Protein AF-A0A7S2K069-F1 (afdb_monomer)

Foldseek 3Di:
DAEQEFDLPAAPLLALVSLLVLLVCVVVQHKYFYDFDDQPCLPVQLVVQLVVLLVLLVVLLVVLVVVPVVDPPCLVVLVLVLVLVLLVLVLCDQQVDDPPPVVVVVSVVSPSVSSSSVSSSLSVVDPDPLNVLLSVLVSVLSSLVSSQVSSVVRLVSRLVSNVGQDPLFSVSRDHPDVVVSVVSVVVCVVVVCRVVSSVSSVLCSFQSIDGPLVVLLCVLQPRLGHQLDDRVSLLSVLCVVQASVLVSVLVVQDPDPVLVVDPVSCVQRVLSVLSNVLSVLLVVLLVVDDSSLNLLLSLLSSVLVVVVSVQVVVVVVVVVVVDDDPRVVSSVSCVPSSVVSVCDSNCGLNNLSPPPPVSSQVSSCSRRVDGDD

Radius of gyration: 24.57 Å; Cα contacts (8 Å, |Δi|>4): 417; chains: 1; bounding box: 62×46×74 Å

Structure (mmCIF, N/CA/C/O backbone):
data_AF-A0A7S2K069-F1
#
_entry.id   AF-A0A7S2K069-F1
#
loop_
_atom_site.group_PDB
_atom_site.id
_atom_site.type_symbol
_atom_site.label_atom_id
_atom_site.label_alt_id
_atom_site.label_comp_id
_atom_site.label_asym_id
_atom_site.label_entity_id
_atom_site.label_seq_id
_atom_site.pdbx_PDB_ins_code
_atom_site.Cartn_x
_atom_site.Cartn_y
_atom_site.Cartn_z
_atom_site.occupancy
_atom_site.B_iso_or_equiv
_atom_site.auth_seq_id
_atom_site.auth_comp_id
_atom_site.auth_asym_id
_atom_site.auth_atom_id
_atom_site.pdbx_PDB_model_num
ATOM 1 N N . HIS A 1 1 ? -22.646 -4.389 7.339 1.00 95.19 1 HIS A N 1
ATOM 2 C CA . HIS A 1 1 ? -21.597 -3.369 7.170 1.00 95.19 1 HIS A CA 1
ATOM 3 C C . HIS A 1 1 ? -21.745 -2.362 8.297 1.00 95.19 1 HIS A C 1
ATOM 5 O O . HIS A 1 1 ? -22.885 -2.029 8.597 1.00 95.19 1 HIS A O 1
ATOM 11 N N . VAL A 1 2 ? -20.655 -1.921 8.921 1.00 97.44 2 VAL A N 1
ATOM 12 C CA . VAL A 1 2 ? -20.641 -0.862 9.943 1.00 97.44 2 VAL A CA 1
ATOM 13 C C . VAL A 1 2 ? -19.599 0.175 9.540 1.00 97.44 2 VAL A C 1
ATOM 15 O O . VAL A 1 2 ? -18.517 -0.182 9.082 1.00 97.44 2 VAL A O 1
ATOM 18 N N . LEU A 1 3 ? -19.941 1.456 9.660 1.00 97.25 3 LEU A N 1
ATOM 19 C CA . LEU A 1 3 ? -19.052 2.563 9.322 1.00 97.25 3 LEU A CA 1
ATOM 20 C C . LEU A 1 3 ? -18.735 3.353 10.594 1.00 97.25 3 LEU A C 1
ATOM 22 O O . LEU A 1 3 ? -19.615 3.992 11.166 1.00 97.25 3 LEU A O 1
ATOM 26 N N . ALA A 1 4 ? -17.479 3.318 11.023 1.00 96.56 4 ALA A N 1
ATOM 27 C CA . ALA A 1 4 ? -16.981 4.088 12.154 1.00 96.56 4 ALA A CA 1
ATOM 28 C C . ALA A 1 4 ? -16.591 5.492 11.678 1.00 96.56 4 ALA A C 1
ATOM 30 O O . ALA A 1 4 ? -15.644 5.644 10.912 1.00 96.56 4 ALA A O 1
ATOM 31 N N . VAL A 1 5 ? -17.309 6.531 12.105 1.00 96.56 5 VAL A N 1
ATOM 32 C CA . VAL A 1 5 ? -17.039 7.914 11.673 1.00 96.56 5 VAL A CA 1
ATOM 33 C C . VAL A 1 5 ? -16.258 8.655 12.761 1.00 96.56 5 VAL A C 1
ATOM 35 O O . VAL A 1 5 ? -16.829 8.911 13.819 1.00 96.56 5 VAL A O 1
ATOM 38 N N . PRO A 1 6 ? -14.979 9.025 12.545 1.00 94.38 6 PRO A N 1
ATOM 39 C CA . PRO A 1 6 ? -14.208 9.775 13.535 1.00 94.38 6 PRO A CA 1
ATOM 40 C C . PRO A 1 6 ? -14.870 11.112 13.895 1.00 94.38 6 PRO A C 1
ATOM 42 O O . PRO A 1 6 ? -15.441 11.788 13.038 1.00 94.38 6 PRO A O 1
ATOM 45 N N . ASN A 1 7 ? -14.754 11.518 15.159 1.00 94.94 7 ASN A N 1
ATOM 46 C CA . ASN A 1 7 ? -15.235 12.806 15.656 1.00 94.94 7 ASN A CA 1
ATOM 47 C C . ASN A 1 7 ? -14.039 13.674 16.075 1.00 94.94 7 ASN A C 1
ATOM 49 O O . ASN A 1 7 ? -13.056 13.177 16.617 1.00 94.94 7 ASN A O 1
ATOM 53 N N . GLU A 1 8 ? -14.105 14.981 15.814 1.00 93.69 8 GLU A N 1
ATOM 54 C CA . GLU A 1 8 ? -13.014 15.903 16.140 1.00 93.69 8 GLU A CA 1
ATOM 55 C C . GLU A 1 8 ? -12.857 16.169 17.642 1.00 93.69 8 GLU A C 1
ATOM 57 O O . GLU A 1 8 ? -11.775 16.572 18.060 1.00 93.69 8 GLU A O 1
ATOM 62 N N . LYS A 1 9 ? -13.912 15.962 18.444 1.00 94.50 9 LYS A N 1
ATOM 63 C CA . LYS A 1 9 ? -13.909 16.291 19.881 1.00 94.50 9 LYS A CA 1
ATOM 64 C C . LYS A 1 9 ? -13.379 15.166 20.770 1.00 94.50 9 LYS A C 1
ATOM 66 O O . LYS A 1 9 ? -12.636 15.432 21.707 1.00 94.50 9 LYS A O 1
ATOM 71 N N . SER A 1 10 ? -13.789 13.933 20.504 1.00 95.38 10 SER A N 1
ATOM 72 C CA . SER A 1 10 ? -13.394 12.745 21.262 1.00 95.38 10 SER A CA 1
ATOM 73 C C . SER A 1 10 ? -13.538 11.500 20.393 1.00 95.38 10 SER A C 1
ATOM 75 O O . SER A 1 10 ? -14.251 11.514 19.386 1.00 95.38 10 SER A O 1
ATOM 77 N N . SER A 1 11 ? -12.884 10.412 20.792 1.00 96.81 11 SER A N 1
ATOM 78 C CA . SER A 1 11 ? -13.058 9.106 20.170 1.00 96.81 11 SER A CA 1
ATOM 79 C C . SER A 1 11 ? -14.520 8.689 20.221 1.00 96.81 11 SER A C 1
ATOM 81 O O . SER A 1 11 ? -15.169 8.798 21.261 1.00 96.81 11 SER A O 1
ATOM 83 N N . ILE A 1 12 ? -15.048 8.142 19.128 1.00 97.25 12 ILE A N 1
ATOM 84 C CA . ILE A 1 12 ? -16.388 7.545 19.150 1.00 97.25 12 ILE A CA 1
ATOM 85 C C . ILE A 1 12 ? -16.473 6.360 20.116 1.00 97.25 12 ILE A C 1
ATOM 87 O O . ILE A 1 12 ? -17.543 6.110 20.657 1.00 97.25 12 ILE A O 1
ATOM 91 N N . TYR A 1 13 ? -15.351 5.691 20.398 1.00 97.62 13 TYR A N 1
ATOM 92 C CA . TYR A 1 13 ? -15.283 4.566 21.331 1.00 97.62 13 TYR A CA 1
ATOM 93 C C . TYR A 1 13 ? -15.236 4.997 22.800 1.00 97.62 13 TYR A C 1
ATOM 95 O O . TYR A 1 13 ? -15.395 4.161 23.678 1.00 97.62 13 TYR A O 1
ATOM 103 N N . SER A 1 14 ? -15.133 6.304 23.079 1.00 96.94 14 SER A N 1
ATOM 104 C CA . SER A 1 14 ? -15.450 6.841 24.412 1.00 96.94 14 SER A CA 1
ATOM 105 C C . SER A 1 14 ? -16.944 6.741 24.745 1.00 96.94 14 SER A C 1
ATOM 107 O O . SER A 1 14 ? -17.342 7.089 25.849 1.00 96.94 14 SER A O 1
ATOM 109 N N . ARG A 1 15 ? -17.791 6.284 23.808 1.00 97.50 15 ARG A N 1
ATOM 110 C CA . ARG A 1 15 ? -19.217 6.019 24.022 1.00 97.50 15 ARG A CA 1
ATOM 111 C C . ARG A 1 15 ? -19.457 4.517 24.078 1.00 97.50 15 ARG A C 1
ATOM 113 O O . ARG A 1 15 ? -19.206 3.829 23.086 1.00 97.50 15 ARG A O 1
ATOM 120 N N . VAL A 1 16 ? -20.010 4.031 25.189 1.00 97.94 16 VAL A N 1
ATOM 121 C CA . VAL A 1 16 ? -20.201 2.589 25.435 1.00 97.94 16 VAL A CA 1
ATOM 122 C C . VAL A 1 16 ? -21.003 1.911 24.318 1.00 97.94 16 VAL A C 1
ATOM 124 O O . VAL A 1 16 ? -20.618 0.850 23.838 1.00 97.94 16 VAL A O 1
ATOM 127 N N . TRP A 1 17 ? -22.050 2.576 23.812 1.00 97.94 17 TRP A N 1
ATOM 128 C CA . TRP A 1 17 ? -22.872 2.065 22.712 1.00 97.94 17 TRP A CA 1
ATOM 129 C C . TRP A 1 17 ? -22.066 1.843 21.427 1.00 97.94 17 TRP A C 1
ATOM 131 O O . TRP A 1 17 ? -22.192 0.801 20.795 1.00 97.94 17 TRP A O 1
ATOM 141 N N . CYS A 1 18 ? -21.210 2.795 21.041 1.00 97.81 18 CYS A N 1
ATOM 142 C CA . CYS A 1 18 ? -20.425 2.695 19.808 1.00 97.81 18 CYS A CA 1
ATOM 143 C C . CYS A 1 18 ? -19.369 1.584 19.887 1.00 97.81 18 CYS A C 1
ATOM 145 O O . CYS A 1 18 ? -19.125 0.895 18.898 1.00 97.81 18 CYS A O 1
ATOM 147 N N . ALA A 1 19 ? -18.739 1.409 21.050 1.00 97.75 19 ALA A N 1
ATOM 148 C CA . ALA A 1 19 ? -17.783 0.331 21.271 1.00 97.75 19 ALA A CA 1
ATOM 149 C C . ALA A 1 19 ? -18.469 -1.046 21.283 1.00 97.75 19 ALA A C 1
ATOM 151 O O . ALA A 1 19 ? -18.004 -1.970 20.616 1.00 97.75 19 ALA A O 1
ATOM 152 N N . TYR A 1 20 ? -19.623 -1.159 21.945 1.00 97.94 20 TYR A N 1
ATOM 153 C CA . TYR A 1 20 ? -20.433 -2.376 21.948 1.00 97.94 20 TYR A CA 1
ATOM 154 C C . TYR A 1 20 ? -20.986 -2.721 20.551 1.00 97.94 20 TYR A C 1
ATOM 156 O O . TYR A 1 20 ? -20.905 -3.869 20.125 1.00 97.94 20 TYR A O 1
ATOM 164 N N . GLU A 1 21 ? -21.449 -1.741 19.766 1.00 98.19 21 GLU A N 1
ATOM 165 C CA . GLU A 1 21 ? -21.883 -1.960 18.376 1.00 98.19 21 GLU A CA 1
ATOM 166 C C . GLU A 1 21 ? -20.733 -2.449 17.479 1.00 98.19 21 GLU A C 1
ATOM 168 O O . GLU A 1 21 ? -20.917 -3.359 16.664 1.00 98.19 21 GLU A O 1
ATOM 173 N N . ALA A 1 22 ? -19.533 -1.880 17.639 1.00 97.44 22 ALA A N 1
ATOM 174 C CA . ALA A 1 22 ? -18.343 -2.346 16.933 1.00 97.44 22 ALA A CA 1
ATOM 175 C C . ALA A 1 22 ? -17.983 -3.791 17.316 1.00 97.44 22 ALA A C 1
ATOM 177 O O . ALA A 1 22 ? -17.635 -4.581 16.435 1.00 97.44 22 ALA A O 1
ATOM 178 N N . PHE A 1 23 ? -18.122 -4.155 18.595 1.00 97.69 23 PHE A N 1
ATOM 179 C CA . PHE A 1 23 ? -17.945 -5.526 19.074 1.00 97.69 23 PHE A CA 1
ATOM 180 C C . PHE A 1 23 ? -18.984 -6.490 18.482 1.00 97.69 23 PHE A C 1
ATOM 182 O O . PHE A 1 23 ? -18.597 -7.492 17.887 1.00 97.69 23 PHE A O 1
ATOM 189 N N . LEU A 1 24 ? -20.280 -6.165 18.521 1.00 97.94 24 LEU A N 1
ATOM 190 C CA . LEU A 1 24 ? -21.319 -7.000 17.902 1.00 97.94 24 LEU A CA 1
ATOM 191 C C . LEU A 1 24 ? -21.077 -7.189 16.400 1.00 97.94 24 LEU A C 1
ATOM 193 O O . LEU A 1 24 ? -21.254 -8.274 15.847 1.00 97.94 24 LEU A O 1
ATOM 197 N N . ALA A 1 25 ? -20.646 -6.133 15.709 1.00 97.88 25 ALA A N 1
ATOM 198 C CA . ALA A 1 25 ? -20.280 -6.221 14.304 1.00 97.88 25 ALA A CA 1
ATOM 199 C C . ALA A 1 25 ? -19.058 -7.118 14.075 1.00 97.88 25 ALA A C 1
ATOM 201 O O . ALA A 1 25 ? -19.031 -7.862 13.093 1.00 97.88 25 ALA A O 1
ATOM 202 N N . TYR A 1 26 ? -18.077 -7.066 14.977 1.00 96.12 26 TYR A N 1
ATOM 203 C CA . TYR A 1 26 ? -16.918 -7.947 14.968 1.00 96.12 26 TYR A CA 1
ATOM 204 C C . TYR A 1 26 ? -17.343 -9.406 15.181 1.00 96.12 26 TYR A C 1
ATOM 206 O O . TYR A 1 26 ? -16.935 -10.260 14.400 1.00 96.12 26 TYR A O 1
ATOM 214 N N . GLU A 1 27 ? -18.176 -9.712 16.176 1.00 96.12 27 GLU A N 1
ATOM 215 C CA . GLU A 1 27 ? -18.647 -11.080 16.434 1.00 96.12 27 GLU A CA 1
ATOM 216 C C . GLU A 1 27 ? -19.476 -11.643 15.281 1.00 96.12 27 GLU A C 1
ATOM 218 O O . GLU A 1 27 ? -19.268 -12.776 14.851 1.00 96.12 27 GLU A O 1
ATOM 223 N N . TRP A 1 28 ? -20.363 -10.832 14.705 1.00 97.69 28 TRP A N 1
ATOM 224 C CA . TRP A 1 28 ? -21.208 -11.225 13.573 1.00 97.69 28 TRP A CA 1
ATOM 225 C C . TRP A 1 28 ? -20.493 -11.215 12.221 1.00 97.69 28 TRP A C 1
ATOM 227 O O . TRP A 1 28 ? -21.134 -11.200 11.168 1.00 97.69 28 TRP A O 1
ATOM 237 N N . ASP A 1 29 ? -19.166 -11.182 12.230 1.00 96.81 29 ASP A N 1
ATOM 238 C CA . ASP A 1 29 ? -18.331 -11.206 11.040 1.00 96.81 29 ASP A CA 1
ATOM 239 C C . ASP A 1 29 ? -18.619 -10.087 10.013 1.00 96.81 29 ASP A C 1
ATOM 241 O O . ASP A 1 29 ? -18.309 -10.211 8.823 1.00 96.81 29 ASP A O 1
ATOM 245 N N . LYS A 1 30 ? -19.173 -8.952 10.457 1.00 97.62 30 LYS A N 1
ATOM 246 C CA . LYS A 1 30 ? -19.497 -7.821 9.579 1.00 97.62 30 LYS A CA 1
ATOM 247 C C . LYS A 1 30 ? -18.222 -7.086 9.150 1.00 97.62 30 LYS A C 1
ATOM 249 O O . LYS A 1 30 ? -17.250 -6.981 9.890 1.00 97.62 30 LYS A O 1
ATOM 254 N N . HIS A 1 31 ? -18.250 -6.527 7.940 1.00 97.25 31 HIS A N 1
ATOM 255 C CA . HIS A 1 31 ? -17.245 -5.558 7.498 1.00 97.25 31 HIS A CA 1
ATOM 256 C C . HIS A 1 31 ? -17.415 -4.249 8.280 1.00 97.25 31 HIS A C 1
ATOM 258 O O . HIS A 1 31 ? -18.514 -3.678 8.259 1.00 97.25 31 HIS A O 1
ATOM 264 N N . ILE A 1 32 ? -16.344 -3.810 8.947 1.00 97.69 32 ILE A N 1
ATOM 265 C CA . ILE A 1 32 ? -16.249 -2.529 9.649 1.00 97.69 32 ILE A CA 1
ATOM 266 C C . ILE A 1 32 ? -15.162 -1.676 8.988 1.00 97.69 32 ILE A C 1
ATOM 268 O O . ILE A 1 32 ? -14.015 -2.112 8.898 1.00 97.69 32 ILE A O 1
ATOM 272 N N . GLU A 1 33 ? -15.498 -0.467 8.550 1.00 96.38 33 GLU A N 1
ATOM 273 C CA . GLU A 1 33 ? -14.560 0.482 7.931 1.00 96.38 33 GLU A CA 1
ATOM 274 C C . GLU A 1 33 ? -14.578 1.798 8.716 1.00 96.38 33 GLU A C 1
ATOM 276 O O . GLU A 1 33 ? -15.638 2.262 9.139 1.00 96.38 33 GLU A O 1
ATOM 281 N N . THR A 1 34 ? -13.411 2.406 8.930 1.00 96.19 34 THR A N 1
ATOM 282 C CA . THR A 1 34 ? -13.328 3.782 9.432 1.00 96.19 34 THR A CA 1
ATOM 283 C C . THR A 1 34 ? -13.507 4.751 8.274 1.00 96.19 34 THR A C 1
ATOM 285 O O . THR A 1 34 ? -12.792 4.672 7.279 1.00 96.19 34 THR A O 1
ATOM 288 N N . ALA A 1 35 ? -14.437 5.692 8.401 1.00 95.31 35 ALA A N 1
ATOM 289 C CA . ALA A 1 35 ? -14.651 6.715 7.393 1.00 95.31 35 ALA A CA 1
ATOM 290 C C . ALA A 1 35 ? -13.431 7.647 7.275 1.00 95.31 35 ALA A C 1
ATOM 292 O O . ALA A 1 35 ? -12.976 8.242 8.257 1.00 95.31 35 ALA A O 1
ATOM 293 N N . GLU A 1 36 ? -12.943 7.831 6.050 1.00 92.62 36 GLU A N 1
ATOM 294 C CA . GLU A 1 36 ? -11.881 8.789 5.737 1.00 92.62 36 GLU A CA 1
ATOM 295 C C . GLU A 1 36 ? -12.479 10.155 5.367 1.00 92.62 36 GLU A C 1
ATOM 297 O O . GLU A 1 36 ? -13.353 10.263 4.501 1.00 92.62 36 GLU A O 1
ATOM 302 N N . SER A 1 37 ? -12.013 11.225 6.014 1.00 90.62 37 SER A N 1
ATOM 303 C CA . SER A 1 37 ? -12.363 12.593 5.637 1.00 90.62 37 SER A CA 1
ATOM 304 C C . SER A 1 37 ? -11.700 12.930 4.297 1.00 90.62 37 SER A C 1
ATOM 306 O O . SER A 1 37 ? -10.492 12.728 4.130 1.00 90.62 37 SER A O 1
ATOM 308 N N . PRO A 1 38 ? -12.436 13.493 3.320 1.00 90.06 38 PRO A N 1
ATOM 309 C CA . PRO A 1 38 ? -11.809 13.965 2.097 1.00 90.06 38 PRO A CA 1
ATOM 310 C C . PRO A 1 38 ? -10.815 15.072 2.454 1.00 90.06 38 PRO A C 1
ATOM 312 O O . PRO A 1 38 ? -11.170 16.054 3.113 1.00 90.06 38 PRO A O 1
ATOM 315 N N . SER A 1 39 ? -9.558 14.940 2.020 1.00 90.94 39 SER A N 1
ATOM 316 C CA . SER A 1 39 ? -8.572 15.971 2.329 1.00 90.94 39 SER A CA 1
ATOM 317 C C . SER A 1 39 ? -8.910 17.256 1.566 1.00 90.94 39 SER A C 1
ATOM 319 O O . SER A 1 39 ? -8.969 17.307 0.331 1.00 90.94 39 SER A O 1
ATOM 321 N N . ARG A 1 40 ? -9.188 18.324 2.321 1.00 92.38 40 ARG A N 1
ATOM 322 C CA . ARG A 1 40 ? -9.537 19.626 1.746 1.00 92.38 40 ARG A CA 1
ATOM 323 C C . ARG A 1 40 ? -8.384 20.110 0.867 1.00 92.38 40 ARG A C 1
ATOM 325 O O . ARG A 1 40 ? -7.227 20.121 1.289 1.00 92.38 40 ARG A O 1
ATOM 332 N N . HIS A 1 41 ? -8.706 20.529 -0.353 1.00 93.19 41 HIS A N 1
ATOM 333 C CA . HIS A 1 41 ? -7.734 21.019 -1.336 1.00 93.19 41 HIS A CA 1
ATOM 334 C C . HIS A 1 41 ? -6.663 19.990 -1.756 1.00 93.19 41 HIS A C 1
ATOM 336 O O . HIS A 1 41 ? -5.546 20.389 -2.100 1.00 93.19 41 HIS A O 1
ATOM 342 N N . MET A 1 42 ? -6.987 18.687 -1.772 1.00 93.62 42 MET A N 1
ATOM 343 C CA . MET A 1 42 ? -6.084 17.648 -2.291 1.00 93.62 42 MET A CA 1
ATOM 344 C C . MET A 1 42 ? -5.593 17.987 -3.705 1.00 93.62 42 MET A C 1
ATOM 346 O O . MET A 1 42 ? -4.393 18.141 -3.925 1.00 93.62 42 MET A O 1
ATOM 350 N N . TRP A 1 43 ? -6.524 18.182 -4.644 1.00 94.88 43 TRP A N 1
ATOM 351 C CA . TRP A 1 43 ? -6.210 18.381 -6.059 1.00 94.88 43 TRP A CA 1
ATOM 352 C C . TRP A 1 43 ? -5.395 19.646 -6.347 1.00 94.88 43 TRP A C 1
ATOM 354 O O . TRP A 1 43 ? -4.352 19.509 -6.980 1.00 94.88 43 TRP A O 1
ATOM 364 N N . PRO A 1 44 ? -5.743 20.847 -5.838 1.00 96.25 44 PRO A N 1
ATOM 365 C CA . PRO A 1 44 ? -4.901 22.029 -6.032 1.00 96.25 44 PRO A CA 1
ATOM 366 C C . PRO A 1 44 ? -3.459 21.837 -5.542 1.00 96.25 44 PRO A C 1
ATOM 368 O O . PRO A 1 44 ? -2.517 22.296 -6.185 1.00 96.25 44 PRO A O 1
ATOM 371 N N . ARG A 1 45 ? -3.259 21.132 -4.419 1.00 93.06 45 ARG A N 1
ATOM 372 C CA . ARG A 1 45 ? -1.916 20.856 -3.884 1.00 93.06 45 ARG A CA 1
ATOM 373 C C . ARG A 1 45 ? -1.153 19.839 -4.729 1.00 93.06 45 ARG A C 1
ATOM 375 O O . ARG A 1 45 ? 0.037 20.042 -4.959 1.00 93.06 45 ARG A O 1
ATOM 382 N N . VAL A 1 46 ? -1.827 18.787 -5.192 1.00 93.00 46 VAL A N 1
ATOM 383 C CA . VAL A 1 46 ? -1.263 17.780 -6.102 1.00 93.00 46 VAL A CA 1
ATOM 384 C C . VAL A 1 46 ? -0.862 18.428 -7.425 1.00 93.00 46 VAL A C 1
ATOM 386 O O . VAL A 1 46 ? 0.298 18.327 -7.806 1.00 93.00 46 VAL A O 1
ATOM 389 N N . ILE A 1 47 ? -1.764 19.181 -8.062 1.00 93.06 47 ILE A N 1
ATOM 390 C CA . ILE A 1 47 ? -1.512 19.891 -9.326 1.00 93.06 47 ILE A CA 1
ATOM 391 C C . ILE A 1 47 ? -0.350 20.874 -9.173 1.00 93.06 47 ILE A C 1
ATOM 393 O O . ILE A 1 47 ? 0.562 20.877 -9.994 1.00 93.06 47 ILE A O 1
ATOM 397 N N . ARG A 1 48 ? -0.322 21.664 -8.090 1.00 91.19 48 ARG A N 1
ATOM 398 C CA . ARG A 1 48 ? 0.803 22.566 -7.806 1.00 91.19 48 ARG A CA 1
ATOM 399 C C . ARG A 1 48 ? 2.122 21.805 -7.684 1.00 91.19 48 ARG A C 1
ATOM 401 O O . ARG A 1 48 ? 3.130 22.263 -8.208 1.00 91.19 48 ARG A O 1
ATOM 408 N N . SER A 1 49 ? 2.122 20.653 -7.012 1.00 87.25 49 SER A N 1
ATOM 409 C CA . SER A 1 49 ? 3.310 19.801 -6.918 1.00 87.25 49 SER A CA 1
ATOM 410 C C . SER A 1 49 ? 3.743 19.317 -8.302 1.00 87.25 49 SER A C 1
ATOM 412 O O . SER A 1 49 ? 4.900 19.491 -8.668 1.00 87.25 49 SER A O 1
ATOM 414 N N . MET A 1 50 ? 2.817 18.778 -9.099 1.00 89.0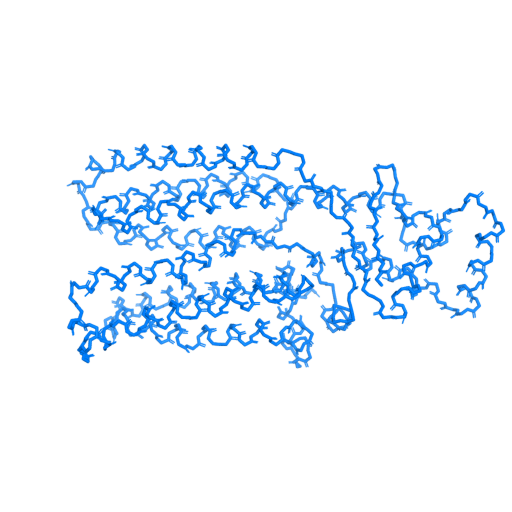0 50 MET A N 1
ATOM 415 C CA . MET A 1 50 ? 3.095 18.328 -10.467 1.00 89.00 50 MET A CA 1
ATOM 416 C C . MET A 1 50 ? 3.691 19.452 -11.320 1.00 89.00 50 MET A C 1
ATOM 418 O O . MET A 1 50 ? 4.691 19.226 -11.996 1.00 89.00 50 MET A O 1
ATOM 422 N N . ALA A 1 51 ? 3.135 20.665 -11.243 1.00 88.06 51 ALA A N 1
ATOM 423 C CA . ALA A 1 51 ? 3.619 21.830 -11.980 1.00 88.06 51 ALA A CA 1
ATOM 424 C C . ALA A 1 51 ? 5.046 22.231 -11.570 1.00 88.06 51 ALA A C 1
ATOM 426 O O . ALA A 1 51 ? 5.897 22.408 -12.436 1.00 88.06 51 ALA A O 1
ATOM 427 N N . VAL A 1 52 ? 5.333 22.312 -10.264 1.00 85.94 52 VAL A N 1
ATOM 428 C CA . VAL A 1 52 ? 6.680 22.638 -9.757 1.00 85.94 52 VAL A CA 1
ATOM 429 C C . VAL A 1 52 ? 7.702 21.599 -10.213 1.00 85.94 52 VAL A C 1
ATOM 431 O O . VAL A 1 52 ? 8.748 21.964 -10.742 1.00 85.94 52 VAL A O 1
ATOM 434 N N . TYR A 1 53 ? 7.397 20.309 -10.059 1.00 82.56 53 TYR A N 1
ATOM 435 C CA . TYR A 1 53 ? 8.311 19.251 -10.484 1.00 82.56 53 TYR A CA 1
ATOM 436 C C . TYR A 1 53 ? 8.511 19.231 -12.000 1.00 82.56 53 TYR A C 1
ATOM 438 O O . TYR A 1 53 ? 9.639 19.059 -12.443 1.00 82.56 53 TYR A O 1
ATOM 446 N N . SER A 1 54 ? 7.461 19.473 -12.788 1.00 83.44 54 SER A N 1
ATOM 447 C CA . SER A 1 54 ? 7.565 19.557 -14.251 1.00 83.44 54 SER A CA 1
ATOM 448 C C . SER A 1 54 ? 8.398 20.761 -14.701 1.00 83.44 54 SER A C 1
ATOM 450 O O . SER A 1 54 ? 9.169 20.650 -15.648 1.00 83.44 54 SER A O 1
ATOM 452 N N . ALA A 1 55 ? 8.293 21.900 -14.008 1.00 84.00 55 ALA A N 1
ATOM 453 C CA . ALA A 1 55 ? 9.112 23.078 -14.288 1.00 84.00 55 ALA A CA 1
ATOM 454 C C . ALA A 1 55 ? 10.597 22.827 -13.983 1.00 84.00 55 ALA A C 1
ATOM 456 O O . ALA A 1 55 ? 11.454 23.158 -14.800 1.00 84.00 55 ALA A O 1
ATOM 457 N N . ILE A 1 56 ? 10.901 22.190 -12.844 1.00 80.88 56 ILE A N 1
ATOM 458 C CA . ILE A 1 56 ? 12.270 21.775 -12.492 1.00 80.88 56 ILE A CA 1
ATOM 459 C C . ILE A 1 56 ? 12.814 20.809 -13.549 1.00 80.88 56 ILE A C 1
ATOM 461 O O . ILE A 1 56 ? 13.919 21.003 -14.047 1.00 80.88 56 ILE A O 1
ATOM 465 N N . LEU A 1 57 ? 12.014 19.810 -13.926 1.00 76.00 57 LEU A N 1
ATOM 466 C CA . LEU A 1 57 ? 12.337 18.831 -14.960 1.00 76.00 57 LEU A CA 1
ATOM 467 C C . LEU A 1 57 ? 12.703 19.529 -16.278 1.00 76.00 57 LEU A C 1
ATOM 469 O O . LEU A 1 57 ? 13.807 19.349 -16.784 1.00 76.00 57 LEU A O 1
ATOM 473 N N . GLY A 1 58 ? 11.835 20.412 -16.777 1.00 77.88 58 GLY A N 1
ATOM 474 C CA . GLY A 1 58 ? 12.076 21.170 -18.007 1.00 77.88 58 GLY A CA 1
ATOM 475 C C . GLY A 1 58 ? 13.334 22.041 -17.946 1.00 77.88 58 GLY A C 1
ATOM 476 O O . GLY A 1 58 ? 14.132 22.023 -18.882 1.00 77.88 58 GLY A O 1
ATOM 477 N N . ALA A 1 59 ? 13.564 22.744 -16.832 1.00 79.12 59 ALA A N 1
ATOM 478 C CA . ALA A 1 59 ? 14.769 23.554 -16.643 1.00 79.12 59 ALA A CA 1
ATOM 479 C C . ALA A 1 59 ? 16.050 22.700 -16.666 1.00 79.12 59 ALA A C 1
ATOM 481 O O . ALA A 1 59 ? 17.035 23.071 -17.301 1.00 79.12 59 ALA A O 1
ATOM 482 N N . THR A 1 60 ? 16.028 21.527 -16.025 1.00 74.31 60 THR A N 1
ATOM 483 C CA . THR A 1 60 ? 17.181 20.609 -16.002 1.00 74.31 60 THR A CA 1
ATOM 484 C C . THR A 1 60 ? 17.475 20.006 -17.372 1.00 74.31 60 THR A C 1
ATOM 486 O O . THR A 1 60 ? 18.639 19.869 -17.735 1.00 74.31 60 THR A O 1
ATOM 489 N N . MET A 1 61 ? 16.441 19.718 -18.168 1.00 71.31 61 MET A N 1
ATOM 490 C CA . MET A 1 61 ? 16.608 19.231 -19.538 1.00 71.31 61 MET A CA 1
ATOM 491 C C . MET A 1 61 ? 17.212 20.297 -20.455 1.00 71.31 61 MET A C 1
ATOM 493 O O . MET A 1 61 ? 18.065 19.969 -21.272 1.00 71.31 61 MET A O 1
ATOM 497 N N . GLN A 1 62 ? 16.830 21.571 -20.303 1.00 77.62 62 GLN A N 1
ATOM 498 C CA . GLN A 1 62 ? 17.430 22.668 -21.075 1.00 77.62 62 GLN A CA 1
ATOM 499 C C . GLN A 1 62 ? 18.903 22.906 -20.717 1.00 77.62 62 GLN A C 1
ATOM 501 O O . GLN A 1 62 ? 19.689 23.282 -21.581 1.00 77.62 62 GLN A O 1
ATOM 506 N N . ALA A 1 63 ? 19.289 22.663 -19.462 1.00 71.38 63 ALA A N 1
ATOM 507 C CA . ALA A 1 63 ? 20.672 22.788 -19.005 1.00 71.38 63 ALA A CA 1
ATOM 508 C C . ALA A 1 63 ? 21.544 21.555 -19.318 1.00 71.38 63 ALA A C 1
ATOM 510 O O . ALA A 1 63 ? 22.760 21.620 -19.178 1.00 71.38 63 ALA A O 1
ATOM 511 N N . ALA A 1 64 ? 20.955 20.423 -19.716 1.00 69.38 64 ALA A N 1
ATOM 512 C CA . ALA A 1 64 ? 21.677 19.167 -19.910 1.00 69.38 64 ALA A CA 1
ATOM 513 C C . ALA A 1 64 ? 22.714 19.194 -21.058 1.00 69.38 64 ALA A C 1
ATOM 515 O O . ALA A 1 64 ? 23.829 18.719 -20.833 1.00 69.38 64 ALA A O 1
ATOM 516 N N . PRO A 1 65 ? 22.440 19.759 -22.254 1.00 68.25 65 PRO A N 1
ATOM 517 C CA . PRO A 1 65 ? 23.382 19.707 -23.377 1.00 68.25 65 PRO A CA 1
ATOM 518 C C . PRO A 1 65 ? 24.760 20.302 -23.058 1.00 68.25 65 PRO A C 1
ATOM 520 O O . PRO A 1 65 ? 25.778 19.708 -23.404 1.00 68.25 65 PRO A O 1
ATOM 523 N N . SER A 1 66 ? 24.809 21.408 -22.307 1.00 68.31 66 SER A N 1
ATOM 524 C CA . SER A 1 66 ? 26.065 22.051 -21.893 1.00 68.31 66 SER A CA 1
ATOM 525 C C . SER A 1 66 ? 26.858 21.248 -20.856 1.00 68.31 66 SER A C 1
ATOM 527 O O . SER A 1 66 ? 28.058 21.458 -20.699 1.00 68.31 66 SER A O 1
ATOM 529 N N . ILE A 1 67 ? 26.208 20.315 -20.155 1.00 64.69 67 ILE A N 1
ATOM 530 C CA . ILE A 1 67 ? 26.829 19.429 -19.164 1.00 64.69 67 ILE A CA 1
ATOM 531 C C . ILE A 1 67 ? 27.328 18.135 -19.831 1.00 64.69 67 ILE A C 1
ATOM 533 O O . ILE A 1 67 ? 28.366 17.597 -19.438 1.00 64.69 67 ILE A O 1
ATOM 537 N N . TYR A 1 68 ? 26.615 17.633 -20.846 1.00 63.03 68 TYR A N 1
ATOM 538 C CA . TYR A 1 68 ? 26.864 16.309 -21.428 1.00 63.03 68 TYR A CA 1
ATOM 539 C C . TYR A 1 68 ? 27.880 16.270 -22.571 1.00 63.03 68 TYR A C 1
ATOM 541 O O . TYR A 1 68 ? 28.542 15.238 -22.710 1.00 63.03 68 TYR A O 1
ATOM 549 N N . GLU A 1 69 ? 28.096 17.362 -23.318 1.00 64.19 69 GLU A N 1
ATOM 550 C CA . GLU A 1 69 ? 29.171 17.425 -24.332 1.00 64.19 69 GLU A CA 1
ATOM 551 C C . GLU A 1 69 ? 30.563 17.103 -23.748 1.00 64.19 69 GLU A C 1
ATOM 553 O O . GLU A 1 69 ? 31.466 16.690 -24.471 1.00 64.19 69 GLU A O 1
ATOM 558 N N . ALA A 1 70 ? 30.731 17.187 -22.425 1.00 58.09 70 ALA A N 1
ATOM 559 C CA . ALA A 1 70 ? 31.982 16.863 -21.759 1.00 58.09 70 ALA A CA 1
ATOM 560 C C . ALA A 1 70 ? 32.207 15.361 -21.466 1.00 58.09 70 ALA A C 1
ATOM 562 O O . ALA A 1 70 ? 33.367 14.981 -21.288 1.00 58.09 70 ALA A O 1
ATOM 563 N N . ARG A 1 71 ? 31.174 14.497 -21.324 1.00 62.22 71 ARG A N 1
ATOM 564 C CA . ARG A 1 71 ? 31.339 13.169 -20.663 1.00 62.22 71 ARG A CA 1
ATOM 565 C C . ARG A 1 71 ? 30.276 12.091 -20.988 1.00 62.22 71 ARG A C 1
ATOM 567 O O . ARG A 1 71 ? 29.549 11.644 -20.101 1.00 62.22 71 ARG A O 1
ATOM 574 N N . LEU A 1 72 ? 30.265 11.554 -22.213 1.00 65.56 72 LEU A N 1
ATOM 575 C CA . LEU A 1 72 ? 29.369 10.450 -22.632 1.00 65.56 72 LEU A CA 1
ATOM 576 C C . LEU A 1 72 ? 29.496 9.166 -21.770 1.00 65.56 72 LEU A C 1
ATOM 578 O O . LEU A 1 72 ? 28.504 8.494 -21.494 1.00 65.56 72 LEU A O 1
ATOM 582 N N . ASN A 1 73 ? 30.697 8.860 -21.263 1.00 67.94 73 ASN A N 1
ATOM 583 C CA . ASN A 1 73 ? 30.961 7.647 -20.468 1.00 67.94 73 ASN A CA 1
ATOM 584 C C . ASN A 1 73 ? 30.270 7.621 -19.087 1.00 67.94 73 ASN A C 1
ATOM 586 O O . ASN A 1 73 ? 30.246 6.578 -18.438 1.00 67.94 73 ASN A O 1
ATOM 590 N N . TRP A 1 74 ? 29.710 8.742 -18.617 1.00 67.31 74 TRP A N 1
ATOM 591 C CA . TRP A 1 74 ? 29.104 8.842 -17.281 1.00 67.31 74 TRP A CA 1
ATOM 592 C C . TRP A 1 74 ? 27.590 8.602 -17.256 1.00 67.31 74 TRP A C 1
ATOM 594 O O . TRP A 1 74 ? 27.022 8.417 -16.180 1.00 67.31 74 TRP A O 1
ATOM 604 N N . ILE A 1 75 ? 26.943 8.530 -18.423 1.00 66.19 75 ILE A N 1
ATOM 605 C CA . ILE A 1 75 ? 25.484 8.414 -18.539 1.00 66.19 75 ILE A CA 1
ATOM 606 C C . ILE A 1 75 ? 24.971 7.121 -17.888 1.00 66.19 75 ILE A C 1
ATOM 608 O O . ILE A 1 75 ? 24.078 7.159 -17.043 1.00 66.19 75 ILE A O 1
ATOM 612 N N . ILE A 1 76 ? 25.557 5.969 -18.233 1.00 65.69 76 ILE A N 1
ATOM 613 C CA . ILE A 1 76 ? 25.096 4.661 -17.737 1.00 65.69 76 ILE A CA 1
ATOM 614 C C . ILE A 1 76 ? 25.275 4.533 -16.209 1.00 65.69 76 ILE A C 1
ATOM 616 O O . ILE A 1 76 ? 24.287 4.224 -15.536 1.00 65.69 76 ILE A O 1
ATOM 620 N N . PRO A 1 77 ? 26.457 4.823 -15.615 1.00 65.12 77 PRO A N 1
ATOM 621 C CA . PRO A 1 77 ? 26.617 4.820 -14.159 1.00 65.12 77 PRO A CA 1
ATOM 622 C C . PRO A 1 77 ? 25.641 5.757 -13.440 1.00 65.12 77 PRO A C 1
ATOM 624 O O . PRO A 1 77 ? 25.115 5.408 -12.385 1.00 65.12 77 PRO A O 1
ATOM 627 N N . GLN A 1 78 ? 25.352 6.925 -14.020 1.00 67.81 78 GLN A N 1
ATOM 628 C CA . GLN A 1 78 ? 24.412 7.885 -13.450 1.00 67.81 78 GLN A CA 1
ATOM 629 C C . GLN A 1 78 ? 22.973 7.354 -13.451 1.00 67.81 78 GLN A C 1
ATOM 631 O O . GLN A 1 78 ? 22.280 7.505 -12.446 1.00 67.81 78 GLN A O 1
ATOM 636 N N . PHE A 1 79 ? 22.522 6.687 -14.518 1.00 67.19 79 PHE A N 1
ATOM 637 C CA . PHE A 1 79 ? 21.207 6.036 -14.542 1.00 67.19 79 PHE A CA 1
ATOM 638 C C . PHE A 1 79 ? 21.090 4.924 -13.500 1.00 67.19 79 PHE A C 1
ATOM 640 O O . PHE A 1 79 ? 20.107 4.891 -12.759 1.00 67.19 79 PHE A O 1
ATOM 647 N N . VAL A 1 80 ? 22.104 4.059 -13.394 1.00 67.31 80 VAL A N 1
ATOM 648 C CA . VAL A 1 80 ? 22.130 2.977 -12.397 1.00 67.31 80 VAL A CA 1
ATOM 649 C C . VAL A 1 80 ? 22.103 3.552 -10.981 1.00 67.31 80 VAL A C 1
ATOM 651 O O . VAL A 1 80 ? 21.269 3.154 -10.169 1.00 67.31 80 VAL A O 1
ATOM 654 N N . PHE A 1 81 ? 22.953 4.541 -10.694 1.00 69.75 81 PHE A N 1
ATOM 655 C CA . PHE A 1 81 ? 23.004 5.194 -9.388 1.00 69.75 81 PHE A CA 1
ATOM 656 C C . PHE A 1 81 ? 21.680 5.888 -9.048 1.00 69.75 81 PHE A C 1
ATOM 658 O O . PHE A 1 81 ? 21.170 5.772 -7.933 1.00 69.75 81 PHE A O 1
ATOM 665 N N . THR A 1 82 ? 21.077 6.579 -10.013 1.00 70.19 82 THR A N 1
ATOM 666 C CA . THR A 1 82 ? 19.821 7.300 -9.787 1.00 70.19 82 THR A CA 1
ATOM 667 C C . THR A 1 82 ? 18.650 6.339 -9.587 1.00 70.19 82 THR A C 1
ATOM 669 O O . THR A 1 82 ? 17.846 6.544 -8.682 1.00 70.19 82 THR A O 1
ATOM 672 N N . GLY A 1 83 ? 18.588 5.243 -10.349 1.00 70.62 83 GLY A N 1
ATOM 673 C CA . GLY A 1 83 ? 17.604 4.177 -10.153 1.00 70.62 83 GLY A CA 1
ATOM 674 C C . GLY A 1 83 ? 17.743 3.496 -8.789 1.00 70.62 83 GLY A C 1
ATOM 675 O O . GLY A 1 83 ? 16.765 3.395 -8.048 1.00 70.62 83 GLY A O 1
ATOM 676 N N . ALA A 1 84 ? 18.963 3.107 -8.407 1.00 69.50 84 ALA A N 1
ATOM 677 C CA . ALA A 1 84 ? 19.236 2.477 -7.114 1.00 69.50 84 ALA A CA 1
ATOM 678 C C . ALA A 1 84 ? 18.880 3.401 -5.941 1.00 69.50 84 ALA A C 1
ATOM 680 O O . ALA A 1 84 ? 18.231 2.986 -4.981 1.00 69.50 84 ALA A O 1
ATOM 681 N N . THR A 1 85 ? 19.251 4.678 -6.030 1.00 72.44 85 THR A N 1
ATOM 682 C CA . THR A 1 85 ? 18.950 5.651 -4.977 1.00 72.44 85 THR A CA 1
ATOM 683 C C . THR A 1 85 ? 17.463 6.019 -4.927 1.00 72.44 85 THR A C 1
ATOM 685 O O . THR A 1 85 ? 16.956 6.298 -3.838 1.00 72.44 85 THR A O 1
ATOM 688 N N . LEU A 1 86 ? 16.735 5.980 -6.049 1.00 72.00 86 LEU A N 1
ATOM 689 C CA . LEU A 1 86 ? 15.279 6.158 -6.091 1.00 72.00 86 LEU A CA 1
ATOM 690 C C . LEU A 1 86 ? 14.564 5.016 -5.370 1.00 72.00 86 LEU A C 1
ATOM 692 O O . LEU A 1 86 ? 13.740 5.259 -4.487 1.00 72.00 86 LEU A O 1
ATOM 696 N N . VAL A 1 87 ? 14.936 3.776 -5.691 1.00 71.00 87 VAL A N 1
ATOM 697 C CA . VAL A 1 87 ? 14.420 2.577 -5.018 1.00 71.00 87 VAL A CA 1
ATOM 698 C C . VAL A 1 87 ? 14.744 2.635 -3.532 1.00 71.00 87 VAL A C 1
ATOM 700 O O . VAL A 1 87 ? 13.854 2.438 -2.708 1.00 71.00 87 VAL A O 1
ATOM 703 N N . LEU A 1 88 ? 15.985 2.979 -3.175 1.00 77.12 88 LEU A N 1
ATOM 704 C CA . LEU A 1 88 ? 16.388 3.133 -1.782 1.00 77.12 88 LEU A CA 1
ATOM 705 C C . LEU A 1 88 ? 15.573 4.225 -1.083 1.00 77.12 88 LEU A C 1
ATOM 707 O O . LEU A 1 88 ? 15.173 4.041 0.055 1.00 77.12 88 LEU A O 1
ATOM 711 N N . THR A 1 89 ? 15.263 5.337 -1.747 1.00 77.31 89 THR A N 1
ATOM 712 C CA . THR A 1 89 ? 14.438 6.414 -1.171 1.00 77.31 89 THR A CA 1
ATOM 713 C C . THR A 1 89 ? 13.012 5.932 -0.897 1.00 77.31 89 THR A C 1
ATOM 715 O O . THR A 1 89 ? 12.466 6.199 0.176 1.00 77.31 89 THR A O 1
ATOM 718 N N . VAL A 1 90 ? 12.418 5.179 -1.829 1.00 72.31 90 VAL A N 1
ATOM 719 C CA . VAL A 1 90 ? 11.101 4.544 -1.653 1.00 72.31 90 VAL A CA 1
ATOM 720 C C . VAL A 1 90 ? 11.140 3.516 -0.518 1.00 72.31 90 VAL A C 1
ATOM 722 O O . VAL A 1 90 ? 10.265 3.519 0.346 1.00 72.31 90 VAL A O 1
ATOM 725 N N . PHE A 1 91 ? 12.187 2.694 -0.460 1.00 75.44 91 PHE A N 1
ATOM 726 C CA . PHE A 1 91 ? 12.402 1.696 0.584 1.00 75.44 91 PHE A CA 1
ATOM 727 C C . PHE A 1 91 ? 12.566 2.335 1.961 1.00 75.44 91 PHE A C 1
ATOM 729 O O . PHE A 1 91 ? 11.830 2.028 2.892 1.00 75.44 91 PHE A O 1
ATOM 736 N N . VAL A 1 92 ? 13.487 3.284 2.090 1.00 80.25 92 VAL A N 1
ATOM 737 C CA . VAL A 1 92 ? 13.742 4.023 3.324 1.00 80.25 92 VAL A CA 1
ATOM 738 C C . VAL A 1 92 ? 12.462 4.711 3.795 1.00 80.25 92 VAL A C 1
ATOM 740 O O . VAL A 1 92 ? 12.148 4.659 4.982 1.00 80.25 92 VAL A O 1
ATOM 743 N N . ARG A 1 93 ? 11.669 5.283 2.881 1.00 78.00 93 ARG A N 1
ATOM 744 C CA . ARG A 1 93 ? 10.352 5.843 3.208 1.00 78.00 93 ARG A CA 1
ATOM 745 C C . ARG A 1 93 ? 9.375 4.783 3.725 1.00 78.00 93 ARG A C 1
ATOM 747 O O . ARG A 1 93 ? 8.626 5.070 4.657 1.00 78.00 93 ARG A O 1
ATOM 754 N N . HIS A 1 94 ? 9.354 3.600 3.117 1.00 79.69 94 HIS A N 1
ATOM 755 C CA . HIS A 1 94 ? 8.495 2.497 3.536 1.00 79.69 94 HIS A CA 1
ATOM 756 C C . HIS A 1 94 ? 8.882 1.974 4.933 1.00 79.69 94 HIS A C 1
ATOM 758 O O . HIS A 1 94 ? 8.013 1.813 5.787 1.00 79.69 94 HIS A O 1
ATOM 764 N N . PHE A 1 95 ? 10.179 1.778 5.193 1.00 78.31 95 PHE A N 1
ATOM 765 C CA . PHE A 1 95 ? 10.692 1.098 6.390 1.00 78.31 95 PHE A CA 1
ATOM 766 C C . PHE A 1 95 ? 10.979 2.013 7.586 1.00 78.31 95 PHE A C 1
ATOM 768 O O . PHE A 1 95 ? 10.696 1.633 8.721 1.00 78.31 95 PHE A O 1
ATOM 775 N N . LEU A 1 96 ? 11.495 3.232 7.381 1.00 75.44 96 LEU A N 1
ATOM 776 C CA . LEU A 1 96 ? 11.806 4.142 8.500 1.00 75.44 96 LEU A CA 1
ATOM 777 C C . LEU A 1 96 ? 10.563 4.772 9.144 1.00 75.44 96 LEU A C 1
ATOM 779 O O . LEU A 1 96 ? 10.677 5.532 10.109 1.00 75.44 96 LEU A O 1
ATOM 783 N N . GLY A 1 97 ? 9.374 4.405 8.668 1.00 63.69 97 GLY A N 1
ATOM 784 C CA . GLY A 1 97 ? 8.111 4.812 9.250 1.00 63.69 97 GLY A CA 1
ATOM 785 C C . GLY A 1 97 ? 7.810 6.296 9.042 1.00 63.69 97 GLY A C 1
ATOM 786 O O . GLY A 1 97 ? 8.639 7.122 8.660 1.00 63.69 97 GLY A O 1
ATOM 787 N N . ARG A 1 98 ? 6.552 6.656 9.283 1.00 62.16 98 ARG A N 1
ATOM 788 C CA . ARG A 1 98 ? 6.036 7.996 8.971 1.00 62.16 98 ARG A CA 1
ATOM 789 C C . ARG A 1 98 ? 6.349 9.052 10.022 1.00 62.16 98 ARG A C 1
ATOM 791 O O . ARG A 1 98 ? 6.160 10.230 9.743 1.00 62.16 98 ARG A O 1
ATOM 798 N N . GLU A 1 99 ? 6.847 8.655 11.186 1.00 62.97 99 GLU A N 1
ATOM 799 C CA . GLU A 1 99 ? 6.905 9.523 12.366 1.00 62.97 99 GLU A CA 1
ATOM 800 C C . GLU A 1 99 ? 8.057 10.536 12.355 1.00 62.97 99 GLU A C 1
ATOM 802 O O . GLU A 1 99 ? 8.020 11.517 13.093 1.00 62.97 99 GLU A O 1
ATOM 807 N N . ARG A 1 100 ? 9.067 10.370 11.491 1.00 75.38 100 ARG A N 1
ATOM 808 C CA . ARG A 1 100 ? 10.201 11.305 11.418 1.00 75.38 100 ARG A CA 1
ATOM 809 C C . ARG A 1 100 ? 10.000 12.352 10.322 1.00 75.38 100 ARG A C 1
ATOM 811 O O . ARG A 1 100 ? 10.550 12.229 9.232 1.00 75.38 100 ARG A O 1
ATOM 818 N N . GLU A 1 101 ? 9.271 13.430 10.623 1.00 71.06 101 GLU A N 1
ATOM 819 C CA . GLU A 1 101 ? 9.066 14.569 9.699 1.00 71.06 101 GLU A CA 1
ATOM 820 C C . GLU A 1 101 ? 10.369 15.110 9.082 1.00 71.06 101 GLU A C 1
ATOM 822 O O . GLU A 1 101 ? 10.403 15.429 7.894 1.00 71.06 101 GLU A O 1
ATOM 827 N N . ARG A 1 102 ? 11.466 15.149 9.851 1.00 74.50 102 ARG A N 1
ATOM 828 C CA . ARG A 1 102 ? 12.781 15.611 9.366 1.00 74.50 102 ARG A CA 1
ATOM 829 C C . ARG A 1 102 ? 13.349 14.730 8.250 1.00 74.50 102 ARG A C 1
ATOM 831 O O . ARG A 1 102 ? 13.939 15.243 7.304 1.00 74.50 102 ARG A O 1
ATOM 838 N N . LEU A 1 103 ? 13.130 13.418 8.332 1.00 76.94 103 LEU A N 1
ATOM 839 C CA . LEU A 1 103 ? 13.573 12.476 7.308 1.00 76.94 103 LEU A CA 1
ATOM 840 C C . LEU A 1 103 ? 12.784 12.670 6.006 1.00 76.94 103 LEU A C 1
ATOM 842 O O . LEU A 1 103 ? 13.355 12.574 4.926 1.00 76.94 103 LEU A O 1
ATOM 846 N N . HIS A 1 104 ? 11.495 13.017 6.092 1.00 73.38 104 HIS A N 1
ATOM 847 C CA . HIS A 1 104 ? 10.676 13.285 4.904 1.00 73.38 104 HIS A CA 1
ATOM 848 C C . HIS A 1 104 ? 11.193 14.466 4.088 1.00 73.38 104 HIS A C 1
ATOM 850 O O . HIS A 1 104 ? 11.106 14.429 2.863 1.00 73.38 104 HIS A O 1
ATOM 856 N N . LEU A 1 105 ? 11.738 15.503 4.731 1.00 75.19 105 LEU A N 1
ATOM 857 C CA . LEU A 1 105 ? 12.335 16.630 4.013 1.00 75.19 105 LEU A CA 1
ATOM 858 C C . LEU A 1 105 ? 13.586 16.196 3.241 1.00 75.19 105 LEU A C 1
ATOM 860 O O . LEU A 1 105 ? 13.697 16.504 2.056 1.00 75.19 105 LEU A O 1
ATOM 864 N N . ALA A 1 106 ? 14.477 15.438 3.888 1.00 75.19 106 ALA A N 1
ATOM 865 C CA . ALA A 1 106 ? 15.671 14.896 3.245 1.00 75.19 106 ALA A CA 1
ATOM 866 C C . ALA A 1 106 ? 15.299 13.975 2.074 1.00 75.19 106 ALA A C 1
ATOM 868 O O . ALA A 1 106 ? 15.761 14.197 0.962 1.00 75.19 106 ALA A O 1
ATOM 869 N N . LEU A 1 107 ? 14.376 13.027 2.277 1.00 74.75 107 LEU A N 1
ATOM 870 C CA . LEU A 1 107 ? 13.904 12.122 1.223 1.00 74.75 107 LEU A CA 1
ATOM 871 C C . LEU A 1 107 ? 13.261 12.876 0.052 1.00 74.75 107 LEU A C 1
ATOM 873 O O . LEU A 1 107 ? 13.482 12.514 -1.098 1.00 74.75 107 LEU A O 1
ATOM 877 N N . ARG A 1 108 ? 12.495 13.946 0.312 1.00 74.06 108 ARG A N 1
ATOM 878 C CA . ARG A 1 108 ? 11.961 14.811 -0.755 1.00 74.06 108 ARG A CA 1
ATOM 879 C C . ARG A 1 108 ? 13.071 15.509 -1.525 1.00 74.06 108 ARG A C 1
ATOM 881 O O . ARG A 1 108 ? 12.991 15.574 -2.748 1.00 74.06 108 ARG A O 1
ATOM 888 N N . ALA A 1 109 ? 14.070 16.050 -0.832 1.00 72.69 109 ALA A N 1
ATOM 889 C CA . ALA A 1 109 ? 15.199 16.711 -1.472 1.00 72.69 109 ALA A CA 1
ATOM 890 C C . ALA A 1 109 ? 15.976 15.719 -2.347 1.00 72.69 109 ALA A C 1
ATOM 892 O O . ALA A 1 109 ? 16.182 15.988 -3.526 1.00 72.69 109 ALA A O 1
ATOM 893 N N . THR A 1 110 ? 16.295 14.536 -1.817 1.00 76.25 110 THR A N 1
ATOM 894 C CA . THR A 1 110 ? 16.963 13.459 -2.556 1.00 76.25 110 THR A CA 1
ATOM 895 C C . THR A 1 110 ? 16.147 13.021 -3.772 1.00 76.25 110 THR A C 1
ATOM 897 O O . THR A 1 110 ? 16.684 12.980 -4.873 1.00 76.25 110 THR A O 1
ATOM 900 N N . PHE A 1 111 ? 14.840 12.792 -3.613 1.00 73.69 111 PHE A N 1
ATOM 901 C CA . PHE A 1 111 ? 13.945 12.455 -4.722 1.00 73.69 111 PHE A CA 1
ATOM 902 C C . PHE A 1 111 ? 13.931 13.553 -5.796 1.00 73.69 111 PHE A C 1
ATOM 904 O O . PHE A 1 111 ? 14.012 13.264 -6.983 1.00 73.69 111 PHE A O 1
ATOM 911 N N . THR A 1 112 ? 13.883 14.825 -5.391 1.00 72.00 112 THR A N 1
ATOM 912 C CA . THR A 1 112 ? 13.896 15.971 -6.318 1.00 72.00 112 THR A CA 1
ATOM 913 C C . THR A 1 112 ? 15.209 16.045 -7.101 1.00 72.00 112 THR A C 1
ATOM 915 O O . THR A 1 112 ? 15.184 16.238 -8.314 1.00 72.00 112 THR A O 1
ATOM 918 N N . VAL A 1 113 ? 16.346 15.843 -6.427 1.00 73.00 113 VAL A N 1
ATOM 919 C CA . VAL A 1 113 ? 17.672 15.789 -7.063 1.00 73.00 113 VAL A CA 1
ATOM 920 C C . VAL A 1 113 ? 17.759 14.618 -8.042 1.00 73.00 113 VAL A C 1
ATOM 922 O O . VAL A 1 113 ? 18.230 14.790 -9.160 1.00 73.00 113 VAL A O 1
ATOM 925 N N . GLN A 1 114 ? 17.255 13.442 -7.670 1.00 70.50 114 GLN A N 1
ATOM 926 C CA . GLN A 1 114 ? 17.223 12.280 -8.560 1.00 70.50 114 GLN A CA 1
ATOM 927 C C . GLN A 1 114 ? 16.367 12.535 -9.795 1.00 70.50 114 GLN A C 1
ATOM 929 O O . GLN A 1 114 ? 16.812 12.258 -10.903 1.00 70.50 114 GLN A O 1
ATOM 934 N N . VAL A 1 115 ? 15.170 13.106 -9.627 1.00 66.25 115 VAL A N 1
ATOM 935 C CA . VAL A 1 115 ? 14.297 13.465 -10.753 1.00 66.25 115 VAL A CA 1
ATOM 936 C C . VAL A 1 115 ? 15.031 14.389 -11.724 1.00 66.25 115 VAL A C 1
ATOM 938 O O . VAL A 1 115 ? 15.029 14.118 -12.921 1.00 66.25 115 VAL A O 1
ATOM 941 N N . ALA A 1 116 ? 15.720 15.416 -11.220 1.00 67.56 116 ALA A N 1
ATOM 942 C CA . ALA A 1 116 ? 16.531 16.315 -12.042 1.00 67.56 116 ALA A CA 1
ATOM 943 C C . ALA A 1 116 ? 17.650 15.578 -12.808 1.00 67.56 116 ALA A C 1
ATOM 945 O O . ALA A 1 116 ? 17.864 15.829 -13.994 1.00 67.56 116 ALA A O 1
ATOM 946 N N . LEU A 1 117 ? 18.341 14.638 -12.154 1.00 68.62 117 LEU A N 1
ATOM 947 C CA . LEU A 1 117 ? 19.428 13.866 -12.765 1.00 68.62 117 LEU A CA 1
ATOM 948 C C . LEU A 1 117 ? 18.933 12.895 -13.848 1.00 68.62 117 LEU A C 1
ATOM 950 O O . LEU A 1 117 ? 19.557 12.818 -14.908 1.00 68.62 117 LEU A O 1
ATOM 954 N N . VAL A 1 118 ? 17.817 12.187 -13.621 1.00 68.06 118 VAL A N 1
ATOM 955 C CA . VAL A 1 118 ? 17.225 11.292 -14.636 1.00 68.06 118 VAL A CA 1
ATOM 956 C C . VAL A 1 118 ? 16.755 12.088 -15.849 1.00 68.06 118 VAL A C 1
ATOM 958 O O . VAL A 1 118 ? 16.997 11.683 -16.984 1.00 68.06 118 VAL A O 1
ATOM 961 N N . ALA A 1 119 ? 16.121 13.238 -15.623 1.00 64.75 119 ALA A N 1
ATOM 962 C CA . ALA A 1 119 ? 15.626 14.102 -16.690 1.00 64.75 119 ALA A CA 1
ATOM 963 C C . ALA A 1 119 ? 16.738 14.568 -17.623 1.00 64.75 119 ALA A C 1
ATOM 965 O O . ALA A 1 119 ? 16.608 14.455 -18.841 1.00 64.75 119 ALA A O 1
ATOM 966 N N . GLY A 1 120 ? 17.844 15.045 -17.044 1.00 64.69 120 GLY A N 1
ATOM 967 C CA . GLY A 1 120 ? 19.007 15.472 -17.811 1.00 64.69 120 GLY A CA 1
ATOM 968 C C . GLY A 1 120 ? 19.598 14.332 -18.640 1.00 64.69 120 GLY A C 1
ATOM 969 O O . GLY A 1 120 ? 19.912 14.535 -19.805 1.00 64.69 120 GLY A O 1
ATOM 970 N N . GLY A 1 121 ? 19.700 13.122 -18.075 1.00 64.88 121 GLY A N 1
ATOM 971 C CA . GLY A 1 121 ? 20.191 11.950 -18.811 1.00 64.88 121 GLY A CA 1
ATOM 972 C C . GLY A 1 121 ? 19.259 11.501 -19.941 1.00 64.88 121 GLY A C 1
ATOM 973 O O . GLY A 1 121 ? 19.724 11.167 -21.028 1.00 64.88 121 GLY A O 1
ATOM 974 N N . LEU A 1 122 ? 17.941 11.509 -19.711 1.00 64.56 122 LEU A N 1
ATOM 975 C CA . LEU A 1 122 ? 16.939 11.109 -20.709 1.00 64.56 122 LEU A CA 1
ATOM 976 C C . LEU A 1 122 ? 16.866 12.088 -21.881 1.00 64.56 122 LEU A C 1
ATOM 978 O O . LEU A 1 122 ? 16.742 11.646 -23.022 1.00 64.56 122 LEU A O 1
ATOM 982 N N . ALA A 1 123 ? 16.976 13.392 -21.607 1.00 63.00 123 ALA A N 1
ATOM 983 C CA . ALA A 1 123 ? 16.972 14.440 -22.628 1.00 63.00 123 ALA A CA 1
ATOM 984 C C . ALA A 1 123 ? 18.082 14.253 -23.673 1.00 63.00 123 ALA A C 1
ATOM 986 O O . ALA A 1 123 ? 17.902 14.612 -24.833 1.00 63.00 123 ALA A O 1
ATOM 987 N N . CYS A 1 124 ? 19.213 13.665 -23.276 1.00 59.69 124 CYS A N 1
ATOM 988 C CA . CYS A 1 124 ? 20.337 13.402 -24.171 1.00 59.69 124 CYS A CA 1
ATOM 989 C C . CYS A 1 124 ? 20.188 12.118 -24.997 1.00 59.69 124 CYS A C 1
ATOM 991 O O . CYS A 1 124 ? 20.862 11.979 -26.014 1.00 59.69 124 CYS A O 1
ATOM 993 N N . LEU A 1 125 ? 19.340 11.176 -24.574 1.00 59.47 125 LEU A N 1
ATOM 994 C CA . LEU A 1 125 ? 19.226 9.858 -25.206 1.00 59.47 125 LEU A CA 1
ATOM 995 C C . LEU A 1 125 ? 18.019 9.722 -26.139 1.00 59.47 125 LEU A C 1
ATOM 997 O O . LEU A 1 125 ? 18.003 8.816 -26.970 1.00 59.47 125 LEU A O 1
ATOM 1001 N N . ILE A 1 126 ? 16.984 10.554 -25.988 1.00 57.66 126 ILE A N 1
ATOM 1002 C CA . ILE A 1 126 ? 15.682 10.298 -26.614 1.00 57.66 126 ILE A CA 1
ATOM 1003 C C . ILE A 1 126 ? 15.080 11.593 -27.171 1.00 57.66 126 ILE A C 1
ATOM 1005 O O . ILE A 1 126 ? 14.564 12.419 -26.428 1.00 57.66 126 ILE A O 1
ATOM 1009 N N . THR A 1 127 ? 15.065 11.735 -28.498 1.00 58.78 127 THR A N 1
ATOM 1010 C CA . THR A 1 127 ? 14.451 12.869 -29.220 1.00 58.78 127 THR A CA 1
ATOM 1011 C C . THR A 1 127 ? 12.975 12.647 -29.600 1.00 58.78 127 THR A C 1
ATOM 1013 O O . THR A 1 127 ? 12.377 13.488 -30.266 1.00 58.78 127 THR A O 1
ATOM 1016 N N . ASN A 1 128 ? 12.357 11.541 -29.165 1.00 65.12 128 ASN A N 1
ATOM 1017 C CA . ASN A 1 128 ? 11.056 11.059 -29.657 1.00 65.12 128 ASN A CA 1
ATOM 1018 C C . ASN A 1 128 ? 9.917 11.083 -28.615 1.00 65.12 128 ASN A C 1
ATOM 1020 O O . ASN A 1 128 ? 10.117 11.357 -27.433 1.00 65.12 128 ASN A O 1
ATOM 1024 N N . ALA A 1 129 ? 8.701 10.734 -29.065 1.00 66.62 129 ALA A N 1
ATOM 1025 C CA . ALA A 1 129 ? 7.461 10.618 -28.280 1.00 66.62 129 ALA A CA 1
ATOM 1026 C C . ALA A 1 129 ? 7.588 9.822 -26.960 1.00 66.62 129 ALA A C 1
ATOM 1028 O O . ALA A 1 129 ? 6.857 10.079 -26.002 1.00 66.62 129 ALA A O 1
ATOM 1029 N N . THR A 1 130 ? 8.542 8.895 -26.877 1.00 69.81 130 THR A N 1
ATOM 1030 C CA . THR A 1 130 ? 8.872 8.141 -25.660 1.00 69.81 130 THR A CA 1
ATOM 1031 C C . THR A 1 130 ? 9.369 9.025 -24.517 1.00 69.81 130 THR A C 1
ATOM 1033 O O . THR A 1 130 ? 9.050 8.748 -23.361 1.00 69.81 130 THR A O 1
ATOM 1036 N N . MET A 1 131 ? 10.055 10.132 -24.817 1.00 72.38 131 MET A N 1
ATOM 1037 C CA . MET A 1 131 ? 10.460 11.123 -23.819 1.00 72.38 131 MET A CA 1
ATOM 1038 C C . MET A 1 131 ? 9.233 11.715 -23.120 1.00 72.38 131 MET A C 1
ATOM 1040 O O . MET A 1 131 ? 9.163 11.720 -21.894 1.00 72.38 131 MET A O 1
ATOM 1044 N N . TRP A 1 132 ? 8.218 12.133 -23.882 1.00 78.19 132 TRP A N 1
ATOM 1045 C CA . TRP A 1 132 ? 7.007 12.745 -23.332 1.00 78.19 132 TRP A CA 1
ATOM 1046 C C . TRP A 1 132 ? 6.246 11.815 -22.387 1.00 78.19 132 TRP A C 1
ATOM 1048 O O . TRP A 1 132 ? 5.810 12.259 -21.327 1.00 78.19 132 TRP A O 1
ATOM 1058 N N . MET A 1 133 ? 6.138 10.524 -22.714 1.00 79.62 133 MET A N 1
ATOM 1059 C CA . MET A 1 133 ? 5.492 9.546 -21.830 1.00 79.62 133 MET A CA 1
ATOM 1060 C C . MET A 1 133 ? 6.226 9.403 -20.495 1.00 79.62 133 MET A C 1
ATOM 1062 O O . MET A 1 133 ? 5.590 9.365 -19.441 1.00 79.62 133 MET A O 1
ATOM 1066 N N . VAL A 1 134 ? 7.561 9.387 -20.523 1.00 75.19 134 VAL A N 1
ATOM 1067 C CA . VAL A 1 134 ? 8.373 9.341 -19.303 1.00 75.19 134 VAL A CA 1
ATOM 1068 C C . VAL A 1 134 ? 8.196 10.624 -18.485 1.00 75.19 134 VAL A C 1
ATOM 1070 O O . VAL A 1 134 ? 7.970 10.542 -17.280 1.00 75.19 134 VAL A O 1
ATOM 1073 N N . LEU A 1 135 ? 8.201 11.805 -19.116 1.00 77.69 135 LEU A N 1
ATOM 1074 C CA . LEU A 1 135 ? 7.964 13.079 -18.421 1.00 77.69 135 LEU A CA 1
ATOM 1075 C C . LEU A 1 135 ? 6.579 13.128 -17.756 1.00 77.69 135 LEU A C 1
ATOM 1077 O O . LEU A 1 135 ? 6.468 13.533 -16.597 1.00 77.69 135 LEU A O 1
ATOM 1081 N N . VAL A 1 136 ? 5.532 12.676 -18.454 1.00 83.69 136 VAL A N 1
ATOM 1082 C CA . VAL A 1 136 ? 4.165 12.593 -17.910 1.00 83.69 136 VAL A CA 1
ATOM 1083 C C . VAL A 1 136 ? 4.126 11.662 -16.704 1.00 83.69 136 VAL A C 1
ATOM 1085 O O . VAL A 1 136 ? 3.606 12.033 -15.653 1.00 83.69 136 VAL A O 1
ATOM 1088 N N . LEU A 1 137 ? 4.723 10.477 -16.819 1.00 84.06 137 LEU A N 1
ATOM 1089 C CA . LEU A 1 137 ? 4.804 9.515 -15.727 1.00 84.06 137 LEU A CA 1
ATOM 1090 C C . LEU A 1 137 ? 5.538 10.091 -14.506 1.00 84.06 137 LEU A C 1
ATOM 1092 O O . LEU A 1 137 ? 5.070 9.919 -13.380 1.00 84.06 137 LEU A O 1
ATOM 1096 N N . TYR A 1 138 ? 6.645 10.808 -14.710 1.00 81.25 138 TYR A N 1
ATOM 1097 C CA . TYR A 1 138 ? 7.361 11.493 -13.631 1.00 81.25 138 TYR A CA 1
ATOM 1098 C C . TYR A 1 138 ? 6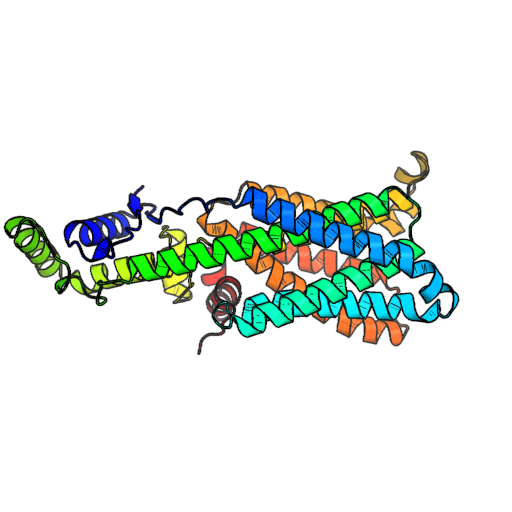.487 12.543 -12.950 1.00 81.25 138 TYR A C 1
ATOM 1100 O O . TYR A 1 138 ? 6.385 12.557 -11.720 1.00 81.25 138 TYR A O 1
ATOM 1108 N N . ALA A 1 139 ? 5.810 13.388 -13.730 1.00 85.50 139 ALA A N 1
ATOM 1109 C CA . ALA A 1 139 ? 4.876 14.369 -13.192 1.00 85.50 139 ALA A CA 1
ATOM 1110 C C . ALA A 1 139 ? 3.768 13.682 -12.374 1.00 85.50 139 ALA A C 1
ATOM 1112 O O . ALA A 1 139 ? 3.499 14.089 -11.241 1.00 85.50 139 ALA A O 1
ATOM 1113 N N . CYS A 1 140 ? 3.183 12.596 -12.889 1.00 89.75 140 CYS A N 1
ATOM 1114 C CA . CYS A 1 140 ? 2.201 11.779 -12.178 1.00 89.75 140 CYS A CA 1
ATOM 1115 C C . CYS A 1 140 ? 2.767 11.180 -10.884 1.00 89.75 140 CYS A C 1
ATOM 1117 O O . CYS A 1 140 ? 2.093 11.224 -9.857 1.00 89.75 140 CYS A O 1
ATOM 1119 N N . GLY A 1 141 ? 4.003 10.674 -10.895 1.00 87.44 141 GLY A N 1
ATOM 1120 C CA . GLY A 1 141 ? 4.679 10.127 -9.717 1.00 87.44 141 GLY A CA 1
ATOM 1121 C C . GLY A 1 141 ? 4.862 11.174 -8.617 1.00 87.44 141 GLY A C 1
ATOM 1122 O O . GLY A 1 141 ? 4.538 10.922 -7.455 1.00 87.44 141 GLY A O 1
ATOM 1123 N N . CYS A 1 142 ? 5.284 12.386 -8.985 1.00 86.38 142 CYS A N 1
ATOM 1124 C CA . CYS A 1 142 ? 5.383 13.526 -8.072 1.00 86.38 142 CYS A CA 1
ATOM 1125 C C . CYS A 1 142 ? 4.016 13.954 -7.515 1.00 86.38 142 CYS A C 1
ATOM 1127 O O . CYS A 1 142 ? 3.891 14.266 -6.328 1.00 86.38 142 CYS A O 1
ATOM 1129 N N . GLY A 1 143 ? 2.980 13.957 -8.357 1.00 90.75 143 GLY A N 1
ATOM 1130 C CA . GLY A 1 143 ? 1.605 14.220 -7.936 1.00 90.75 143 GLY A CA 1
ATOM 1131 C C . GLY A 1 143 ? 1.095 13.178 -6.940 1.00 90.75 143 GLY A C 1
ATOM 1132 O O . GLY A 1 143 ? 0.566 13.535 -5.885 1.00 90.75 143 GLY A O 1
ATOM 1133 N N . ALA A 1 144 ? 1.328 11.897 -7.227 1.00 92.56 144 ALA A N 1
ATOM 1134 C CA . ALA A 1 144 ? 1.004 10.787 -6.340 1.00 92.56 144 ALA A CA 1
ATOM 1135 C C . ALA A 1 144 ? 1.727 10.909 -4.992 1.00 92.56 144 ALA A C 1
ATOM 1137 O O . ALA A 1 144 ? 1.104 10.766 -3.944 1.00 92.56 144 ALA A O 1
ATOM 1138 N N . LEU A 1 145 ? 3.005 11.300 -5.006 1.00 88.19 145 LEU A N 1
ATOM 1139 C CA . LEU A 1 145 ? 3.796 11.511 -3.793 1.00 88.19 145 LEU A CA 1
ATOM 1140 C C . LEU A 1 145 ? 3.192 12.586 -2.887 1.00 88.19 145 LEU A C 1
ATOM 1142 O O . LEU A 1 145 ? 3.132 12.414 -1.665 1.00 88.19 145 LEU A O 1
ATOM 1146 N N . ALA A 1 146 ? 2.748 13.694 -3.481 1.00 90.12 146 ALA A N 1
ATOM 1147 C CA . ALA A 1 146 ? 2.071 14.765 -2.765 1.00 90.12 146 ALA A CA 1
ATOM 1148 C C . ALA A 1 146 ? 0.710 14.307 -2.217 1.00 90.12 146 ALA A C 1
ATOM 1150 O O . ALA A 1 146 ? 0.371 14.630 -1.075 1.00 90.12 146 ALA A O 1
ATOM 1151 N N . ALA A 1 147 ? -0.048 13.527 -2.994 1.00 93.56 147 ALA A N 1
ATOM 1152 C CA . ALA A 1 147 ? -1.317 12.951 -2.557 1.00 93.56 147 ALA A CA 1
ATOM 1153 C C . ALA A 1 147 ? -1.123 12.031 -1.342 1.00 93.56 147 ALA A C 1
ATOM 1155 O O . ALA A 1 147 ? -1.813 12.194 -0.335 1.00 93.56 147 ALA A O 1
ATOM 1156 N N . ASP A 1 148 ? -0.132 11.141 -1.388 1.00 92.44 148 ASP A N 1
ATOM 1157 C CA . ASP A 1 148 ? 0.180 10.213 -0.299 1.00 92.44 148 ASP A CA 1
ATOM 1158 C C . ASP A 1 148 ? 0.567 10.939 0.983 1.00 92.44 148 ASP A C 1
ATOM 1160 O O . ASP A 1 148 ? 0.138 10.566 2.070 1.00 92.44 148 ASP A O 1
ATOM 1164 N N . GLN A 1 149 ? 1.328 12.029 0.875 1.00 89.19 149 GLN A N 1
ATOM 1165 C CA . GLN A 1 149 ? 1.693 12.844 2.034 1.00 89.19 149 GLN A CA 1
ATOM 1166 C C . GLN A 1 149 ? 0.476 13.505 2.682 1.00 89.19 149 GLN A C 1
ATOM 1168 O O . GLN A 1 149 ? 0.402 13.586 3.908 1.00 89.19 149 GLN A O 1
ATOM 1173 N N . LEU A 1 150 ? -0.472 13.991 1.879 1.00 91.75 150 LEU A N 1
ATOM 1174 C CA . LEU A 1 150 ? -1.706 14.578 2.395 1.00 91.75 150 LEU A CA 1
ATOM 1175 C C . LEU A 1 150 ? -2.593 13.514 3.045 1.00 91.75 150 LEU A C 1
ATOM 1177 O O . LEU A 1 150 ? -3.073 13.734 4.154 1.00 91.75 150 LEU A O 1
ATOM 1181 N N . ARG A 1 151 ? -2.751 12.352 2.399 1.00 92.50 151 ARG A N 1
ATOM 1182 C CA . ARG A 1 151 ? -3.504 11.215 2.947 1.00 92.50 151 ARG A CA 1
ATOM 1183 C C . ARG A 1 151 ? -2.883 10.692 4.236 1.00 92.50 151 ARG A C 1
ATOM 1185 O O . ARG A 1 151 ? -3.598 10.446 5.194 1.00 92.50 151 ARG A O 1
ATOM 1192 N N . ALA A 1 152 ? -1.559 10.570 4.296 1.00 89.81 152 ALA A N 1
ATOM 1193 C CA . ALA A 1 152 ? -0.855 10.120 5.492 1.00 89.81 152 ALA A CA 1
ATOM 1194 C C . ALA A 1 152 ? -1.039 11.087 6.673 1.00 89.81 152 ALA A C 1
ATOM 1196 O O . ALA A 1 152 ? -1.226 10.636 7.801 1.00 89.81 152 ALA A O 1
ATOM 1197 N N . LYS A 1 153 ? -1.019 12.405 6.423 1.00 90.56 153 LYS A N 1
ATOM 1198 C CA . LYS A 1 153 ? -1.294 13.417 7.457 1.00 90.56 153 LYS A CA 1
ATOM 1199 C C . LYS A 1 153 ? -2.727 13.333 7.973 1.00 90.56 153 LYS A C 1
ATOM 1201 O O . LYS A 1 153 ? -2.927 13.373 9.184 1.00 90.56 153 LYS A O 1
ATOM 1206 N N . GLU A 1 154 ? -3.699 13.196 7.074 1.00 92.00 154 GLU A N 1
ATOM 1207 C CA . GLU A 1 154 ? -5.105 13.072 7.464 1.00 92.00 154 GLU A CA 1
ATOM 1208 C C . GLU A 1 154 ? -5.353 11.763 8.224 1.00 92.00 154 GLU A C 1
ATOM 1210 O O . GLU A 1 154 ? -5.898 11.796 9.321 1.00 92.00 154 GLU A O 1
ATOM 1215 N N . ALA A 1 155 ? -4.836 10.634 7.734 1.00 90.44 155 ALA A N 1
ATOM 1216 C CA . ALA A 1 155 ? -4.933 9.344 8.415 1.00 90.44 155 ALA A CA 1
ATOM 1217 C C . ALA A 1 155 ? -4.307 9.383 9.821 1.00 90.44 155 ALA A C 1
ATOM 1219 O O . ALA A 1 155 ? -4.874 8.845 10.769 1.00 90.44 155 ALA A O 1
ATOM 1220 N N . ALA A 1 156 ? -3.167 10.065 9.993 1.00 90.00 156 ALA A N 1
ATOM 1221 C CA . ALA A 1 156 ? -2.561 10.259 11.310 1.00 90.00 156 ALA A CA 1
ATOM 1222 C C . ALA A 1 156 ? -3.429 11.133 12.234 1.00 90.00 156 ALA A C 1
ATOM 1224 O O . ALA A 1 156 ? -3.533 10.840 13.424 1.00 90.00 156 ALA A O 1
ATOM 1225 N N . LYS A 1 157 ? -4.071 12.186 11.705 1.00 92.62 157 LYS A N 1
ATOM 1226 C CA . LYS A 1 157 ? -5.036 13.008 12.457 1.00 92.62 157 LYS A CA 1
ATOM 1227 C C . LYS A 1 157 ? -6.227 12.157 12.911 1.00 92.62 157 LYS A C 1
ATOM 1229 O O . LYS A 1 157 ? -6.569 12.188 14.089 1.00 92.62 157 LYS A O 1
ATOM 1234 N N . GLN A 1 158 ? -6.812 11.373 12.008 1.00 92.50 158 GLN A N 1
ATOM 1235 C CA . GLN A 1 158 ? -7.959 10.512 12.300 1.00 92.50 158 GLN A CA 1
ATOM 1236 C C . GLN A 1 158 ? -7.625 9.415 13.316 1.00 92.50 158 GLN A C 1
ATOM 1238 O O . GLN A 1 158 ? -8.388 9.196 14.252 1.00 92.50 158 GLN A O 1
ATOM 1243 N N . ALA A 1 159 ? -6.458 8.775 13.192 1.00 91.06 159 ALA A N 1
ATOM 1244 C CA . ALA A 1 159 ? -5.999 7.787 14.167 1.00 91.06 159 ALA A CA 1
ATOM 1245 C C . ALA A 1 159 ? -5.887 8.392 15.577 1.00 91.06 159 ALA A C 1
ATOM 1247 O O . ALA A 1 159 ? -6.368 7.800 16.540 1.00 91.06 159 ALA A O 1
ATOM 1248 N N . ARG A 1 160 ? -5.337 9.611 15.702 1.00 92.81 160 ARG A N 1
ATOM 1249 C CA . ARG A 1 160 ? -5.292 10.329 16.989 1.00 92.81 160 ARG A CA 1
ATOM 1250 C C . ARG A 1 160 ? -6.689 10.657 17.510 1.00 92.81 160 ARG A C 1
ATOM 1252 O O . ARG A 1 160 ? -6.939 10.493 18.699 1.00 92.81 160 ARG A O 1
ATOM 1259 N N . GLN A 1 161 ? -7.608 11.090 16.646 1.00 94.31 161 GLN A N 1
ATOM 1260 C CA . GLN A 1 161 ? -8.998 11.369 17.032 1.00 94.31 161 GLN A CA 1
ATOM 1261 C C . GLN A 1 161 ? -9.700 10.122 17.584 1.00 94.31 161 GLN A C 1
ATOM 1263 O O . GLN A 1 161 ? -10.367 10.206 18.609 1.00 94.31 161 GLN A O 1
ATOM 1268 N N . LEU A 1 162 ? -9.485 8.955 16.970 1.00 94.94 162 LEU A N 1
ATOM 1269 C CA . LEU A 1 162 ? -10.011 7.676 17.459 1.00 94.94 162 LEU A CA 1
ATOM 1270 C C . LEU A 1 162 ? -9.377 7.206 18.776 1.00 94.94 162 LEU A C 1
ATOM 1272 O O . LEU A 1 162 ? -9.986 6.410 19.484 1.00 94.94 162 LEU A O 1
ATOM 1276 N N . GLN A 1 163 ? -8.185 7.689 19.120 1.00 94.56 163 GLN A N 1
ATOM 1277 C CA . GLN A 1 163 ? -7.528 7.398 20.400 1.00 94.56 163 GLN A CA 1
ATOM 1278 C C . GLN A 1 163 ? -7.861 8.430 21.488 1.00 94.56 163 GLN A C 1
ATOM 1280 O O . GLN A 1 163 ? -7.748 8.141 22.673 1.00 94.56 163 GLN A O 1
ATOM 1285 N N . THR A 1 164 ? -8.273 9.643 21.113 1.00 95.50 164 THR A N 1
ATOM 1286 C CA . THR A 1 164 ? -8.465 10.745 22.066 1.00 95.50 164 THR A CA 1
ATOM 1287 C C . THR A 1 164 ? -9.617 10.438 23.024 1.00 95.50 164 THR A C 1
ATOM 1289 O O . THR A 1 164 ? -10.773 10.381 22.608 1.00 95.50 164 THR A O 1
ATOM 1292 N N . GLY A 1 165 ? -9.307 10.273 24.310 1.00 93.00 165 GLY A N 1
ATOM 1293 C CA . GLY A 1 165 ? -10.296 9.994 25.357 1.00 93.00 165 GLY A CA 1
ATOM 1294 C C . GLY A 1 165 ? -10.778 8.541 25.422 1.00 93.00 165 GLY A C 1
ATOM 1295 O O . GLY A 1 165 ? -11.749 8.277 26.117 1.00 93.00 165 GLY A O 1
ATOM 1296 N N . PHE A 1 166 ? -10.144 7.613 24.697 1.00 94.88 166 PHE A N 1
ATOM 1297 C CA . PHE A 1 166 ? -10.350 6.177 24.889 1.00 94.88 166 PHE A CA 1
ATOM 1298 C C . PHE A 1 166 ? -9.103 5.588 25.556 1.00 94.88 166 PHE A C 1
ATOM 1300 O O . PHE A 1 166 ? -8.032 5.571 24.953 1.00 94.88 166 PHE A O 1
ATOM 1307 N N . GLU A 1 167 ? -9.235 5.119 26.797 1.00 94.81 167 GLU A N 1
ATOM 1308 C CA . GLU A 1 167 ? -8.110 4.633 27.617 1.00 94.81 167 GLU A CA 1
ATOM 1309 C C . GLU A 1 167 ? -7.733 3.168 27.332 1.00 94.81 167 GLU A C 1
ATOM 1311 O O . GLU A 1 167 ? -6.842 2.605 27.964 1.00 94.81 167 GLU A O 1
ATOM 1316 N N . GLY A 1 168 ? -8.377 2.552 26.336 1.00 94.50 168 GLY A N 1
ATOM 1317 C CA . GLY A 1 168 ? -8.139 1.163 25.949 1.00 94.50 168 GLY A CA 1
ATOM 1318 C C . GLY A 1 168 ? -9.061 0.157 26.631 1.00 94.50 168 GLY A C 1
ATOM 1319 O O . GLY A 1 168 ? -8.953 -1.024 26.322 1.00 94.50 168 GLY A O 1
ATOM 1320 N N . ARG A 1 169 ? -9.958 0.606 27.521 1.00 97.56 169 ARG A N 1
ATOM 1321 C CA . ARG A 1 169 ? -10.926 -0.248 28.218 1.00 97.56 169 ARG A CA 1
ATOM 1322 C C . ARG A 1 169 ? -12.351 0.258 28.049 1.00 97.56 169 ARG A C 1
ATOM 1324 O O . ARG A 1 169 ? -12.615 1.457 28.137 1.00 97.56 169 ARG A O 1
ATOM 1331 N N . ILE A 1 170 ? -13.290 -0.664 27.871 1.00 97.62 170 ILE A N 1
ATOM 1332 C CA . ILE A 1 170 ? -14.717 -0.375 27.719 1.00 97.62 170 ILE A CA 1
ATOM 1333 C C . ILE A 1 170 ? -15.330 0.216 28.991 1.00 97.62 170 ILE A C 1
ATOM 1335 O O . ILE A 1 170 ? -16.266 1.007 28.907 1.00 97.62 170 ILE A O 1
ATOM 1339 N N . ARG A 1 171 ? -14.776 -0.107 30.168 1.00 97.56 171 ARG A N 1
ATOM 1340 C CA . ARG A 1 171 ? -15.232 0.435 31.461 1.00 97.56 171 ARG A CA 1
ATOM 1341 C C . ARG A 1 171 ? -15.146 1.956 31.538 1.00 97.56 171 ARG A C 1
ATOM 1343 O O . ARG A 1 171 ? -15.991 2.559 32.195 1.00 97.56 171 ARG A O 1
ATOM 1350 N N . ASP A 1 172 ? -14.181 2.547 30.839 1.00 96.69 172 ASP A N 1
ATOM 1351 C CA . ASP A 1 172 ? -13.933 3.992 30.841 1.00 96.69 172 ASP A CA 1
ATOM 1352 C C . ASP A 1 172 ? -14.823 4.732 29.823 1.00 96.69 172 ASP A C 1
ATOM 1354 O O . ASP A 1 172 ? -14.852 5.965 29.776 1.00 96.69 172 ASP A O 1
ATOM 1358 N N . ALA A 1 173 ? -15.578 3.992 29.002 1.00 97.25 173 ALA A N 1
ATOM 1359 C CA . ALA A 1 173 ? -16.531 4.568 28.068 1.00 97.25 173 ALA A CA 1
ATOM 1360 C C . ALA A 1 173 ? -17.757 5.134 28.802 1.00 97.25 173 ALA A C 1
ATOM 1362 O O . ALA A 1 173 ? -18.248 4.591 29.785 1.00 97.25 173 ALA A O 1
ATOM 1363 N N . GLN A 1 174 ? -18.294 6.232 28.286 1.00 97.38 174 GLN A N 1
ATOM 1364 C CA . GLN A 1 174 ? -19.401 6.975 28.875 1.00 97.38 174 GLN A CA 1
ATOM 1365 C C . GLN A 1 174 ? -20.711 6.720 28.118 1.00 97.38 174 GLN A C 1
ATOM 1367 O O . GLN A 1 174 ? -20.727 6.326 26.948 1.00 97.38 174 GLN A O 1
ATOM 1372 N N . SER A 1 175 ? -21.835 6.998 28.775 1.00 97.50 175 SER A N 1
ATOM 1373 C CA . SER A 1 175 ? -23.161 7.046 28.156 1.00 97.50 175 SER A CA 1
ATOM 1374 C C . SER A 1 175 ? -23.887 8.306 28.601 1.00 97.50 175 SER A C 1
ATOM 1376 O O . SER A 1 175 ? -23.795 8.703 29.758 1.00 97.50 175 SER A O 1
ATOM 1378 N N . SER A 1 176 ? -24.654 8.920 27.699 1.00 97.19 176 SER A N 1
ATOM 1379 C CA . SER A 1 176 ? -25.597 9.976 28.084 1.00 97.19 176 SER A CA 1
ATOM 1380 C C . SER A 1 176 ? -26.804 9.429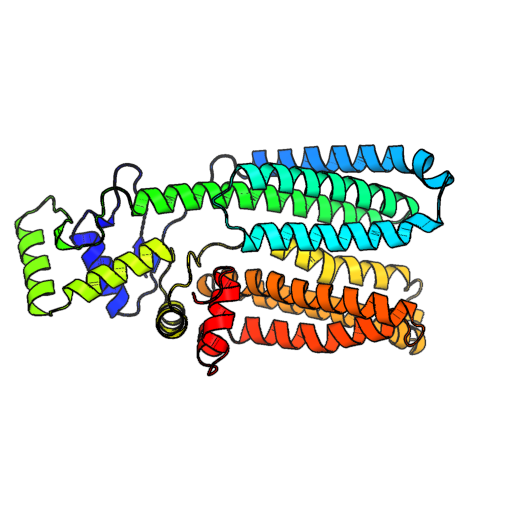 28.853 1.00 97.19 176 SER A C 1
ATOM 1382 O O . SER A 1 176 ? -27.505 10.195 29.506 1.00 97.19 176 SER A O 1
ATOM 1384 N N . VAL A 1 177 ? -27.059 8.120 28.761 1.00 97.94 177 VAL A N 1
ATOM 1385 C CA . VAL A 1 177 ? -28.154 7.420 29.440 1.00 97.94 177 VAL A CA 1
ATOM 1386 C C . VAL A 1 177 ? -27.553 6.331 30.324 1.00 97.94 177 VAL A C 1
ATOM 1388 O O . VAL A 1 177 ? -27.068 5.313 29.828 1.00 97.94 177 VAL A O 1
ATOM 1391 N N . GLN A 1 178 ? -27.579 6.549 31.639 1.00 98.06 178 GLN A N 1
ATOM 1392 C CA . GLN A 1 178 ? -26.955 5.653 32.619 1.00 98.06 178 GLN A CA 1
ATOM 1393 C C . GLN A 1 178 ? -27.538 4.230 32.576 1.00 98.06 178 GLN A C 1
ATOM 1395 O O . GLN A 1 178 ? -26.791 3.258 32.609 1.00 98.06 178 GLN A O 1
ATOM 1400 N N . ALA A 1 179 ? -28.856 4.104 32.396 1.00 98.19 179 ALA A N 1
ATOM 1401 C CA . ALA A 1 179 ? -29.521 2.805 32.276 1.00 98.19 179 ALA A CA 1
ATOM 1402 C C . ALA A 1 179 ? -29.010 1.975 31.079 1.00 98.19 179 ALA A C 1
ATOM 1404 O O . ALA A 1 179 ? -28.899 0.754 31.176 1.00 98.19 179 ALA A O 1
ATOM 1405 N N . ASP A 1 180 ? -28.657 2.623 29.960 1.00 98.31 180 ASP A N 1
ATOM 1406 C CA . ASP A 1 180 ? -28.077 1.933 28.803 1.00 98.31 180 ASP A CA 1
ATOM 1407 C C . ASP A 1 180 ? -26.652 1.461 29.086 1.00 98.31 180 ASP A C 1
ATOM 1409 O O . ASP A 1 180 ? -26.302 0.346 28.706 1.00 98.31 180 ASP A O 1
ATOM 1413 N N . TYR A 1 181 ? -25.850 2.274 29.784 1.00 98.19 181 TYR A N 1
ATOM 1414 C CA . TYR A 1 181 ? -24.509 1.874 30.216 1.00 98.19 181 TYR A CA 1
ATOM 1415 C C . TYR A 1 181 ? -24.570 0.629 31.096 1.00 98.19 181 TYR A C 1
ATOM 1417 O O . TYR A 1 181 ? -23.912 -0.362 30.798 1.00 98.19 181 TYR A O 1
ATOM 1425 N N . GLU A 1 182 ? -25.401 0.655 32.137 1.00 98.31 182 GLU A N 1
ATOM 1426 C CA . GLU A 1 182 ? -25.541 -0.458 33.078 1.00 98.31 182 GLU A CA 1
ATOM 1427 C C . GLU A 1 182 ? -26.018 -1.729 32.381 1.00 98.31 182 GLU A C 1
ATOM 1429 O O . GLU A 1 182 ? -25.453 -2.796 32.608 1.00 98.31 182 GLU A O 1
ATOM 1434 N N . ARG A 1 183 ? -26.998 -1.619 31.476 1.00 98.38 183 ARG A N 1
ATOM 1435 C CA . ARG A 1 183 ? -27.493 -2.755 30.693 1.00 98.38 183 ARG A CA 1
ATOM 1436 C C . ARG A 1 183 ? -26.406 -3.365 29.806 1.00 98.38 183 ARG A C 1
ATOM 1438 O O . ARG A 1 183 ? -26.227 -4.578 29.830 1.00 98.38 183 ARG A O 1
ATOM 1445 N N . ILE A 1 184 ? -25.686 -2.542 29.044 1.00 98.38 184 ILE A N 1
ATOM 1446 C CA . ILE A 1 184 ? -24.633 -3.008 28.128 1.00 98.38 184 ILE A CA 1
ATOM 1447 C C . ILE A 1 184 ? -23.469 -3.611 28.915 1.00 98.38 184 ILE A C 1
ATOM 1449 O O . ILE A 1 184 ? -22.985 -4.686 28.573 1.00 98.38 184 ILE A O 1
ATOM 1453 N N . MET A 1 185 ? -23.042 -2.960 29.998 1.00 98.44 185 MET A N 1
ATOM 1454 C CA . MET A 1 185 ? -21.971 -3.475 30.848 1.00 98.44 185 MET A CA 1
ATOM 1455 C C . MET A 1 185 ? -22.367 -4.779 31.535 1.00 98.44 185 MET A C 1
ATOM 1457 O O . MET A 1 185 ? -21.553 -5.697 31.576 1.00 98.44 185 MET A O 1
ATOM 1461 N N . ALA A 1 186 ? -23.606 -4.897 32.017 1.00 98.25 186 ALA A N 1
ATOM 1462 C CA . ALA A 1 186 ? -24.113 -6.142 32.582 1.00 98.25 186 ALA A CA 1
ATOM 1463 C C . ALA A 1 186 ? -24.114 -7.274 31.546 1.00 98.25 186 ALA A C 1
ATOM 1465 O O . ALA A 1 186 ? -23.729 -8.391 31.873 1.00 98.25 186 ALA A O 1
ATOM 1466 N N . GLU A 1 187 ? -24.487 -6.994 30.295 1.00 98.31 187 GLU A N 1
ATOM 1467 C CA . GLU A 1 187 ? -24.449 -7.980 29.211 1.00 98.31 187 GLU A CA 1
ATOM 1468 C C . GLU A 1 187 ? -23.014 -8.416 28.872 1.00 98.31 187 GLU A C 1
ATOM 1470 O O . GLU A 1 187 ? -22.724 -9.613 28.833 1.00 98.31 187 GLU A O 1
ATOM 1475 N N . ILE A 1 188 ? -22.093 -7.459 28.704 1.00 97.62 188 ILE A N 1
ATOM 1476 C CA . ILE A 1 188 ? -20.669 -7.729 28.445 1.00 97.62 188 ILE A CA 1
ATOM 1477 C C . ILE A 1 188 ? -20.058 -8.561 29.582 1.00 97.62 188 ILE A C 1
ATOM 1479 O O . ILE A 1 188 ? -19.324 -9.520 29.325 1.00 97.62 188 ILE A O 1
ATOM 1483 N N . GLN A 1 189 ? -20.370 -8.215 30.836 1.00 97.50 189 GLN A N 1
ATOM 1484 C CA . GLN A 1 189 ? -19.894 -8.927 32.024 1.00 97.50 189 GLN A CA 1
ATOM 1485 C C . GLN A 1 189 ? -20.494 -10.330 32.129 1.00 97.50 189 GLN A C 1
ATOM 1487 O O . GLN A 1 189 ? -19.757 -11.283 32.376 1.00 97.50 189 GLN A O 1
ATOM 1492 N N . ALA A 1 190 ? -21.802 -10.481 31.897 1.00 97.75 190 ALA A N 1
ATOM 1493 C CA . ALA A 1 190 ? -22.474 -11.778 31.909 1.00 97.75 190 ALA A CA 1
ATOM 1494 C C . ALA A 1 190 ? -21.917 -12.725 30.834 1.00 97.75 190 ALA A C 1
ATOM 1496 O O . ALA A 1 190 ? -21.806 -13.926 31.072 1.00 97.75 190 ALA A O 1
ATOM 1497 N N . GLY A 1 191 ? -21.522 -12.187 29.676 1.00 96.25 191 GLY A N 1
ATOM 1498 C CA . GLY A 1 191 ? -20.858 -12.937 28.610 1.00 96.25 191 GLY A CA 1
ATOM 1499 C C . GLY A 1 191 ? -19.350 -13.133 28.797 1.00 96.25 191 GLY A C 1
ATOM 1500 O O . GLY A 1 191 ? -18.723 -13.746 27.935 1.00 96.25 191 GLY A O 1
ATOM 1501 N N . GLY A 1 192 ? -18.732 -12.580 29.850 1.00 95.00 192 GLY A N 1
ATOM 1502 C CA . GLY A 1 192 ? -17.275 -12.613 30.040 1.00 95.00 192 GLY A CA 1
ATOM 1503 C C . GLY A 1 192 ? -16.485 -12.006 28.871 1.00 95.00 192 GLY A C 1
ATOM 1504 O O . GLY A 1 192 ? -15.340 -12.381 28.637 1.00 95.00 192 GLY A O 1
ATOM 1505 N N . SER A 1 193 ? -17.104 -11.104 28.105 1.00 96.19 193 SER A N 1
ATOM 1506 C CA . SER A 1 193 ? -16.613 -10.646 26.797 1.00 96.19 193 SER A CA 1
ATOM 1507 C C . SER A 1 193 ? -15.882 -9.305 26.856 1.00 96.19 193 SER A C 1
ATOM 1509 O O . SER A 1 193 ? -15.593 -8.712 25.823 1.00 96.19 193 SER A O 1
ATOM 1511 N N . GLU A 1 194 ? -15.565 -8.809 28.051 1.00 97.19 194 GLU A N 1
ATOM 1512 C CA . GLU A 1 194 ? -14.959 -7.488 28.237 1.00 97.19 194 GLU A CA 1
ATOM 1513 C C . GLU A 1 194 ? -13.626 -7.338 27.486 1.00 97.19 194 GLU A C 1
ATOM 1515 O O . GLU A 1 194 ? -13.469 -6.426 26.678 1.00 97.19 194 GLU A O 1
ATOM 1520 N N . GLU A 1 195 ? -12.706 -8.293 27.657 1.00 97.06 195 GLU A N 1
ATOM 1521 C CA . GLU A 1 195 ? -11.419 -8.297 26.948 1.00 97.06 195 GLU A CA 1
ATOM 1522 C C . GLU A 1 195 ? -11.603 -8.423 25.427 1.00 97.06 195 GLU A C 1
ATOM 1524 O O . GLU A 1 195 ? -10.851 -7.841 24.646 1.00 97.06 195 GLU A O 1
ATOM 1529 N N . ALA A 1 196 ? -12.637 -9.146 24.983 1.00 95.62 196 ALA A N 1
ATOM 1530 C CA . ALA A 1 196 ? -12.951 -9.287 23.566 1.00 95.62 196 ALA A CA 1
ATOM 1531 C C . ALA A 1 196 ? -13.472 -7.973 22.958 1.00 95.62 196 ALA A C 1
ATOM 1533 O O . ALA A 1 196 ? -13.121 -7.653 21.819 1.00 95.62 196 ALA A O 1
ATOM 1534 N N . VAL A 1 197 ? -14.260 -7.196 23.712 1.00 97.12 197 VAL A N 1
ATOM 1535 C CA . VAL A 1 197 ? -14.708 -5.849 23.323 1.00 97.12 197 VAL A CA 1
ATOM 1536 C C . VAL A 1 197 ? -13.506 -4.915 23.201 1.00 97.12 197 VAL A C 1
ATOM 1538 O O . VAL A 1 197 ? -13.326 -4.291 22.151 1.00 97.12 197 VAL A O 1
ATOM 1541 N N . ASP A 1 198 ? -12.650 -4.874 24.224 1.00 97.19 198 ASP A N 1
ATOM 1542 C CA . ASP A 1 198 ? -11.441 -4.042 24.244 1.00 97.19 198 ASP A CA 1
ATOM 1543 C C . ASP A 1 198 ? -10.525 -4.375 23.064 1.00 97.19 198 ASP A C 1
ATOM 1545 O O . ASP A 1 198 ? -10.112 -3.491 22.307 1.00 97.19 198 ASP A O 1
ATOM 1549 N N . HIS A 1 199 ? -10.293 -5.669 22.828 1.00 95.31 199 HIS A N 1
ATOM 1550 C CA . HIS A 1 199 ? -9.497 -6.147 21.707 1.00 95.31 199 HIS A CA 1
ATOM 1551 C C . HIS A 1 199 ? -10.113 -5.785 20.347 1.00 95.31 199 HIS A C 1
ATOM 1553 O O . HIS A 1 199 ? -9.399 -5.354 19.438 1.00 95.31 199 HIS A O 1
ATOM 1559 N N . ALA A 1 200 ? -11.431 -5.937 20.173 1.00 95.38 200 ALA A N 1
ATOM 1560 C CA . ALA A 1 200 ? -12.106 -5.602 18.919 1.00 95.38 200 ALA A CA 1
ATOM 1561 C C . ALA A 1 200 ? -11.978 -4.106 18.586 1.00 95.38 200 ALA A C 1
ATOM 1563 O O . ALA A 1 200 ? -11.685 -3.751 17.437 1.00 95.38 200 ALA A O 1
ATOM 1564 N N . VAL A 1 201 ? -12.145 -3.238 19.589 1.00 96.81 201 VAL A N 1
ATOM 1565 C CA . VAL A 1 201 ? -11.976 -1.787 19.446 1.00 96.81 201 VAL A CA 1
ATOM 1566 C C . VAL A 1 201 ? -10.515 -1.433 19.164 1.00 96.81 201 VAL A C 1
ATOM 1568 O O . VAL A 1 201 ? -10.248 -0.672 18.232 1.00 96.81 201 VAL A O 1
ATOM 1571 N N . GLU A 1 202 ? -9.559 -2.018 19.891 1.00 95.81 202 GLU A N 1
ATOM 1572 C CA . GLU A 1 202 ? -8.125 -1.798 19.664 1.00 95.81 202 GLU A CA 1
ATOM 1573 C C . GLU A 1 202 ? -7.725 -2.165 18.226 1.00 95.81 202 GLU A C 1
ATOM 1575 O O . GLU A 1 202 ? -7.083 -1.376 17.523 1.00 95.81 202 GLU A O 1
ATOM 1580 N N . VAL A 1 203 ? -8.151 -3.343 17.757 1.00 93.19 203 VAL A N 1
ATOM 1581 C CA . VAL A 1 203 ? -7.919 -3.816 16.387 1.00 93.19 203 VAL A CA 1
ATOM 1582 C C . VAL A 1 203 ? -8.466 -2.815 15.376 1.00 93.19 203 VAL A C 1
ATOM 1584 O O . VAL A 1 203 ? -7.754 -2.458 14.436 1.00 93.19 203 VAL A O 1
ATOM 1587 N N . LEU A 1 204 ? -9.689 -2.321 15.573 1.00 95.38 204 LEU A N 1
ATOM 1588 C CA . LEU A 1 204 ? -10.331 -1.387 14.653 1.00 95.38 204 LEU A CA 1
ATOM 1589 C C . LEU A 1 204 ? -9.646 -0.013 14.632 1.00 95.38 204 LEU A C 1
ATOM 1591 O O . LEU A 1 204 ? -9.387 0.510 13.547 1.00 95.38 204 LEU A O 1
ATOM 1595 N N . ILE A 1 205 ? -9.283 0.539 15.795 1.00 95.38 205 ILE A N 1
ATOM 1596 C CA . ILE A 1 205 ? -8.525 1.798 15.904 1.00 95.38 205 ILE A CA 1
ATOM 1597 C C . ILE A 1 205 ? -7.182 1.676 15.179 1.00 95.38 205 ILE A C 1
ATOM 1599 O O . ILE A 1 205 ? -6.764 2.586 14.462 1.00 95.38 205 ILE A O 1
ATOM 1603 N N . ARG A 1 206 ? -6.490 0.549 15.360 1.00 94.00 206 ARG A N 1
ATOM 1604 C CA . ARG A 1 206 ? -5.137 0.353 14.840 1.00 94.00 206 ARG A CA 1
ATOM 1605 C C . ARG A 1 206 ? -5.110 0.038 13.349 1.00 94.00 206 ARG A C 1
ATOM 1607 O O . ARG A 1 206 ? -4.245 0.541 12.632 1.00 94.00 206 ARG A O 1
ATOM 1614 N N . MET A 1 207 ? -6.028 -0.809 12.894 1.00 95.75 207 MET A N 1
ATOM 1615 C CA . MET A 1 207 ? -6.086 -1.264 11.507 1.00 95.75 207 MET A CA 1
ATOM 1616 C C . MET A 1 207 ? -6.846 -0.300 10.599 1.00 95.75 207 MET A C 1
ATOM 1618 O O . MET A 1 207 ? -6.588 -0.280 9.397 1.00 95.75 207 MET A O 1
ATOM 1622 N N . GLY A 1 208 ? -7.750 0.510 11.156 1.00 95.75 208 GLY A N 1
ATOM 1623 C CA . GLY A 1 208 ? -8.653 1.391 10.409 1.00 95.75 208 GLY A CA 1
ATOM 1624 C C . GLY A 1 208 ? -9.795 0.643 9.708 1.00 95.75 208 GLY A C 1
ATOM 1625 O O . GLY A 1 208 ? -10.742 1.263 9.228 1.00 95.75 208 GLY A O 1
ATOM 1626 N N . MET A 1 209 ? -9.735 -0.689 9.664 1.00 96.75 209 MET A N 1
ATOM 1627 C CA . MET A 1 209 ? -10.712 -1.566 9.030 1.00 96.75 209 MET A CA 1
ATOM 1628 C C . MET A 1 209 ? -10.650 -2.960 9.658 1.00 96.75 209 MET A C 1
ATOM 1630 O O . MET A 1 209 ? -9.586 -3.426 10.066 1.00 96.75 209 MET A O 1
ATOM 1634 N N . SER A 1 210 ? -11.793 -3.640 9.697 1.00 97.06 210 SER A N 1
ATOM 1635 C CA . SER A 1 210 ? -11.927 -5.018 10.151 1.00 97.06 210 SER A CA 1
ATOM 1636 C C . SER A 1 210 ? -12.793 -5.812 9.172 1.00 97.06 210 SER A C 1
ATOM 1638 O O . SER A 1 210 ? -13.996 -5.580 9.036 1.00 97.06 210 SER A O 1
ATOM 1640 N N . THR A 1 211 ? -12.177 -6.771 8.480 1.00 97.38 211 THR A N 1
ATOM 1641 C CA . THR A 1 211 ? -12.856 -7.794 7.669 1.00 97.38 211 THR A CA 1
ATOM 1642 C C . THR A 1 211 ? -12.571 -9.175 8.246 1.00 97.38 211 THR A C 1
ATOM 1644 O O . THR A 1 211 ? -11.662 -9.346 9.061 1.00 97.38 211 THR A O 1
ATOM 1647 N N . ARG A 1 212 ? -13.346 -10.191 7.849 1.00 97.00 212 ARG A N 1
ATOM 1648 C CA . ARG A 1 212 ? -13.088 -11.582 8.264 1.00 97.00 212 ARG A CA 1
ATOM 1649 C C . ARG A 1 212 ? -11.665 -12.020 7.902 1.00 97.00 212 ARG A C 1
ATOM 1651 O O . ARG A 1 212 ? -10.989 -12.656 8.705 1.00 97.00 212 ARG A O 1
ATOM 1658 N N . GLU A 1 213 ? -11.199 -11.639 6.717 1.00 97.25 213 GLU A N 1
ATOM 1659 C CA . GLU A 1 213 ? -9.864 -11.972 6.225 1.00 97.25 213 GLU A CA 1
ATOM 1660 C C . GLU A 1 213 ? -8.752 -11.263 7.005 1.00 97.25 213 GLU A C 1
ATOM 1662 O O . GLU A 1 213 ? -7.780 -11.894 7.426 1.00 97.25 213 GLU A O 1
ATOM 1667 N N . LEU A 1 214 ? -8.916 -9.965 7.262 1.00 97.31 214 LEU A N 1
ATOM 1668 C CA . LEU A 1 214 ? -7.974 -9.183 8.057 1.00 97.31 214 LEU A CA 1
ATOM 1669 C C . LEU A 1 214 ? -7.880 -9.683 9.503 1.00 97.31 214 LEU A C 1
ATOM 1671 O O . LEU A 1 214 ? -6.782 -9.763 10.047 1.00 97.31 214 LEU A O 1
ATOM 1675 N N . ARG A 1 215 ? -9.001 -10.097 10.105 1.00 96.81 215 ARG A N 1
ATOM 1676 C CA . ARG A 1 215 ? -9.025 -10.693 11.450 1.00 96.81 215 ARG A CA 1
ATOM 1677 C C . ARG A 1 215 ? -8.307 -12.039 11.496 1.00 96.81 215 ARG A C 1
ATOM 1679 O O . ARG A 1 215 ? -7.522 -12.272 12.410 1.00 96.81 215 ARG A O 1
ATOM 1686 N N . GLN A 1 216 ? -8.505 -12.901 10.497 1.00 96.69 216 GLN A N 1
ATOM 1687 C CA . GLN A 1 216 ? -7.738 -14.150 10.379 1.00 96.69 216 GLN A CA 1
ATOM 1688 C C . GLN A 1 216 ? -6.241 -13.879 10.213 1.00 96.69 216 GLN A C 1
ATOM 1690 O O . GLN A 1 216 ? -5.425 -14.487 10.900 1.00 96.69 216 GLN A O 1
ATOM 1695 N N . THR A 1 217 ? -5.889 -12.932 9.343 1.00 97.12 217 THR A N 1
ATOM 1696 C CA . THR A 1 217 ? -4.501 -12.512 9.136 1.00 97.12 217 THR A CA 1
ATOM 1697 C C . THR A 1 217 ? -3.885 -11.993 10.437 1.00 97.12 217 THR A C 1
ATOM 1699 O O . THR A 1 217 ? -2.782 -12.397 10.783 1.00 97.12 217 THR A O 1
ATOM 1702 N N . ALA A 1 218 ? -4.598 -11.154 11.194 1.00 96.50 218 ALA A N 1
ATOM 1703 C CA . ALA A 1 218 ? -4.111 -10.581 12.448 1.00 96.50 218 ALA A CA 1
ATOM 1704 C C . ALA A 1 218 ? -3.933 -11.634 13.555 1.00 96.50 218 ALA A C 1
ATOM 1706 O O . ALA A 1 218 ? -2.984 -11.548 14.327 1.00 96.50 218 ALA A O 1
ATOM 1707 N N . ARG A 1 219 ? -4.783 -12.671 13.603 1.00 95.94 219 ARG A N 1
ATOM 1708 C CA . ARG A 1 219 ? -4.598 -13.810 14.525 1.00 95.94 219 ARG A CA 1
ATOM 1709 C C . ARG A 1 219 ? -3.301 -14.579 14.256 1.00 95.94 219 ARG A C 1
ATOM 1711 O O . ARG A 1 219 ? -2.706 -15.093 15.193 1.00 95.94 219 ARG A O 1
ATOM 1718 N N . LEU A 1 220 ? -2.871 -14.660 12.994 1.00 96.75 220 LEU A N 1
ATOM 1719 C CA . LEU A 1 220 ? -1.676 -15.409 12.585 1.00 96.75 220 LEU A CA 1
ATOM 1720 C C . LEU A 1 220 ? -0.401 -14.553 12.597 1.00 96.75 220 LEU A C 1
ATOM 1722 O O . LEU A 1 220 ? 0.639 -14.999 13.065 1.00 96.75 220 LEU A O 1
ATOM 1726 N N . ALA A 1 221 ? -0.473 -13.328 12.074 1.00 96.69 221 ALA A N 1
ATOM 1727 C CA . ALA A 1 221 ? 0.667 -12.424 11.896 1.00 96.69 221 ALA A CA 1
ATOM 1728 C C . ALA A 1 221 ? 0.809 -11.369 13.005 1.00 96.69 221 ALA A C 1
ATOM 1730 O O . ALA A 1 221 ? 1.781 -10.608 13.026 1.00 96.69 221 ALA A O 1
ATOM 1731 N N . GLY A 1 222 ? -0.143 -11.319 13.936 1.00 95.44 222 GLY A N 1
ATOM 1732 C CA . GLY A 1 222 ? -0.199 -10.322 14.992 1.00 95.44 222 GLY A CA 1
ATOM 1733 C C . GLY A 1 222 ? -0.598 -8.949 14.457 1.00 95.44 222 GLY A C 1
ATOM 1734 O O . GLY A 1 222 ? -1.558 -8.783 13.704 1.00 95.44 222 GLY A O 1
ATOM 1735 N N . ASN A 1 223 ? 0.131 -7.920 14.880 1.00 94.88 223 ASN A N 1
ATOM 1736 C CA . ASN A 1 223 ? -0.193 -6.544 14.536 1.00 94.88 223 ASN A CA 1
ATOM 1737 C C . ASN A 1 223 ? 0.096 -6.211 13.064 1.00 94.88 223 ASN A C 1
ATOM 1739 O O . ASN A 1 223 ? 1.256 -6.157 12.660 1.00 94.88 223 ASN A O 1
ATOM 1743 N N . LEU A 1 224 ? -0.963 -5.917 12.299 1.00 95.44 224 LEU A N 1
ATOM 1744 C CA . LEU A 1 224 ? -0.896 -5.562 10.875 1.00 95.44 224 LEU A CA 1
ATOM 1745 C C . LEU A 1 224 ? -0.712 -4.059 10.596 1.00 95.44 224 LEU A C 1
ATOM 1747 O O . LEU A 1 224 ? -0.545 -3.670 9.441 1.00 95.44 224 LEU A O 1
ATOM 1751 N N . GLY A 1 225 ? -0.732 -3.206 11.625 1.00 94.00 225 GLY A N 1
ATOM 1752 C CA . GLY A 1 225 ? -0.744 -1.749 11.473 1.00 94.00 225 GLY A CA 1
ATOM 1753 C C . GLY A 1 225 ? -1.988 -1.248 10.735 1.00 94.00 225 GLY A C 1
ATOM 1754 O O . GLY A 1 225 ? -2.982 -1.960 10.641 1.00 94.00 225 GLY A O 1
ATOM 1755 N N . ASN A 1 226 ? -1.935 -0.026 10.201 1.00 93.62 226 ASN A N 1
ATOM 1756 C CA . ASN A 1 226 ? -3.021 0.522 9.388 1.00 93.62 226 ASN A CA 1
ATOM 1757 C C . ASN A 1 226 ? -3.034 -0.150 7.999 1.00 93.62 226 ASN A C 1
ATOM 1759 O O . ASN A 1 226 ? -2.082 -0.007 7.219 1.00 93.62 226 ASN A O 1
ATOM 1763 N N . VAL A 1 227 ? -4.126 -0.862 7.707 1.00 95.31 227 VAL A N 1
ATOM 1764 C CA . VAL A 1 227 ? -4.329 -1.623 6.463 1.00 95.31 227 VAL A CA 1
ATOM 1765 C C . VAL A 1 227 ? -5.247 -0.917 5.466 1.00 95.31 227 VAL A C 1
ATOM 1767 O O . VAL A 1 227 ? -5.349 -1.371 4.333 1.00 95.31 227 VAL A O 1
ATOM 1770 N N . THR A 1 228 ? -5.876 0.206 5.831 1.00 94.06 228 THR A N 1
ATOM 1771 C CA . THR A 1 228 ? -6.618 1.032 4.858 1.00 94.06 228 THR A CA 1
ATOM 1772 C C . THR A 1 228 ? -5.669 1.807 3.953 1.00 94.06 228 THR A C 1
ATOM 1774 O O . THR A 1 228 ? -6.003 2.157 2.823 1.00 94.06 228 THR A O 1
ATOM 1777 N N . HIS A 1 229 ? -4.449 2.044 4.433 1.00 91.69 229 HIS A N 1
ATOM 1778 C CA . HIS A 1 229 ? -3.525 2.939 3.776 1.00 91.69 229 HIS A CA 1
ATOM 1779 C C . HIS A 1 229 ? -2.509 2.238 2.863 1.00 91.69 229 HIS A C 1
ATOM 1781 O O . HIS A 1 229 ? -1.717 1.389 3.287 1.00 91.69 229 HIS A O 1
ATOM 1787 N N . TRP A 1 230 ? -2.426 2.738 1.633 1.00 94.56 230 TRP A N 1
ATOM 1788 C CA . TRP A 1 230 ? -1.369 2.454 0.668 1.00 94.56 230 TRP A CA 1
ATOM 1789 C C . TRP A 1 230 ? -0.919 3.718 -0.057 1.00 94.56 230 TRP A C 1
ATOM 1791 O O . TRP A 1 230 ? -1.674 4.683 -0.169 1.00 94.56 230 TRP A O 1
ATOM 1801 N N . ASP A 1 231 ? 0.328 3.712 -0.525 1.00 92.31 231 ASP A N 1
ATOM 1802 C CA . ASP A 1 231 ? 0.915 4.840 -1.245 1.00 92.31 231 ASP A CA 1
ATOM 1803 C C . ASP A 1 231 ? 0.631 4.702 -2.755 1.00 92.31 231 ASP A C 1
ATOM 1805 O O . ASP A 1 231 ? 1.056 3.743 -3.408 1.00 92.31 231 ASP A O 1
ATOM 1809 N N . LEU A 1 232 ? -0.076 5.681 -3.320 1.00 93.62 232 LEU A N 1
ATOM 1810 C CA . LEU A 1 232 ? -0.343 5.828 -4.749 1.00 93.62 232 LEU A CA 1
ATOM 1811 C C . LEU A 1 232 ? 0.945 5.933 -5.565 1.00 93.62 232 LEU A C 1
ATOM 1813 O O . LEU A 1 232 ? 0.979 5.468 -6.704 1.00 93.62 232 LEU A O 1
ATOM 1817 N N . THR A 1 233 ? 2.015 6.488 -4.989 1.00 90.25 233 THR A N 1
ATOM 1818 C CA . THR A 1 233 ? 3.332 6.535 -5.628 1.00 90.25 233 THR A CA 1
ATOM 181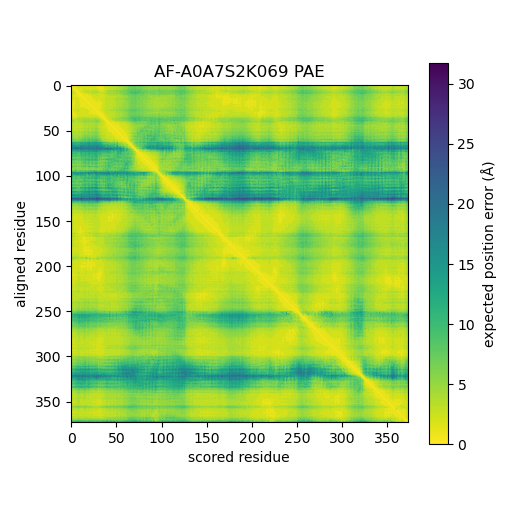9 C C . THR A 1 233 ? 3.803 5.148 -6.046 1.00 90.25 233 THR A C 1
ATOM 1821 O O . THR A 1 233 ? 4.339 5.024 -7.141 1.00 90.25 233 THR A O 1
ATOM 1824 N N . HIS A 1 234 ? 3.576 4.105 -5.239 1.00 89.12 234 HIS A N 1
ATOM 1825 C CA . HIS A 1 234 ? 4.009 2.750 -5.597 1.00 89.12 234 HIS A CA 1
ATOM 1826 C C . HIS A 1 234 ? 3.261 2.223 -6.823 1.00 89.12 234 HIS A C 1
ATOM 1828 O O . HIS A 1 234 ? 3.876 1.629 -7.703 1.00 89.12 234 HIS A O 1
ATOM 1834 N N . VAL A 1 235 ? 1.956 2.489 -6.913 1.00 92.50 235 VAL A N 1
ATOM 1835 C CA . VAL A 1 235 ? 1.127 2.064 -8.051 1.00 92.50 235 VAL A CA 1
ATOM 1836 C C . VAL A 1 235 ? 1.515 2.819 -9.323 1.00 92.50 235 VAL A C 1
ATOM 1838 O O . VAL A 1 235 ? 1.701 2.206 -10.369 1.00 92.50 235 VAL A O 1
ATOM 1841 N N . VAL A 1 236 ? 1.708 4.139 -9.239 1.00 91.31 236 VAL A N 1
ATOM 1842 C CA . VAL A 1 236 ? 2.144 4.945 -10.392 1.00 91.31 236 VAL A CA 1
ATOM 1843 C C . VAL A 1 236 ? 3.542 4.542 -10.852 1.00 91.31 236 VAL A C 1
ATOM 1845 O O . VAL A 1 236 ? 3.768 4.382 -12.049 1.00 91.31 236 VAL A O 1
ATOM 1848 N N . PHE A 1 237 ? 4.471 4.338 -9.917 1.00 84.44 237 PHE A N 1
ATOM 1849 C CA . PHE A 1 237 ? 5.820 3.878 -10.236 1.00 84.44 237 PHE A CA 1
ATOM 1850 C C . PHE A 1 237 ? 5.793 2.510 -10.919 1.00 84.44 237 PHE A C 1
ATOM 1852 O O . PHE A 1 237 ? 6.466 2.306 -11.924 1.00 84.44 237 PHE A O 1
ATOM 1859 N N . MET A 1 238 ? 4.946 1.606 -10.432 1.00 88.06 238 MET A N 1
ATOM 1860 C CA . MET A 1 238 ? 4.742 0.301 -11.038 1.00 88.06 238 MET A CA 1
ATOM 1861 C C . MET A 1 238 ? 4.187 0.402 -12.466 1.00 88.06 238 MET A C 1
ATOM 1863 O O . MET A 1 238 ? 4.731 -0.247 -13.352 1.00 88.06 238 MET A O 1
ATOM 1867 N N . PHE A 1 239 ? 3.184 1.242 -12.741 1.00 89.94 239 PHE A N 1
ATOM 1868 C CA . PHE A 1 239 ? 2.721 1.456 -14.124 1.00 89.94 239 PHE A CA 1
ATOM 1869 C C . PHE A 1 239 ? 3.824 2.029 -15.007 1.00 89.94 239 PHE A C 1
ATOM 1871 O O . PHE A 1 239 ? 3.950 1.679 -16.179 1.00 89.94 239 PHE A O 1
ATOM 1878 N N . GLY A 1 240 ? 4.663 2.872 -14.423 1.00 85.25 240 GLY A N 1
ATOM 1879 C CA . GLY A 1 240 ? 5.831 3.404 -15.084 1.00 85.25 240 GLY A CA 1
ATOM 1880 C C . GLY A 1 240 ? 6.831 2.347 -15.517 1.00 85.25 240 GLY A C 1
ATOM 1881 O O . GLY A 1 240 ? 7.150 2.238 -16.699 1.00 85.25 240 GLY A O 1
ATOM 1882 N N . CYS A 1 241 ? 7.313 1.564 -14.558 1.00 81.50 241 CYS A N 1
ATOM 1883 C CA . CYS A 1 241 ? 8.359 0.572 -14.775 1.00 81.50 241 CYS A CA 1
ATOM 1884 C C . CYS A 1 241 ? 7.851 -0.706 -15.446 1.00 81.50 241 CYS A C 1
ATOM 1886 O O . CYS A 1 241 ? 8.585 -1.306 -16.218 1.00 81.50 241 CYS A O 1
ATOM 1888 N N . GLY A 1 242 ? 6.616 -1.115 -15.160 1.00 85.44 242 GLY A N 1
ATOM 1889 C CA . GLY A 1 242 ? 6.034 -2.370 -15.627 1.00 85.44 242 GLY A CA 1
ATOM 1890 C C . GLY A 1 242 ? 5.174 -2.246 -16.880 1.00 85.44 242 GLY A C 1
ATOM 1891 O O . GLY A 1 242 ? 4.848 -3.264 -17.463 1.00 85.44 242 GLY A O 1
ATOM 1892 N N . ILE A 1 243 ? 4.779 -1.042 -17.313 1.00 89.94 243 ILE A N 1
ATOM 1893 C CA . ILE A 1 243 ? 3.962 -0.868 -18.529 1.00 89.94 243 ILE A CA 1
ATOM 1894 C C . ILE A 1 243 ? 4.617 0.141 -19.465 1.00 89.94 243 ILE A C 1
ATOM 1896 O O . ILE A 1 243 ? 4.988 -0.202 -20.582 1.00 89.94 243 ILE A O 1
ATOM 1900 N N . VAL A 1 244 ? 4.781 1.388 -19.016 1.00 86.69 244 VAL A N 1
ATOM 1901 C CA . VAL A 1 244 ? 5.186 2.490 -19.902 1.00 86.69 244 VAL A CA 1
ATOM 1902 C C . VAL A 1 244 ? 6.611 2.297 -20.415 1.00 86.69 244 VAL A C 1
ATOM 1904 O O . VAL A 1 244 ? 6.831 2.311 -21.621 1.00 86.69 244 VAL A O 1
ATOM 1907 N N . ALA A 1 245 ? 7.582 2.085 -19.526 1.00 81.38 245 ALA A N 1
ATOM 1908 C CA . ALA A 1 245 ? 8.981 1.909 -19.906 1.00 81.38 245 ALA A CA 1
ATOM 1909 C C . ALA A 1 245 ? 9.213 0.721 -20.867 1.00 81.38 245 ALA A C 1
ATOM 1911 O O . ALA A 1 245 ? 9.797 0.945 -21.931 1.00 81.38 245 ALA A O 1
ATOM 1912 N N . PRO A 1 246 ? 8.750 -0.513 -20.578 1.00 84.00 246 PRO A N 1
ATOM 1913 C CA . PRO A 1 246 ? 8.941 -1.636 -21.493 1.00 84.00 246 PRO A CA 1
ATOM 1914 C C . PRO A 1 246 ? 8.160 -1.471 -22.806 1.00 84.00 246 PRO A C 1
ATOM 1916 O O . PRO A 1 246 ? 8.699 -1.803 -23.861 1.00 84.00 246 PRO A O 1
ATOM 1919 N N . ALA A 1 247 ? 6.959 -0.878 -22.793 1.00 86.50 247 ALA A N 1
ATOM 1920 C CA . ALA A 1 247 ? 6.217 -0.582 -24.021 1.00 86.50 247 ALA A CA 1
ATOM 1921 C C . ALA A 1 247 ? 6.933 0.455 -24.904 1.00 86.50 247 ALA A C 1
ATOM 1923 O O . ALA A 1 247 ? 6.967 0.309 -26.125 1.00 86.50 247 ALA A O 1
ATOM 1924 N N . CYS A 1 248 ? 7.555 1.474 -24.302 1.00 82.06 248 CYS A N 1
ATOM 1925 C CA . CYS A 1 248 ? 8.404 2.428 -25.016 1.00 82.06 248 CYS A CA 1
ATOM 1926 C C . CYS A 1 248 ? 9.594 1.728 -25.682 1.00 82.06 248 CYS A C 1
ATOM 1928 O O . CYS A 1 248 ? 9.879 1.991 -26.848 1.00 82.06 248 CYS A O 1
ATOM 1930 N N . LEU A 1 249 ? 10.277 0.828 -24.965 1.00 79.88 249 LEU A N 1
ATOM 1931 C CA . LEU A 1 249 ? 11.408 0.068 -25.511 1.00 79.88 249 LEU A CA 1
ATOM 1932 C C . LEU A 1 249 ? 10.981 -0.858 -26.656 1.00 79.88 249 LEU A C 1
ATOM 1934 O O . LEU A 1 249 ? 11.702 -0.967 -27.646 1.00 79.88 249 LEU A O 1
ATOM 1938 N N . LEU A 1 250 ? 9.797 -1.466 -26.547 1.00 82.75 250 LEU A N 1
ATOM 1939 C CA . LEU A 1 250 ? 9.202 -2.269 -27.611 1.00 82.75 250 LEU A CA 1
ATOM 1940 C C . LEU A 1 250 ? 8.897 -1.412 -28.851 1.00 82.75 250 LEU A C 1
ATOM 1942 O O . LEU A 1 250 ? 9.284 -1.775 -29.957 1.00 82.75 250 LEU A O 1
ATOM 1946 N N . ASN A 1 251 ? 8.255 -0.251 -28.670 1.00 79.69 251 ASN A N 1
ATOM 1947 C CA . ASN A 1 251 ? 7.878 0.647 -29.765 1.00 79.69 251 ASN A CA 1
ATOM 1948 C C . ASN A 1 251 ? 9.094 1.204 -30.519 1.00 79.69 251 ASN A C 1
ATOM 1950 O O . ASN A 1 251 ? 9.088 1.215 -31.742 1.00 79.69 251 ASN A O 1
ATOM 1954 N N . LEU A 1 252 ? 10.165 1.581 -29.811 1.00 72.38 252 LEU A N 1
ATOM 1955 C CA . LEU A 1 252 ? 11.400 2.083 -30.435 1.00 72.38 252 LEU A CA 1
ATOM 1956 C C . LEU A 1 252 ? 12.073 1.068 -31.376 1.00 72.38 252 LEU A C 1
ATOM 1958 O O . LEU A 1 252 ? 12.943 1.444 -32.165 1.00 72.38 252 LEU A O 1
ATOM 1962 N N . ARG A 1 253 ? 11.696 -0.210 -31.287 1.00 70.38 253 ARG A N 1
ATOM 1963 C CA . ARG A 1 253 ? 12.256 -1.306 -32.084 1.00 70.38 253 ARG A CA 1
ATOM 1964 C C . ARG A 1 253 ? 11.320 -1.810 -33.180 1.00 70.38 253 ARG A C 1
ATOM 1966 O O . ARG A 1 253 ? 11.774 -2.584 -34.013 1.00 70.38 253 ARG A O 1
ATOM 1973 N N . VAL A 1 254 ? 10.058 -1.378 -33.198 1.00 77.62 254 VAL A N 1
ATOM 1974 C CA . VAL A 1 254 ? 9.092 -1.710 -34.255 1.00 77.62 254 VAL A CA 1
ATOM 1975 C C . VAL A 1 254 ? 8.978 -0.514 -35.185 1.00 77.62 254 VAL A C 1
ATOM 1977 O O . VAL A 1 254 ? 8.365 0.489 -34.828 1.00 77.62 254 VAL A O 1
ATOM 1980 N N . TRP A 1 255 ? 9.544 -0.624 -36.384 1.00 78.50 255 TRP A N 1
ATOM 1981 C CA . TRP A 1 255 ? 9.422 0.422 -37.403 1.00 78.50 255 TRP A CA 1
ATOM 1982 C C . TRP A 1 255 ? 8.401 0.035 -38.475 1.00 78.50 255 TRP A C 1
ATOM 1984 O O . TRP A 1 255 ? 7.724 0.908 -39.017 1.00 78.50 255 TRP A O 1
ATOM 1994 N N . TYR A 1 256 ? 8.218 -1.268 -38.714 1.00 84.50 256 TYR A N 1
ATOM 1995 C CA . TYR A 1 256 ? 7.276 -1.803 -39.693 1.00 84.50 256 TYR A CA 1
ATOM 1996 C C . TYR A 1 256 ? 6.417 -2.931 -39.111 1.00 84.50 256 TYR A C 1
ATOM 1998 O O . TYR A 1 256 ? 6.838 -3.687 -38.238 1.00 84.50 256 TYR A O 1
ATOM 2006 N N . ALA A 1 257 ? 5.199 -3.098 -39.638 1.00 83.19 257 ALA A N 1
ATOM 2007 C CA . ALA A 1 257 ? 4.311 -4.195 -39.237 1.00 83.19 257 ALA A CA 1
ATOM 2008 C C . ALA A 1 257 ? 4.903 -5.585 -39.541 1.00 83.19 257 ALA A C 1
ATOM 2010 O O . ALA A 1 257 ? 4.584 -6.550 -38.853 1.00 83.19 257 ALA A O 1
ATOM 2011 N N . SER A 1 258 ? 5.786 -5.687 -40.539 1.00 86.81 258 SER A N 1
ATOM 2012 C CA . SER A 1 258 ? 6.540 -6.909 -40.841 1.00 86.81 258 SER A CA 1
ATOM 2013 C C . SER A 1 258 ? 7.462 -7.334 -39.698 1.00 86.81 258 SER A C 1
ATOM 2015 O O . SER A 1 258 ? 7.638 -8.531 -39.478 1.00 86.81 258 SER A O 1
ATOM 2017 N N . ASP A 1 259 ? 8.000 -6.377 -38.935 1.00 84.69 259 ASP A N 1
ATOM 2018 C CA . ASP A 1 259 ? 8.925 -6.658 -37.834 1.00 84.69 259 ASP A CA 1
ATOM 2019 C C . ASP A 1 259 ? 8.209 -7.433 -36.722 1.00 84.69 259 ASP A C 1
ATOM 2021 O O . ASP A 1 259 ? 8.771 -8.378 -36.173 1.00 84.69 259 ASP A O 1
ATOM 2025 N N . LEU A 1 260 ? 6.928 -7.122 -36.478 1.00 84.25 260 LEU A N 1
ATOM 2026 C CA . LEU A 1 260 ? 6.072 -7.805 -35.498 1.00 84.25 260 LEU A CA 1
ATOM 2027 C C . LEU A 1 260 ? 5.833 -9.285 -35.808 1.00 84.25 260 LEU A C 1
ATOM 2029 O O . LEU A 1 260 ? 5.402 -10.018 -34.923 1.00 84.25 260 LEU A O 1
ATOM 2033 N N . VAL A 1 261 ? 6.060 -9.735 -37.042 1.00 88.81 261 VAL A N 1
ATOM 2034 C CA . VAL A 1 261 ? 5.870 -11.144 -37.430 1.00 88.81 261 VAL A CA 1
ATOM 2035 C C . VAL A 1 261 ? 7.207 -11.892 -37.474 1.00 88.81 261 VAL A C 1
ATOM 2037 O O . VAL A 1 261 ? 7.231 -13.120 -37.493 1.00 88.81 261 VAL A O 1
ATOM 2040 N N . SER A 1 262 ? 8.335 -11.178 -37.448 1.00 91.25 262 SER A N 1
ATOM 2041 C CA . SER A 1 262 ? 9.657 -11.800 -37.509 1.00 91.25 262 SER A CA 1
ATOM 2042 C C . SER A 1 262 ? 10.025 -12.495 -36.190 1.00 91.25 262 SER A C 1
ATOM 2044 O O . SER A 1 262 ? 9.849 -11.947 -35.100 1.00 91.25 262 SER A O 1
ATOM 2046 N N . ALA A 1 263 ? 10.561 -13.716 -36.278 1.00 85.62 263 ALA A N 1
ATOM 2047 C CA . ALA A 1 263 ? 11.022 -14.462 -35.105 1.00 85.62 263 ALA A CA 1
ATOM 2048 C C . ALA A 1 263 ? 12.176 -13.738 -34.391 1.00 85.62 263 ALA A C 1
ATOM 2050 O O . ALA A 1 263 ? 12.218 -13.695 -33.163 1.00 85.62 263 ALA A O 1
ATOM 2051 N N . ASP A 1 264 ? 13.064 -13.102 -35.157 1.00 86.62 264 ASP A N 1
ATOM 2052 C CA . ASP A 1 264 ? 14.214 -12.364 -34.629 1.00 86.62 264 ASP A CA 1
ATOM 2053 C C . ASP A 1 264 ? 13.795 -11.165 -33.777 1.00 86.62 264 ASP A C 1
ATOM 2055 O O . ASP A 1 264 ? 14.386 -10.912 -32.723 1.00 86.62 264 ASP A O 1
ATOM 2059 N N . PHE A 1 265 ? 12.724 -10.467 -34.171 1.00 87.25 265 PHE A N 1
ATOM 2060 C CA . PHE A 1 265 ? 12.152 -9.407 -33.351 1.00 87.25 265 PHE A CA 1
ATOM 2061 C C . PHE A 1 265 ? 11.702 -9.945 -31.992 1.00 87.25 265 PHE A C 1
ATOM 2063 O O . PHE A 1 265 ? 12.054 -9.374 -30.959 1.00 87.25 265 PHE A O 1
ATOM 2070 N N . TRP A 1 266 ? 10.955 -11.050 -31.964 1.00 87.62 266 TRP A N 1
ATOM 2071 C CA . TRP A 1 266 ? 10.459 -11.605 -30.706 1.00 87.62 266 TRP A CA 1
ATOM 2072 C C . TRP A 1 266 ? 11.569 -12.193 -29.843 1.00 87.62 266 TRP A C 1
ATOM 2074 O O . TRP A 1 266 ? 11.538 -11.985 -28.633 1.00 87.62 266 TRP A O 1
ATOM 2084 N N . ASN A 1 267 ? 12.592 -12.811 -30.433 1.00 84.25 267 ASN A N 1
ATOM 2085 C CA . ASN A 1 267 ? 13.759 -13.302 -29.696 1.00 84.25 267 ASN A CA 1
ATOM 2086 C C . ASN A 1 267 ? 14.428 -12.191 -28.871 1.00 84.25 267 ASN A C 1
ATOM 2088 O O . ASN A 1 267 ? 14.831 -12.428 -27.734 1.00 84.25 267 ASN A O 1
ATOM 2092 N N . LEU A 1 268 ? 14.477 -10.965 -29.401 1.00 81.69 268 LEU A N 1
ATOM 2093 C CA . LEU A 1 268 ? 15.084 -9.822 -28.719 1.00 81.69 268 LEU A CA 1
ATOM 2094 C C . LEU A 1 268 ? 14.109 -9.041 -27.813 1.00 81.69 268 LEU A C 1
ATOM 2096 O O . LEU A 1 268 ? 14.551 -8.311 -26.922 1.00 81.69 268 LEU A O 1
ATOM 2100 N N . ASN A 1 269 ? 12.796 -9.138 -28.051 1.00 84.81 269 ASN A N 1
ATOM 2101 C CA . ASN A 1 269 ? 11.803 -8.240 -27.444 1.00 84.81 269 ASN A CA 1
ATOM 2102 C C . ASN A 1 269 ? 10.750 -8.909 -26.556 1.00 84.81 269 ASN A C 1
ATOM 2104 O O . ASN A 1 269 ? 10.048 -8.200 -25.826 1.00 84.81 269 ASN A O 1
ATOM 2108 N N . TRP A 1 270 ? 10.656 -10.241 -26.551 1.00 86.94 270 TRP A N 1
ATOM 2109 C CA . TRP A 1 270 ? 9.726 -10.959 -25.681 1.00 86.94 270 TRP A CA 1
ATOM 2110 C C . TRP A 1 270 ? 9.832 -10.572 -24.190 1.00 86.94 270 TRP A C 1
ATOM 2112 O O . TRP A 1 270 ? 8.776 -10.512 -23.562 1.00 86.94 270 TRP A O 1
ATOM 2122 N N . PRO A 1 271 ? 11.003 -10.214 -23.605 1.00 82.56 271 PRO A N 1
ATOM 2123 C CA . PRO A 1 271 ? 11.066 -9.841 -22.191 1.00 82.56 271 PRO A CA 1
ATOM 2124 C C . PRO A 1 271 ? 10.317 -8.541 -21.889 1.00 82.56 271 PRO A C 1
ATOM 2126 O O . PRO A 1 271 ? 9.637 -8.430 -20.872 1.00 82.56 271 PRO A O 1
ATOM 2129 N N . TYR A 1 272 ? 10.398 -7.556 -22.789 1.00 84.50 272 TYR A N 1
ATOM 2130 C CA . TYR A 1 272 ? 9.680 -6.289 -22.641 1.00 84.50 272 TYR A CA 1
ATOM 2131 C C . TYR A 1 272 ? 8.176 -6.487 -22.823 1.00 84.50 272 TYR A C 1
ATOM 2133 O O . TYR A 1 272 ? 7.381 -5.906 -22.084 1.00 84.50 272 TYR A O 1
ATOM 2141 N N . ALA A 1 273 ? 7.777 -7.339 -23.771 1.00 88.06 273 ALA A N 1
ATOM 2142 C CA . ALA A 1 273 ? 6.377 -7.703 -23.956 1.00 88.06 273 ALA A CA 1
ATOM 2143 C C . ALA A 1 273 ? 5.818 -8.447 -22.731 1.00 88.06 273 ALA A C 1
ATOM 2145 O O . ALA A 1 273 ? 4.737 -8.099 -22.259 1.00 88.06 273 ALA A O 1
ATOM 2146 N N . ALA A 1 274 ? 6.573 -9.401 -22.176 1.00 87.94 274 ALA A N 1
ATOM 2147 C CA . ALA A 1 274 ? 6.215 -10.124 -20.958 1.00 87.94 274 ALA A CA 1
ATOM 2148 C C . ALA A 1 274 ? 6.073 -9.173 -19.763 1.00 87.94 274 ALA A C 1
ATOM 2150 O O . ALA A 1 274 ? 5.023 -9.158 -19.128 1.00 87.94 274 ALA A O 1
ATOM 2151 N N . CYS A 1 275 ? 7.060 -8.302 -19.532 1.00 86.75 275 CYS A N 1
ATOM 2152 C CA . CYS A 1 275 ? 7.010 -7.299 -18.466 1.00 86.75 275 CYS A CA 1
ATOM 2153 C C . CYS A 1 275 ? 5.791 -6.370 -18.615 1.00 86.75 275 CYS A C 1
ATOM 2155 O O . CYS A 1 275 ? 5.055 -6.151 -17.654 1.00 86.75 275 CYS A O 1
ATOM 2157 N N . THR A 1 276 ? 5.509 -5.902 -19.839 1.00 90.12 276 THR A N 1
ATOM 2158 C CA . THR A 1 276 ? 4.321 -5.080 -20.140 1.00 90.12 276 THR A CA 1
ATOM 2159 C C . THR A 1 276 ? 3.024 -5.826 -19.824 1.00 90.12 276 THR A C 1
ATOM 2161 O O . THR A 1 276 ? 2.117 -5.271 -19.200 1.00 90.12 276 THR A O 1
ATOM 2164 N N . ALA A 1 277 ? 2.926 -7.093 -20.236 1.00 92.00 277 ALA A N 1
ATOM 2165 C CA . ALA A 1 277 ? 1.765 -7.931 -19.966 1.00 92.00 277 ALA A CA 1
ATOM 2166 C C . ALA A 1 277 ? 1.575 -8.164 -18.459 1.00 92.00 277 ALA A C 1
ATOM 2168 O O . ALA A 1 277 ? 0.464 -8.007 -17.958 1.00 92.00 277 ALA A O 1
ATOM 2169 N N . GLU A 1 278 ? 2.645 -8.457 -17.719 1.00 90.75 278 GLU A N 1
ATOM 2170 C CA . GLU A 1 278 ? 2.639 -8.589 -16.257 1.00 90.75 278 GLU A CA 1
ATOM 2171 C C . GLU A 1 278 ? 2.166 -7.298 -15.579 1.00 90.75 278 GLU A C 1
ATOM 2173 O O . GLU A 1 278 ? 1.324 -7.337 -14.676 1.00 90.75 278 GLU A O 1
ATOM 2178 N N . GLY A 1 279 ? 2.645 -6.148 -16.059 1.00 91.69 279 GLY A N 1
ATOM 2179 C CA . GLY A 1 279 ? 2.220 -4.835 -15.595 1.00 91.69 279 GLY A CA 1
ATOM 2180 C C . GLY A 1 279 ? 0.716 -4.609 -15.765 1.00 91.69 279 GLY A C 1
ATOM 2181 O O . GLY A 1 279 ? 0.025 -4.190 -14.831 1.00 91.69 279 GLY A O 1
ATOM 2182 N N . ILE A 1 280 ? 0.183 -4.945 -16.942 1.00 94.69 280 ILE A N 1
ATOM 2183 C CA . ILE A 1 280 ? -1.251 -4.855 -17.246 1.00 94.69 280 ILE A CA 1
ATOM 2184 C C . ILE A 1 280 ? -2.056 -5.831 -16.380 1.00 94.69 280 ILE A C 1
ATOM 2186 O O . ILE A 1 280 ? -3.078 -5.443 -15.810 1.00 94.69 280 ILE A O 1
ATOM 2190 N N . ILE A 1 281 ? -1.598 -7.078 -16.238 1.00 95.31 281 ILE A N 1
ATOM 2191 C CA . ILE A 1 281 ? -2.253 -8.099 -15.410 1.00 95.31 281 ILE A CA 1
ATOM 2192 C C . ILE A 1 281 ? -2.351 -7.619 -13.962 1.00 95.31 281 ILE A C 1
ATOM 2194 O O . ILE A 1 281 ? -3.436 -7.658 -13.379 1.00 95.31 281 ILE A O 1
ATOM 2198 N N . PHE A 1 282 ? -1.262 -7.100 -13.390 1.00 94.81 282 PHE A N 1
ATOM 2199 C CA . PHE A 1 282 ? -1.306 -6.512 -12.055 1.00 94.81 282 PHE A CA 1
ATOM 2200 C C . PHE A 1 282 ? -2.284 -5.339 -11.988 1.00 94.81 282 PHE A C 1
ATOM 2202 O O . PHE A 1 282 ? -3.049 -5.267 -11.034 1.00 94.81 282 PHE A O 1
ATOM 2209 N N . ALA A 1 283 ? -2.286 -4.427 -12.967 1.00 95.44 283 ALA A N 1
ATOM 2210 C CA . ALA A 1 283 ? -3.195 -3.280 -12.970 1.00 95.44 283 ALA A CA 1
ATOM 2211 C C . ALA A 1 283 ? -4.664 -3.728 -12.910 1.00 95.44 283 ALA A C 1
ATOM 2213 O O . ALA A 1 283 ? -5.453 -3.192 -12.128 1.00 95.44 283 ALA A O 1
ATOM 2214 N N . VAL A 1 284 ? -5.013 -4.758 -13.688 1.00 96.88 284 VAL A N 1
ATOM 2215 C CA . VAL A 1 284 ? -6.345 -5.372 -13.684 1.00 96.88 284 VAL A CA 1
ATOM 2216 C C . VAL A 1 284 ? -6.641 -6.030 -12.338 1.00 96.88 284 VAL A C 1
ATOM 2218 O O . VAL A 1 284 ? -7.702 -5.774 -11.767 1.00 96.88 284 VAL A O 1
ATOM 2221 N N . ILE A 1 285 ? -5.715 -6.832 -11.801 1.00 96.50 285 ILE A N 1
ATOM 2222 C CA . ILE A 1 285 ? -5.870 -7.469 -10.486 1.00 96.50 285 ILE A CA 1
ATOM 2223 C C . ILE A 1 285 ? -6.077 -6.397 -9.417 1.00 96.50 285 ILE A C 1
ATOM 2225 O O . ILE A 1 285 ? -7.075 -6.432 -8.712 1.00 96.50 285 ILE A O 1
ATOM 2229 N N . PHE A 1 286 ? -5.198 -5.399 -9.333 1.00 96.38 286 PHE A N 1
ATOM 2230 C CA . PHE A 1 286 ? -5.261 -4.316 -8.356 1.00 96.38 286 PHE A CA 1
ATOM 2231 C C . PHE A 1 286 ? -6.585 -3.547 -8.421 1.00 96.38 286 PHE A C 1
ATOM 2233 O O . PHE A 1 286 ? -7.193 -3.290 -7.383 1.00 96.38 286 PHE A O 1
ATOM 2240 N N . ALA A 1 287 ? -7.075 -3.239 -9.627 1.00 96.44 287 ALA A N 1
ATOM 2241 C CA . ALA A 1 287 ? -8.355 -2.560 -9.821 1.00 96.44 287 ALA A CA 1
ATOM 2242 C C . ALA A 1 287 ? -9.567 -3.406 -9.386 1.00 96.44 287 ALA A C 1
ATOM 2244 O O . ALA A 1 287 ? -10.600 -2.850 -9.013 1.00 96.44 287 ALA A O 1
ATOM 2245 N N . ARG A 1 288 ? -9.460 -4.740 -9.437 1.00 97.44 288 ARG A N 1
ATOM 2246 C CA . ARG A 1 288 ? -10.509 -5.680 -9.002 1.00 97.44 288 ARG A CA 1
ATOM 2247 C C . ARG A 1 288 ? -10.355 -6.129 -7.548 1.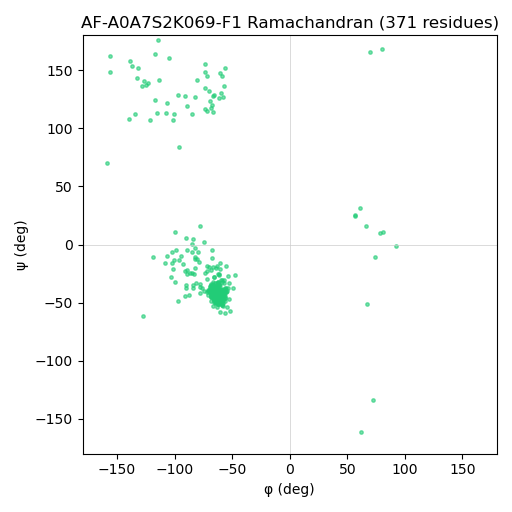00 97.44 288 ARG A C 1
ATOM 2249 O O . ARG A 1 288 ? -11.307 -6.657 -6.978 1.00 97.44 288 ARG A O 1
ATOM 2256 N N . THR A 1 289 ? -9.184 -5.927 -6.954 1.00 96.50 289 THR A N 1
ATOM 2257 C CA . THR A 1 289 ? -8.877 -6.318 -5.582 1.00 96.50 289 THR A CA 1
ATOM 2258 C C . THR A 1 289 ? -9.719 -5.498 -4.595 1.00 96.50 289 THR A C 1
ATOM 2260 O O . THR A 1 289 ? -9.711 -4.261 -4.665 1.00 96.50 289 THR A O 1
ATOM 2263 N N . PRO A 1 290 ? -10.432 -6.154 -3.658 1.00 96.69 290 PRO A N 1
ATOM 2264 C CA . PRO A 1 290 ? -11.175 -5.473 -2.603 1.00 96.69 290 PRO A CA 1
ATOM 2265 C C . PRO A 1 290 ? -10.282 -4.546 -1.768 1.00 96.69 290 PRO A C 1
ATOM 2267 O O . PRO A 1 290 ? -9.082 -4.784 -1.620 1.00 96.69 290 PRO A O 1
ATOM 2270 N N . ARG A 1 291 ? -10.865 -3.478 -1.207 1.00 95.38 291 ARG A N 1
ATOM 2271 C CA . ARG A 1 291 ? -10.115 -2.433 -0.483 1.00 95.38 291 ARG A CA 1
ATOM 2272 C C . ARG A 1 291 ? -9.227 -2.974 0.639 1.00 95.38 291 ARG A C 1
ATOM 2274 O O . ARG A 1 291 ? -8.110 -2.492 0.793 1.00 95.38 291 ARG A O 1
ATOM 2281 N N . ASP A 1 292 ? -9.679 -3.993 1.364 1.00 95.75 292 ASP A N 1
ATOM 2282 C CA . ASP A 1 292 ? -8.937 -4.613 2.469 1.00 95.75 292 ASP A CA 1
ATOM 2283 C C . ASP A 1 292 ? -7.658 -5.344 2.024 1.00 95.75 292 ASP A C 1
ATOM 2285 O O . ASP A 1 292 ? -6.738 -5.537 2.820 1.00 95.75 292 ASP A O 1
ATOM 2289 N N . ARG A 1 293 ? -7.555 -5.697 0.738 1.00 97.00 293 ARG A N 1
ATOM 2290 C CA . ARG A 1 293 ? -6.375 -6.325 0.129 1.00 97.00 293 ARG A CA 1
ATOM 2291 C C . ARG A 1 293 ? -5.514 -5.360 -0.685 1.00 97.00 293 ARG A C 1
ATOM 2293 O O . ARG A 1 293 ? -4.359 -5.679 -0.968 1.00 97.00 293 ARG A O 1
ATOM 2300 N N . GLN A 1 294 ? -6.022 -4.180 -1.049 1.00 96.88 294 GLN A N 1
ATOM 2301 C CA . GLN A 1 294 ? -5.271 -3.211 -1.861 1.00 96.88 294 GLN A CA 1
ATOM 2302 C C . GLN A 1 294 ? -3.981 -2.764 -1.176 1.00 96.88 294 GLN A C 1
ATOM 2304 O O . GLN A 1 294 ? -2.950 -2.643 -1.836 1.00 96.88 294 GLN A O 1
ATOM 2309 N N . ALA A 1 295 ? -4.002 -2.582 0.148 1.00 96.12 295 ALA A N 1
ATOM 2310 C CA . ALA A 1 295 ? -2.795 -2.202 0.867 1.00 96.12 295 ALA A CA 1
ATOM 2311 C C . ALA A 1 295 ? -1.725 -3.288 0.856 1.00 96.12 295 ALA A C 1
ATOM 2313 O O . ALA A 1 295 ? -0.548 -2.976 0.678 1.00 96.12 295 ALA A O 1
ATOM 2314 N N . PHE A 1 296 ? -2.129 -4.552 0.976 1.00 96.88 296 PHE A N 1
ATOM 2315 C CA . PHE A 1 296 ? -1.213 -5.670 0.803 1.00 96.88 296 PHE A CA 1
ATOM 2316 C C . PHE A 1 296 ? -0.647 -5.686 -0.620 1.00 96.88 296 PHE A C 1
ATOM 2318 O O . PHE A 1 296 ? 0.565 -5.659 -0.786 1.00 96.88 296 PHE A O 1
ATOM 2325 N N . ALA A 1 297 ? -1.503 -5.612 -1.643 1.00 96.50 297 ALA A N 1
ATOM 2326 C CA . ALA A 1 297 ? -1.086 -5.625 -3.045 1.00 96.50 297 ALA A CA 1
ATOM 2327 C C . ALA A 1 297 ? -0.077 -4.509 -3.383 1.00 96.50 297 ALA A C 1
ATOM 2329 O O . ALA A 1 297 ? 0.980 -4.771 -3.957 1.00 96.50 297 ALA A O 1
ATOM 2330 N N . ALA A 1 298 ? -0.375 -3.270 -2.980 1.00 94.81 298 ALA A N 1
ATOM 2331 C CA . ALA A 1 298 ? 0.482 -2.114 -3.227 1.00 94.81 298 ALA A CA 1
ATOM 2332 C C . ALA A 1 298 ? 1.804 -2.165 -2.448 1.00 94.81 298 ALA A C 1
ATOM 2334 O O . ALA A 1 298 ? 2.821 -1.682 -2.938 1.00 94.81 298 ALA A O 1
ATOM 2335 N N . LYS A 1 299 ? 1.819 -2.721 -1.231 1.00 93.38 299 LYS A N 1
ATOM 2336 C CA . LYS A 1 299 ? 3.048 -2.829 -0.428 1.00 93.38 299 LYS A CA 1
ATOM 2337 C C . LYS A 1 299 ? 3.906 -4.026 -0.835 1.00 93.38 299 LYS A C 1
ATOM 2339 O O . LYS A 1 299 ? 5.130 -3.908 -0.837 1.00 93.38 299 LYS A O 1
ATOM 2344 N N . SER A 1 300 ? 3.297 -5.129 -1.270 1.00 92.56 300 SER A N 1
ATOM 2345 C CA . SER A 1 300 ? 4.019 -6.269 -1.845 1.00 92.56 300 SER A CA 1
ATOM 2346 C C . SER A 1 300 ? 4.827 -5.846 -3.073 1.00 92.56 300 SER A C 1
ATOM 2348 O O . SER A 1 300 ? 5.913 -6.376 -3.283 1.00 92.56 300 SER A O 1
ATOM 2350 N N . LEU A 1 301 ? 4.349 -4.860 -3.853 1.00 88.81 301 LEU A N 1
ATOM 2351 C CA . LEU A 1 301 ? 5.123 -4.290 -4.964 1.00 88.81 301 LEU A CA 1
ATOM 2352 C C . LEU A 1 301 ? 6.457 -3.721 -4.494 1.00 88.81 301 LEU A C 1
ATOM 2354 O O . LEU A 1 301 ? 7.466 -3.887 -5.169 1.00 88.81 301 LEU A O 1
ATOM 2358 N N . VAL A 1 302 ? 6.475 -3.023 -3.359 1.00 85.38 302 VAL A N 1
ATOM 2359 C CA . VAL A 1 302 ? 7.705 -2.425 -2.826 1.00 85.38 302 VAL A CA 1
ATOM 2360 C C . VAL A 1 302 ? 8.681 -3.524 -2.437 1.00 85.38 302 VAL A C 1
ATOM 2362 O O . VAL A 1 302 ? 9.837 -3.475 -2.842 1.00 85.38 302 VAL A O 1
ATOM 2365 N N . ALA A 1 303 ? 8.204 -4.541 -1.717 1.00 84.38 303 ALA A N 1
ATOM 2366 C CA . ALA A 1 303 ? 9.023 -5.687 -1.339 1.00 84.38 303 ALA A CA 1
ATOM 2367 C C . ALA A 1 303 ? 9.580 -6.420 -2.574 1.00 84.38 303 ALA A C 1
ATOM 2369 O O . ALA A 1 303 ? 10.779 -6.685 -2.638 1.00 84.38 303 ALA A O 1
ATOM 2370 N N . GLY A 1 304 ? 8.741 -6.670 -3.584 1.00 82.75 304 GLY A N 1
ATOM 2371 C CA . GLY A 1 304 ? 9.154 -7.289 -4.845 1.00 82.75 304 GLY A CA 1
ATOM 2372 C C . GLY A 1 304 ? 10.197 -6.460 -5.598 1.00 82.75 304 GLY A C 1
ATOM 2373 O O . GLY A 1 304 ? 11.214 -6.999 -6.025 1.00 82.75 304 GLY A O 1
ATOM 2374 N N . ASN A 1 305 ? 10.008 -5.140 -5.690 1.00 79.12 305 ASN A N 1
ATOM 2375 C CA . ASN A 1 305 ? 10.967 -4.242 -6.340 1.00 79.12 305 ASN A CA 1
ATOM 2376 C C . ASN A 1 305 ? 12.318 -4.188 -5.615 1.00 79.12 305 ASN A C 1
ATOM 2378 O O . ASN A 1 305 ? 13.350 -4.037 -6.259 1.00 79.12 305 ASN A O 1
ATOM 2382 N N . VAL A 1 306 ? 12.340 -4.322 -4.290 1.00 76.06 306 VAL A N 1
ATOM 2383 C CA . VAL A 1 306 ? 13.596 -4.369 -3.525 1.00 76.06 306 VAL A CA 1
ATOM 2384 C C . VAL A 1 306 ? 14.372 -5.636 -3.847 1.00 76.06 306 VAL A C 1
ATOM 2386 O O . VAL A 1 306 ? 15.572 -5.562 -4.092 1.00 76.06 306 VAL A O 1
ATOM 2389 N N . VAL A 1 307 ? 13.687 -6.782 -3.891 1.00 76.38 307 VAL A N 1
ATOM 2390 C CA . VAL A 1 307 ? 14.300 -8.054 -4.297 1.00 76.38 307 VAL A CA 1
ATOM 2391 C C . VAL A 1 307 ? 14.821 -7.955 -5.727 1.00 76.38 307 VAL A C 1
ATOM 2393 O O . VAL A 1 307 ? 15.957 -8.340 -5.985 1.00 76.38 307 VAL A O 1
ATOM 2396 N N . LEU A 1 308 ? 14.032 -7.369 -6.633 1.00 72.69 308 LEU A N 1
ATOM 2397 C CA . LEU A 1 308 ? 14.433 -7.132 -8.016 1.00 72.69 308 LEU A CA 1
ATOM 2398 C C . LEU A 1 308 ? 15.699 -6.272 -8.092 1.00 72.69 308 LEU A C 1
ATOM 2400 O O . LEU A 1 308 ? 16.637 -6.622 -8.795 1.00 72.69 308 LEU A O 1
ATOM 2404 N N . VAL A 1 309 ? 15.757 -5.170 -7.349 1.00 71.81 309 VAL A N 1
ATOM 2405 C CA . VAL A 1 309 ? 16.890 -4.236 -7.391 1.00 71.81 309 VAL A CA 1
ATOM 2406 C C . VAL A 1 309 ? 18.133 -4.831 -6.743 1.00 71.81 309 VAL A C 1
ATOM 2408 O O . VAL A 1 309 ? 19.222 -4.676 -7.288 1.00 71.81 309 VAL A O 1
ATOM 2411 N N . ALA A 1 310 ? 17.991 -5.559 -5.636 1.00 71.19 310 ALA A N 1
ATOM 2412 C CA . ALA A 1 310 ? 19.095 -6.308 -5.042 1.00 71.19 310 ALA A CA 1
ATOM 2413 C C . ALA A 1 310 ? 19.645 -7.351 -6.029 1.00 71.19 310 ALA A C 1
ATOM 2415 O O . ALA A 1 310 ? 20.854 -7.410 -6.247 1.00 71.19 310 ALA A O 1
ATOM 2416 N N . ALA A 1 311 ? 18.756 -8.095 -6.698 1.00 70.00 311 ALA A N 1
ATOM 2417 C CA . ALA A 1 311 ? 19.137 -9.033 -7.747 1.00 70.00 311 ALA A CA 1
ATOM 2418 C C . ALA A 1 311 ? 19.823 -8.323 -8.924 1.00 70.00 311 ALA A C 1
ATOM 2420 O O . ALA A 1 311 ? 20.823 -8.822 -9.423 1.00 70.00 311 ALA A O 1
ATOM 2421 N N . MET A 1 312 ? 19.350 -7.140 -9.332 1.00 66.94 312 MET A N 1
ATOM 2422 C CA . MET A 1 312 ? 19.989 -6.342 -10.383 1.00 66.94 312 MET A CA 1
ATOM 2423 C C . MET A 1 312 ? 21.386 -5.846 -9.989 1.00 66.94 312 MET A C 1
ATOM 2425 O O . MET A 1 312 ? 22.258 -5.801 -10.847 1.00 66.94 312 MET A O 1
ATOM 2429 N N . VAL A 1 313 ? 21.635 -5.477 -8.729 1.00 67.62 313 VAL A N 1
ATOM 2430 C CA . VAL A 1 313 ? 22.961 -5.009 -8.275 1.00 67.62 313 VAL A CA 1
ATOM 2431 C C . VAL A 1 313 ? 23.989 -6.143 -8.284 1.00 67.62 313 VAL A C 1
ATOM 2433 O O . VAL A 1 313 ? 25.066 -5.978 -8.862 1.00 67.62 313 VAL A O 1
ATOM 2436 N N . GLU A 1 314 ? 23.640 -7.295 -7.708 1.00 65.19 314 GLU A N 1
ATOM 2437 C CA . GLU A 1 314 ? 24.463 -8.517 -7.762 1.00 65.19 314 GLU A CA 1
ATOM 2438 C C . GLU A 1 314 ? 24.711 -8.952 -9.206 1.00 65.19 314 GLU A C 1
ATOM 2440 O O . GLU A 1 314 ? 25.807 -9.338 -9.609 1.00 65.19 314 GLU A O 1
ATOM 2445 N N . LEU A 1 315 ? 23.689 -8.806 -10.037 1.00 61.38 315 LEU A N 1
ATOM 2446 C CA . LEU A 1 315 ? 23.785 -9.130 -11.439 1.00 61.38 315 LEU A CA 1
ATOM 2447 C C . LEU A 1 315 ? 24.693 -8.174 -12.211 1.00 61.38 315 LEU A C 1
ATOM 2449 O O . LEU A 1 315 ? 25.457 -8.626 -13.052 1.00 61.38 315 LEU A O 1
ATOM 2453 N N . ILE A 1 316 ? 24.641 -6.868 -11.945 1.00 64.56 316 ILE A N 1
ATOM 2454 C CA . ILE A 1 316 ? 25.565 -5.906 -12.553 1.00 64.56 316 ILE A CA 1
ATOM 2455 C C . ILE A 1 316 ? 27.008 -6.310 -12.226 1.00 64.56 316 ILE A C 1
ATOM 2457 O O . ILE A 1 316 ? 27.852 -6.267 -13.116 1.00 64.56 316 ILE A O 1
ATOM 2461 N N . HIS A 1 317 ? 27.285 -6.793 -11.009 1.00 65.00 317 HIS A N 1
ATOM 2462 C CA . HIS A 1 317 ? 28.589 -7.375 -10.667 1.00 65.00 317 HIS A CA 1
ATOM 2463 C C . HIS A 1 317 ? 28.957 -8.579 -11.553 1.00 65.00 317 HIS A C 1
ATOM 2465 O O . HIS A 1 317 ? 30.072 -8.632 -12.070 1.00 65.00 317 HIS A O 1
ATOM 2471 N N . ILE A 1 318 ? 28.025 -9.507 -11.795 1.00 64.69 318 ILE A N 1
ATOM 2472 C CA . ILE A 1 318 ? 28.241 -10.676 -12.672 1.00 64.69 318 ILE A CA 1
ATOM 2473 C C . ILE A 1 318 ? 28.402 -10.263 -14.148 1.00 64.69 318 ILE A C 1
ATOM 2475 O O . ILE A 1 318 ? 29.211 -10.837 -14.876 1.00 64.69 318 ILE A O 1
ATOM 2479 N N . LEU A 1 319 ? 27.668 -9.248 -14.604 1.00 55.59 319 LEU A N 1
ATOM 2480 C CA . LEU A 1 319 ? 27.740 -8.716 -15.968 1.00 55.59 319 LEU A CA 1
ATOM 2481 C C . LEU A 1 319 ? 29.067 -7.994 -16.218 1.00 55.59 319 LEU A C 1
ATOM 2483 O O . LEU A 1 319 ? 29.667 -8.170 -17.276 1.00 55.59 319 LEU A O 1
ATOM 2487 N N . PHE A 1 320 ? 29.590 -7.265 -15.226 1.00 62.03 320 PHE A N 1
ATOM 2488 C CA . PHE A 1 320 ? 30.964 -6.751 -15.268 1.00 62.03 320 PHE A CA 1
ATOM 2489 C C . PHE A 1 320 ? 32.016 -7.873 -15.286 1.00 62.03 320 PHE A C 1
ATOM 2491 O O . PHE A 1 320 ? 33.130 -7.640 -15.750 1.00 62.03 320 PHE A O 1
ATOM 2498 N N . ALA A 1 321 ? 31.664 -9.092 -14.863 1.00 65.44 321 ALA A N 1
ATOM 2499 C CA . ALA A 1 321 ? 32.502 -10.282 -15.010 1.00 65.44 321 ALA A CA 1
ATOM 2500 C C . ALA A 1 321 ? 32.364 -10.984 -16.383 1.00 65.44 321 ALA A C 1
ATOM 2502 O O . ALA A 1 321 ? 33.048 -11.975 -16.621 1.00 65.44 321 ALA A O 1
ATOM 2503 N N . GLY A 1 322 ? 31.527 -10.473 -17.300 1.00 68.44 322 GLY A N 1
ATOM 2504 C CA . GLY A 1 322 ? 31.496 -10.871 -18.716 1.00 68.44 322 GLY A CA 1
ATOM 2505 C C . GLY A 1 322 ? 30.739 -12.162 -19.057 1.00 68.44 322 GLY A C 1
ATOM 2506 O O . GLY A 1 322 ? 30.859 -12.643 -20.180 1.00 68.44 322 GLY A O 1
ATOM 2507 N N . PHE A 1 323 ? 29.970 -12.735 -18.125 1.00 62.06 323 PHE A N 1
ATOM 2508 C CA . PHE A 1 323 ? 29.362 -14.065 -18.305 1.00 62.06 323 PHE A CA 1
ATOM 2509 C C . PHE A 1 323 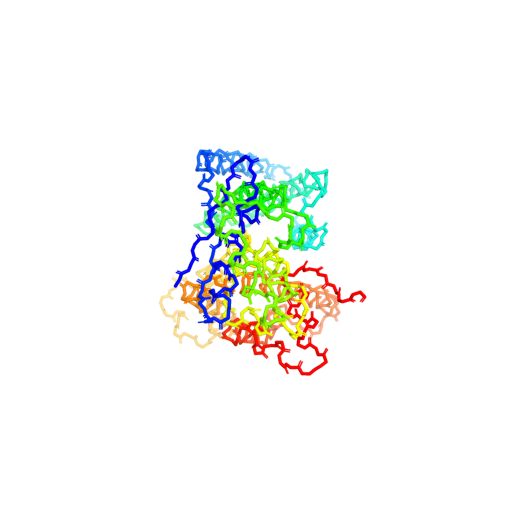? 28.005 -14.089 -19.028 1.00 62.06 323 PHE A C 1
ATOM 2511 O O . PHE A 1 323 ? 27.655 -15.117 -19.599 1.00 62.06 323 PHE A O 1
ATOM 2518 N N . PHE A 1 324 ? 27.240 -12.995 -19.015 1.00 62.41 324 PHE A N 1
ATOM 2519 C CA . PHE A 1 324 ? 25.898 -12.940 -19.606 1.00 62.41 324 PHE A CA 1
ATOM 2520 C C . PHE A 1 324 ? 25.668 -11.633 -20.355 1.00 62.41 324 PHE A C 1
ATOM 2522 O O . PHE A 1 324 ? 26.299 -10.614 -20.067 1.00 62.41 324 PHE A O 1
ATOM 2529 N N . SER A 1 325 ? 24.719 -11.640 -21.289 1.00 67.81 325 SER A N 1
ATOM 2530 C CA . SER A 1 325 ? 24.210 -10.398 -21.859 1.00 67.81 325 SER A CA 1
ATOM 2531 C C . SER A 1 325 ? 23.180 -9.758 -20.911 1.00 67.81 325 SER A C 1
ATOM 2533 O O . SER A 1 325 ? 22.370 -10.442 -20.284 1.00 67.81 325 SER A O 1
ATOM 2535 N N . ASN A 1 326 ? 23.182 -8.424 -20.797 1.00 64.25 326 ASN A N 1
ATOM 2536 C CA . ASN A 1 326 ? 22.317 -7.682 -19.857 1.00 64.25 326 ASN A CA 1
ATOM 2537 C C . ASN A 1 326 ? 20.812 -8.015 -19.995 1.00 64.25 326 ASN A C 1
ATOM 2539 O O . ASN A 1 326 ? 20.040 -7.864 -19.043 1.00 64.25 326 ASN A O 1
ATOM 2543 N N . TRP A 1 327 ? 20.375 -8.436 -21.186 1.00 68.81 327 TRP A N 1
ATOM 2544 C CA . TRP A 1 327 ? 18.968 -8.681 -21.493 1.00 68.81 327 TRP A CA 1
ATOM 2545 C C . TRP A 1 327 ? 18.492 -10.075 -21.059 1.00 68.81 327 TRP A C 1
ATOM 2547 O O . TRP A 1 327 ? 17.384 -10.172 -20.532 1.00 68.81 327 TRP A O 1
ATOM 2557 N N . GLU A 1 328 ? 19.317 -11.122 -21.191 1.00 69.00 328 GLU A N 1
ATOM 2558 C CA . GLU A 1 328 ? 18.961 -12.499 -20.796 1.00 69.00 328 GLU A CA 1
ATOM 2559 C C . GLU A 1 328 ? 18.611 -12.573 -19.316 1.00 69.00 328 GLU A C 1
ATOM 2561 O O . GLU A 1 328 ? 17.658 -13.241 -18.905 1.00 69.00 328 GLU A O 1
ATOM 2566 N N . VAL A 1 329 ? 19.352 -11.831 -18.500 1.00 69.12 329 VAL A N 1
ATOM 2567 C CA . VAL A 1 329 ? 19.165 -11.926 -17.062 1.00 69.12 329 VAL A CA 1
ATOM 2568 C C . VAL A 1 329 ? 18.027 -11.040 -16.570 1.00 69.12 329 VAL A C 1
ATOM 2570 O O . VAL A 1 329 ? 17.254 -11.466 -15.714 1.00 69.12 329 VAL A O 1
ATOM 2573 N N . THR A 1 330 ? 17.824 -9.868 -17.178 1.00 69.12 330 THR A N 1
ATOM 2574 C CA . THR A 1 330 ? 16.614 -9.066 -16.926 1.00 69.12 330 THR A CA 1
ATOM 2575 C C . THR A 1 330 ? 15.353 -9.864 -17.275 1.00 69.12 330 THR A C 1
ATOM 2577 O O . THR A 1 330 ? 14.399 -9.888 -16.497 1.00 69.12 330 THR A O 1
ATOM 2580 N N . ALA A 1 331 ? 15.371 -10.580 -18.405 1.00 71.06 331 ALA A N 1
ATOM 2581 C CA . ALA A 1 331 ? 14.283 -11.456 -18.826 1.00 71.06 331 ALA A CA 1
ATOM 2582 C C . ALA A 1 331 ? 14.035 -12.595 -17.834 1.00 71.06 331 ALA A C 1
ATOM 2584 O O . ALA A 1 331 ? 12.895 -12.832 -17.439 1.00 71.06 331 ALA A O 1
ATOM 2585 N N . THR A 1 332 ? 15.104 -13.260 -17.391 1.00 72.69 332 THR A N 1
ATOM 2586 C CA . THR A 1 332 ? 15.022 -14.378 -16.442 1.00 72.69 332 THR A CA 1
ATOM 2587 C C . THR A 1 332 ? 14.455 -13.928 -15.100 1.00 72.69 332 THR A C 1
ATOM 2589 O O . THR A 1 332 ? 13.569 -14.582 -14.549 1.00 72.69 332 THR A O 1
ATOM 2592 N N . ILE A 1 333 ? 14.911 -12.784 -14.579 1.00 74.12 333 ILE A N 1
ATOM 2593 C CA . ILE A 1 333 ? 14.397 -12.268 -13.311 1.00 74.12 333 ILE A CA 1
ATOM 2594 C C . ILE A 1 333 ? 12.930 -11.861 -13.452 1.00 74.12 333 ILE A C 1
ATOM 2596 O O . ILE A 1 333 ? 12.145 -12.221 -12.577 1.00 74.12 333 ILE A O 1
ATOM 2600 N N . SER A 1 334 ? 12.527 -11.171 -14.526 1.00 74.38 334 SER A N 1
ATOM 2601 C CA . SER A 1 334 ? 11.107 -10.837 -14.743 1.00 74.38 334 SER A CA 1
ATOM 2602 C C . SER A 1 334 ? 10.253 -12.104 -14.805 1.00 74.38 334 SER A C 1
ATOM 2604 O O . SER A 1 334 ? 9.318 -12.242 -14.022 1.00 74.38 334 SER A O 1
ATOM 2606 N N . ALA A 1 335 ? 10.655 -13.080 -15.628 1.00 76.31 335 ALA A N 1
ATOM 2607 C CA . ALA A 1 335 ? 9.915 -14.320 -15.853 1.00 76.31 335 ALA A CA 1
ATOM 2608 C C . ALA A 1 335 ? 9.732 -15.177 -14.588 1.00 76.31 335 ALA A C 1
ATOM 2610 O O . ALA A 1 335 ? 8.781 -15.950 -14.507 1.00 76.31 335 ALA A O 1
ATOM 2611 N N . VAL A 1 336 ? 10.620 -15.057 -13.594 1.00 81.19 336 VAL A N 1
ATOM 2612 C CA . VAL A 1 336 ? 10.500 -15.788 -12.321 1.00 81.19 336 VAL A CA 1
ATOM 2613 C C . VAL A 1 336 ? 9.849 -14.936 -11.230 1.00 81.19 336 VAL A C 1
ATOM 2615 O O . VAL A 1 336 ? 8.936 -15.392 -10.542 1.00 81.19 336 VAL A O 1
ATOM 2618 N N . SER A 1 337 ? 10.307 -13.699 -11.039 1.00 82.62 337 SER A N 1
ATOM 2619 C CA . SER A 1 337 ? 9.894 -12.875 -9.897 1.00 82.62 337 SER A CA 1
ATOM 2620 C C . SER A 1 337 ? 8.495 -12.293 -10.058 1.00 82.62 337 SER A C 1
ATOM 2622 O O . SER A 1 337 ? 7.744 -12.249 -9.080 1.00 82.62 337 SER A O 1
ATOM 2624 N N . ALA A 1 338 ? 8.110 -11.885 -11.269 1.00 84.62 338 ALA A N 1
ATOM 2625 C CA . ALA A 1 338 ? 6.826 -11.237 -11.484 1.00 84.62 338 ALA A CA 1
ATOM 2626 C C . ALA A 1 338 ? 5.644 -12.211 -11.346 1.00 84.62 338 ALA A C 1
ATOM 2628 O O . ALA A 1 338 ? 4.702 -11.856 -10.633 1.00 84.62 338 ALA A O 1
ATOM 2629 N N . PRO A 1 339 ? 5.669 -13.452 -11.881 1.00 90.12 339 PRO A N 1
ATOM 2630 C CA . PRO A 1 339 ? 4.589 -14.408 -11.633 1.00 90.12 339 PRO A CA 1
ATOM 2631 C C . PRO A 1 339 ? 4.439 -14.778 -10.158 1.00 90.12 339 PRO A C 1
ATOM 2633 O O . PRO A 1 339 ? 3.317 -14.843 -9.656 1.00 90.12 339 PRO A O 1
ATOM 2636 N N . LEU A 1 340 ? 5.553 -14.966 -9.440 1.00 89.69 340 LEU A N 1
ATOM 2637 C CA . LEU A 1 340 ? 5.529 -15.216 -7.996 1.00 89.69 340 LEU A CA 1
ATOM 2638 C C . LEU A 1 340 ? 4.908 -14.035 -7.251 1.00 89.69 340 LEU A C 1
ATOM 2640 O O . LEU A 1 340 ? 4.030 -14.220 -6.409 1.00 89.69 340 LEU A 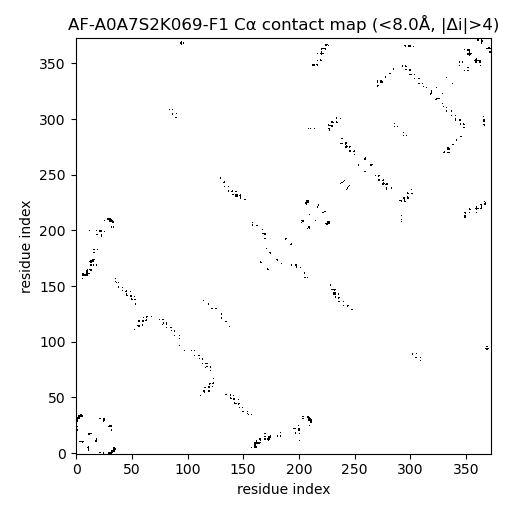O 1
ATOM 2644 N N . PHE A 1 341 ? 5.307 -12.815 -7.600 1.00 90.19 341 PHE A N 1
ATOM 2645 C CA . PHE A 1 341 ? 4.726 -11.606 -7.039 1.00 90.1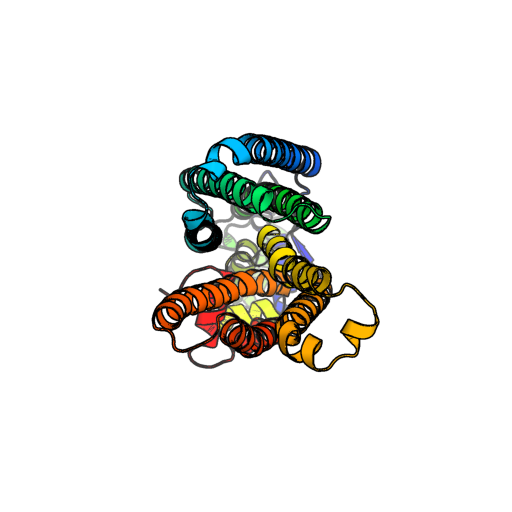9 341 PHE A CA 1
ATOM 2646 C C . PHE A 1 341 ? 3.215 -11.515 -7.319 1.00 90.19 341 PHE A C 1
ATOM 2648 O O . PHE A 1 341 ? 2.428 -11.355 -6.384 1.00 90.19 341 PHE A O 1
ATOM 2655 N N . LEU A 1 342 ? 2.784 -11.684 -8.569 1.00 93.19 342 LEU A N 1
ATOM 2656 C CA . LEU A 1 342 ? 1.369 -11.681 -8.949 1.00 93.19 342 LEU A CA 1
ATOM 2657 C C . LEU A 1 342 ? 0.581 -12.745 -8.182 1.00 93.19 342 LEU A C 1
ATOM 2659 O O . LEU A 1 342 ? -0.507 -12.458 -7.678 1.00 93.19 342 LEU A O 1
ATOM 2663 N N . ALA A 1 343 ? 1.152 -13.941 -8.017 1.00 94.50 343 ALA A N 1
ATOM 2664 C CA . ALA A 1 343 ? 0.555 -14.997 -7.214 1.00 94.50 343 ALA A CA 1
ATOM 2665 C C . ALA A 1 343 ? 0.350 -14.543 -5.762 1.00 94.50 343 ALA A C 1
ATOM 2667 O O . ALA A 1 343 ? -0.743 -14.726 -5.234 1.00 94.50 343 ALA A O 1
ATOM 2668 N N . THR A 1 344 ? 1.326 -13.870 -5.133 1.00 94.00 344 THR A N 1
ATOM 2669 C CA . THR A 1 344 ? 1.139 -13.342 -3.764 1.00 94.00 344 THR A CA 1
ATOM 2670 C C . THR A 1 344 ? -0.006 -12.332 -3.669 1.00 94.00 344 THR A C 1
ATOM 2672 O O . THR A 1 344 ? -0.767 -12.353 -2.701 1.00 94.00 344 THR A O 1
ATOM 2675 N N . VAL A 1 345 ? -0.180 -11.478 -4.682 1.00 95.25 345 VAL A N 1
ATOM 2676 C CA . VAL A 1 345 ? -1.267 -10.489 -4.720 1.00 95.25 345 VAL A CA 1
ATOM 2677 C C . VAL A 1 345 ? -2.632 -11.168 -4.856 1.00 95.25 345 VAL A C 1
ATOM 2679 O O . VAL A 1 345 ? -3.564 -10.801 -4.143 1.00 95.25 345 VAL A O 1
ATOM 2682 N N . VAL A 1 346 ? -2.747 -12.168 -5.737 1.00 96.38 346 VAL A N 1
ATOM 2683 C CA . VAL A 1 346 ? -3.994 -12.920 -5.971 1.00 96.38 346 VAL A CA 1
ATOM 2684 C C . VAL A 1 346 ? -4.386 -13.742 -4.745 1.00 96.38 346 VAL A C 1
ATOM 2686 O O . VAL A 1 346 ? -5.547 -13.742 -4.333 1.00 96.38 346 VAL A O 1
ATOM 2689 N N . VAL A 1 347 ? -3.407 -14.426 -4.154 1.00 96.56 347 VAL A N 1
ATOM 2690 C CA . VAL A 1 347 ? -3.579 -15.289 -2.982 1.00 96.56 347 VAL A CA 1
ATOM 2691 C C . VAL A 1 347 ? -4.013 -14.482 -1.753 1.00 96.56 347 VAL A C 1
ATOM 2693 O O . VAL A 1 347 ? -4.870 -14.930 -0.989 1.00 96.56 347 VAL A O 1
ATOM 2696 N N . GLY A 1 348 ? -3.476 -13.270 -1.595 1.00 96.69 348 GLY A N 1
ATOM 2697 C CA . GLY A 1 348 ? -3.851 -12.348 -0.530 1.00 96.69 348 GLY A CA 1
ATOM 2698 C C . GLY A 1 348 ? -3.195 -12.652 0.826 1.00 96.69 348 GLY A C 1
ATOM 2699 O O . GLY A 1 348 ? -2.583 -13.706 1.036 1.00 96.69 348 GLY A O 1
ATOM 2700 N N . PRO A 1 349 ? -3.307 -11.713 1.780 1.00 97.38 349 PRO A N 1
ATOM 2701 C CA . PRO A 1 349 ? -2.573 -11.769 3.040 1.00 97.38 349 PRO A CA 1
ATOM 2702 C C . PRO A 1 349 ? -2.988 -12.940 3.939 1.00 97.38 349 PRO A C 1
ATOM 2704 O O . PRO A 1 349 ? -2.124 -13.535 4.583 1.00 97.38 349 PRO A O 1
ATOM 2707 N N . ALA A 1 350 ? -4.270 -13.326 3.974 1.00 97.25 350 ALA A N 1
ATOM 2708 C CA . ALA A 1 350 ? -4.718 -14.379 4.890 1.00 97.25 350 ALA A CA 1
ATOM 2709 C C . ALA A 1 350 ? -4.175 -15.758 4.532 1.00 97.25 350 ALA A C 1
ATOM 2711 O O . ALA A 1 350 ? -3.854 -16.538 5.427 1.00 97.25 350 ALA A O 1
ATOM 2712 N N . PHE A 1 351 ? -4.075 -16.078 3.243 1.00 97.38 351 PHE A N 1
ATOM 2713 C CA . PHE A 1 351 ? -3.520 -17.359 2.825 1.00 97.38 351 PHE A CA 1
ATOM 2714 C C . PHE A 1 351 ? -1.998 -17.371 2.986 1.00 97.38 351 PHE A C 1
ATOM 2716 O O . PHE A 1 351 ? -1.456 -18.347 3.499 1.00 97.38 351 PHE A O 1
ATOM 2723 N N . ILE A 1 352 ? -1.308 -16.269 2.665 1.00 97.31 352 ILE A N 1
ATOM 2724 C CA . ILE A 1 352 ? 0.141 -16.164 2.899 1.00 97.31 352 ILE A CA 1
ATOM 2725 C C . ILE A 1 352 ? 0.452 -16.335 4.387 1.00 97.31 352 ILE A C 1
ATOM 2727 O O . ILE A 1 352 ? 1.337 -17.117 4.721 1.00 97.31 352 ILE A O 1
ATOM 2731 N N . ALA A 1 353 ? -0.323 -15.712 5.280 1.00 97.31 353 ALA A N 1
ATOM 2732 C CA . ALA A 1 353 ? -0.156 -15.839 6.728 1.00 97.31 353 ALA A CA 1
ATOM 2733 C C . ALA A 1 353 ? -0.322 -17.278 7.258 1.00 97.31 353 ALA A C 1
ATOM 2735 O O . ALA A 1 353 ? 0.172 -17.576 8.341 1.00 97.31 353 ALA A O 1
ATOM 2736 N N . ARG A 1 354 ? -0.986 -18.180 6.518 1.00 97.56 354 ARG A N 1
ATOM 2737 C CA . ARG A 1 354 ? -1.116 -19.605 6.884 1.00 97.56 354 ARG A CA 1
ATOM 2738 C C . ARG A 1 354 ? 0.117 -20.435 6.535 1.00 97.56 354 ARG A C 1
ATOM 2740 O O . ARG A 1 354 ? 0.218 -21.571 6.989 1.00 97.56 354 ARG 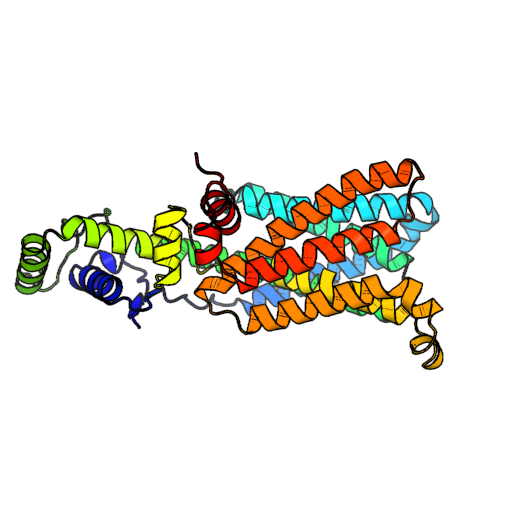A O 1
ATOM 2747 N N . THR A 1 355 ? 1.039 -19.898 5.738 1.00 96.88 355 THR A N 1
ATOM 2748 C CA . THR A 1 355 ? 2.279 -20.601 5.396 1.00 96.88 355 THR A CA 1
ATOM 2749 C C . THR A 1 355 ? 3.139 -20.717 6.657 1.00 96.88 355 THR A C 1
ATOM 2751 O O . THR A 1 355 ? 3.493 -19.682 7.232 1.00 96.88 355 THR A O 1
ATOM 2754 N N . PRO A 1 356 ? 3.479 -21.935 7.116 1.00 95.81 356 PRO A N 1
ATOM 2755 C CA . PRO A 1 356 ? 4.202 -22.115 8.368 1.00 95.81 356 PRO A CA 1
ATOM 2756 C C . PRO A 1 356 ? 5.569 -21.422 8.320 1.00 95.81 356 PRO A C 1
ATOM 2758 O O . PRO A 1 356 ? 6.204 -21.353 7.267 1.00 95.81 356 PRO A O 1
ATOM 2761 N N . LEU A 1 357 ? 6.019 -20.926 9.478 1.00 93.75 357 LEU A N 1
ATOM 2762 C CA . LEU A 1 357 ? 7.304 -20.247 9.723 1.00 93.75 357 LEU A CA 1
ATOM 2763 C C . LEU A 1 357 ? 7.473 -18.876 9.041 1.00 93.75 357 LEU A C 1
ATOM 2765 O O . LEU A 1 357 ? 7.819 -17.901 9.703 1.00 93.75 357 LEU A O 1
ATOM 2769 N N . VAL A 1 358 ? 7.226 -18.783 7.735 1.00 95.69 358 VAL A N 1
ATOM 2770 C CA . VAL A 1 358 ? 7.558 -17.595 6.927 1.00 95.69 358 VAL A CA 1
ATOM 2771 C C . VAL A 1 358 ? 6.347 -16.692 6.698 1.00 95.69 358 VAL A C 1
ATOM 2773 O O . VAL A 1 358 ? 6.496 -15.473 6.634 1.00 95.69 358 VAL A O 1
ATOM 2776 N N . GLY A 1 359 ? 5.142 -17.262 6.614 1.00 96.25 359 GLY A N 1
ATOM 2777 C CA . GLY A 1 359 ? 3.916 -16.552 6.245 1.00 96.25 359 GLY A CA 1
ATOM 2778 C C . GLY A 1 359 ? 3.594 -15.345 7.131 1.00 96.25 359 GLY A C 1
ATOM 2779 O O . GLY A 1 359 ? 3.531 -14.223 6.620 1.00 96.25 359 GLY A O 1
ATOM 2780 N N . PRO A 1 360 ? 3.430 -15.537 8.454 1.00 96.94 360 PRO A N 1
ATOM 2781 C CA . PRO A 1 360 ? 3.182 -14.457 9.409 1.00 96.94 360 PRO A CA 1
ATOM 2782 C C . PRO A 1 360 ? 4.207 -13.318 9.326 1.00 96.94 360 PRO A C 1
ATOM 2784 O O . PRO A 1 360 ? 3.842 -12.143 9.243 1.00 96.94 360 PRO A O 1
ATOM 2787 N N . THR A 1 361 ? 5.493 -13.674 9.287 1.00 95.94 361 THR A N 1
ATOM 2788 C CA . THR A 1 361 ? 6.612 -12.728 9.206 1.00 95.94 361 THR A CA 1
ATOM 2789 C C . THR A 1 361 ? 6.585 -11.944 7.902 1.00 95.94 361 THR A C 1
ATOM 2791 O O . THR A 1 361 ? 6.744 -10.727 7.926 1.00 95.94 361 THR A O 1
ATOM 2794 N N . LEU A 1 362 ? 6.330 -12.612 6.774 1.00 94.75 362 LEU A N 1
ATOM 2795 C CA . LEU A 1 362 ? 6.260 -11.977 5.462 1.00 94.75 362 LEU A CA 1
ATOM 2796 C C . LEU A 1 362 ? 5.095 -10.988 5.382 1.00 94.75 362 LEU A C 1
ATOM 2798 O O . LEU A 1 362 ? 5.284 -9.855 4.949 1.00 94.75 362 LEU A O 1
ATOM 2802 N N . VAL A 1 363 ? 3.902 -11.378 5.840 1.00 96.62 363 VAL A N 1
ATOM 2803 C CA . VAL A 1 363 ? 2.733 -10.484 5.830 1.00 96.62 363 VAL A CA 1
ATOM 2804 C C . VAL A 1 363 ? 2.967 -9.268 6.718 1.00 96.62 363 VAL A C 1
ATOM 2806 O O . VAL A 1 363 ? 2.667 -8.143 6.311 1.00 96.62 363 VAL A O 1
ATOM 2809 N N . ARG A 1 364 ? 3.553 -9.466 7.903 1.00 94.94 364 ARG A N 1
ATOM 2810 C CA . ARG A 1 364 ? 3.901 -8.368 8.806 1.00 94.94 364 ARG A CA 1
ATOM 2811 C C . ARG A 1 364 ? 4.960 -7.454 8.193 1.00 94.94 364 ARG A C 1
ATOM 2813 O O . ARG A 1 364 ? 4.781 -6.237 8.229 1.00 94.94 364 ARG A O 1
ATOM 2820 N N . LEU A 1 365 ? 6.003 -8.013 7.583 1.00 92.94 365 LEU A N 1
ATOM 2821 C CA . LEU A 1 365 ? 7.045 -7.255 6.895 1.00 92.94 365 LEU A CA 1
ATOM 2822 C C . LEU A 1 365 ? 6.453 -6.405 5.767 1.00 92.94 365 LEU A C 1
ATOM 2824 O O . LEU A 1 365 ? 6.729 -5.215 5.701 1.00 92.94 365 LEU A O 1
ATOM 2828 N N . VAL A 1 366 ? 5.590 -6.987 4.933 1.00 93.69 366 VAL A N 1
ATOM 2829 C CA . VAL A 1 366 ? 4.941 -6.285 3.818 1.00 93.69 366 VAL A CA 1
ATOM 2830 C C . VAL A 1 366 ? 3.999 -5.185 4.311 1.00 93.69 366 VAL A C 1
ATOM 2832 O O . VAL A 1 366 ? 4.042 -4.065 3.810 1.00 93.69 366 VAL A O 1
ATOM 2835 N N . LEU A 1 367 ? 3.124 -5.468 5.281 1.00 94.44 367 LEU A N 1
ATOM 2836 C CA . LEU A 1 367 ? 2.112 -4.498 5.712 1.00 94.44 367 LEU A CA 1
ATOM 2837 C C . LEU A 1 367 ? 2.678 -3.405 6.620 1.00 94.44 367 LEU A C 1
ATOM 2839 O O . LEU A 1 367 ? 2.251 -2.251 6.519 1.00 94.44 367 LEU A O 1
ATOM 2843 N N . THR A 1 368 ? 3.623 -3.748 7.495 1.00 92.38 368 THR A N 1
ATOM 2844 C CA . THR A 1 368 ? 4.122 -2.838 8.539 1.00 92.38 368 THR A CA 1
ATOM 2845 C C . THR A 1 368 ? 5.535 -2.325 8.294 1.00 92.38 368 THR A C 1
ATOM 2847 O O . THR A 1 368 ? 5.939 -1.373 8.961 1.00 92.38 368 THR A O 1
ATOM 2850 N N . GLY A 1 369 ? 6.298 -2.946 7.390 1.00 89.56 369 GLY A N 1
ATOM 2851 C CA . GLY A 1 369 ? 7.729 -2.681 7.241 1.00 89.56 369 GLY A CA 1
ATOM 2852 C C . GLY A 1 369 ? 8.553 -3.120 8.457 1.00 89.56 369 GLY A C 1
ATOM 2853 O O . GLY A 1 369 ? 9.671 -2.650 8.633 1.00 89.56 369 GLY A O 1
ATOM 2854 N N . ARG A 1 370 ? 8.018 -3.962 9.353 1.00 89.31 370 ARG A N 1
ATOM 2855 C CA . ARG A 1 370 ? 8.696 -4.381 10.591 1.00 89.31 370 ARG A CA 1
ATOM 2856 C C . ARG A 1 370 ? 8.774 -5.900 10.689 1.00 89.31 370 ARG A C 1
ATOM 2858 O O . ARG A 1 370 ? 7.792 -6.593 10.426 1.00 89.31 370 ARG A O 1
ATOM 2865 N N . LEU A 1 371 ? 9.932 -6.400 11.114 1.00 88.38 371 LEU A N 1
ATOM 2866 C CA . LEU A 1 371 ? 10.100 -7.793 11.525 1.00 88.38 371 LEU A CA 1
ATOM 2867 C C . LEU A 1 371 ? 9.432 -8.028 12.894 1.00 88.38 371 LEU A C 1
ATOM 2869 O O . LEU A 1 371 ? 9.245 -7.068 13.654 1.00 88.38 371 LEU A O 1
ATOM 2873 N N . PRO A 1 372 ? 9.027 -9.271 13.213 1.00 85.12 372 PRO A N 1
ATOM 2874 C CA . PRO A 1 372 ? 8.666 -9.631 14.578 1.00 85.12 372 PRO A CA 1
ATOM 2875 C C . PRO A 1 372 ? 9.863 -9.357 15.495 1.00 85.12 372 PRO A C 1
ATOM 2877 O O . PRO A 1 372 ? 10.984 -9.751 15.176 1.00 85.12 372 PRO A O 1
ATOM 2880 N N . GLY A 1 373 ? 9.612 -8.590 16.557 1.00 78.19 373 GLY A N 1
ATOM 2881 C CA . GLY A 1 373 ? 10.591 -8.283 17.598 1.00 78.19 373 GLY A CA 1
ATOM 2882 C C . GLY A 1 373 ? 10.555 -9.291 18.726 1.00 78.19 373 GLY A C 1
ATOM 2883 O O . GLY A 1 373 ? 9.564 -10.058 18.780 1.00 78.19 373 GLY A O 1
#

Organism: NCBI:txid1333877

pLDDT: mean 85.82, std 11.76, range [55.59, 98.44]

Mean predicted aligned error: 5.96 Å

Secondary structure (DSSP, 8-state):
-EEE---SSS-GGGBHHHHHHHHHHHHTT--EEEPPPPPTTHHHHHHHHHHHHHHHHHHHHHHHHHHHTT-GGGHHHHHHHHHHHHHHHHHHHHHS-TT-HHHHHHHHHHHHHHHHHHHHHHHHH--SHHHHHHHHHHHHHHHHHHHHHHHHHHHHHHHHHHHTT--S-GGG-B-SSHHHHHHHHHHHHHTT-HHHHHHHHHHHHHHSEE-HHHHHHHHHH-----SS---HHHHHHHHIIIIIHHHHHHHTT--STTGGG-HHHHHHHHHHHHHHHHHHHHHHHHHHS-HHHHHHHHHHHHHHHHHHHHHHHHHHHHHHTTSS-HHHHHHHHHHHHHHHHHHHHHH-HHHHHTSTTTHHHHHHHHHHS----

Solvent-accessible surface area (backbone atoms only — not comparable to full-atom values): 19683 Å² total; per-residue (Å²): 113,48,78,48,67,70,35,94,88,40,12,54,54,26,26,40,67,53,37,50,51,53,28,53,36,55,75,69,57,33,46,35,39,51,60,78,79,80,66,82,66,49,63,67,53,18,52,51,44,22,51,53,53,45,52,50,33,53,55,32,35,73,53,23,64,82,62,46,82,80,49,74,87,51,50,63,62,49,51,54,51,42,52,53,51,49,53,47,47,55,47,49,56,56,48,69,48,86,84,49,64,72,56,54,53,53,48,50,51,52,51,52,54,38,51,34,52,52,36,24,54,46,58,75,75,43,97,50,74,60,45,56,55,52,53,50,47,51,30,49,30,47,21,26,46,48,45,37,53,52,50,52,52,50,52,51,52,48,47,49,25,47,43,33,76,40,89,70,48,65,86,74,25,42,58,100,46,65,70,59,44,53,51,52,51,50,50,35,57,76,66,70,36,56,68,57,36,27,49,47,50,52,49,34,59,50,17,39,42,38,40,63,56,57,50,56,23,31,74,57,35,43,78,48,47,53,38,72,60,62,56,50,31,52,54,48,46,43,47,38,65,24,29,52,51,28,46,44,59,51,50,79,70,51,87,47,79,67,45,80,71,36,66,69,49,46,74,76,39,46,49,34,53,49,41,23,50,51,31,50,50,48,53,53,48,56,74,68,43,54,70,83,49,39,20,49,42,47,32,43,50,53,56,52,49,50,55,51,49,54,52,49,54,58,40,48,56,47,42,76,67,68,79,57,60,79,61,64,54,55,34,52,49,47,70,53,52,48,58,54,50,53,47,51,50,74,62,32,60,45,57,45,23,66,39,78,92,52,17,20,48,50,45,19,31,47,51,53,45,41,73,86,128

Sequence (373 aa):
HVLAVPNEKSSIYSRVWCAYEAFLAYEWDKHIETAESPSRHMWPRVIRSMAVYSAILGATMQAAPSIYEARLNWIIPQFVFTGATLVLTVFVRHFLGRERERLHLALRATFTVQVALVAGGLACLITNATMWMVLVLYACGCGALAADQLRAKEAAKQARQLQTGFEGRIRDAQSSVQADYERIMAEIQAGGSEEAVDHAVEVLIRMGMSTRELRQTARLAGNLGNVTHWDLTHVVFMFGCGIVAPACLLNLRVWYASDLVSADFWNLNWPYAACTAEGIIFAVIFARTPRDRQAFAAKSLVAGNVVLVAAMVELIHILFAGFFSNWEVTATISAVSAPLFLATVVVGPAFIARTPLVGPTLVRLVLTGRLPG

Nearest PDB structures (foldseek):
  8tgj-assembly1_B  TM=1.588E-01  e=1.165E+00  Homo sapiens
  6qv0-assembly1_A  TM=1.412E-01  e=6.876E+00  Thermotoga maritima MSB8